Protein AF-A0A348VY47-F1 (afdb_monomer_lite)

Radius of gyration: 25.97 Å; chains: 1; bounding box: 75×41×66 Å

pLDDT: mean 94.82, std 4.67, range [67.0, 98.94]

Sequence (440 aa):
TIAWNSEANEFALLNESKELVTGKLSSTANLNWLIASSYSVTENTGYSVYLMPDYKGDSTLNITTGLDVGENTNVDVVNYSKTTEAKDVTIRTNGGTLNIDADTDSVRHYAKADKIVVDAVAPHSYHEFGVVLGDIVAKKGNVVVEDSGVVSNVIIASADVTATISANSTVSSIVATDSNYYDKVTNNNSTTKVDSKKTIEVIENSPFAGGDGSEAFPFLIANNSQLKALEEYTKDSNKTINAKLLENIYITPVIADKTVRILIPYISISSSLNLDMNDKTIGVKEGQSFGKATPVIFAVLSGKLTIFGNGTFNCEAQNEQVYGININGKDASVEILNGNFYGALTAVQVQKGSLVIRDGYFDLAPTCKSVVPQYSKYVVNIIDAAFKNGTASISIYGGSFIKFDPSANPEGENTTYVANGYKVTKNTVNQEDIYTVVKA

Foldseek 3Di:
DWKQQQVVRKIFDADLVRHTPDDDHDPQALSIEDEDLEVVSPQPRNYEYEHDPPRPYDLEAEHAHEYAPDPDQSNAEYEYEHDPDEEEYEYEHAEHEYEAHYQRYEYEYAAEYLAYEPCHHDDYEHEAQYEHLEEYHHNAYEYEDEANGEYAEYEAEDQRYAYEYDQRYHYQEYAYQDLVNCVRYHYNHPPYDYPSVDHFDDDPPQPASWFPQDPVGAGEHEEQVSLQCQLVVQQPQVDAGEYEYSEAYADEDDAPDLPDQEEDESH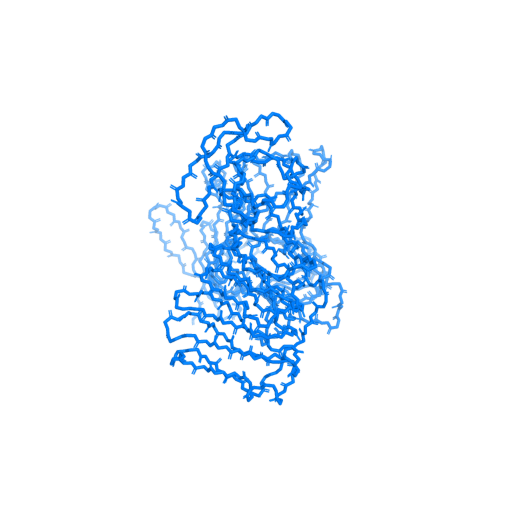EHNYHYEYADQQYEYEHDEDDDSHNYEYEPYEYAAYEYEYDNAHEYADDHAQGFYEHYEYDHLHYEYEYQEYEFAGCLEPYEYAFHEYEYQEYEFYHHPNCCVPPVVSLLRNHYYDLVCVVVVRYAAEYQWYKGKPHAQQCQSSHPPDHNYHPQKDWDWDADPNITITIIHGD

Secondary structure (DSSP, 8-state):
-EEEETTTTEEEEE-TTS-EEES---SSGGGEEEEES-STTTTTS--EEEEPTT--S-SEEEESS-EE-TT-----EEEEE--SS--EEEEEEESSEEEEEETT-EEEEEEEESEEEEEEEEEEEEEE-SEEEEEEEESSEEEEE-TT-EEEEEEE-STTEEEEE-TT-EEEEEEESSGGGGGGEEE--SSSEEEEEEE----TT--SSB--SSSSSPEEE-SHHHHHHHHHHT--TT-EEEEEESS-EEE----S-SSS--EEEEEEE-SEEEEE-TT-EEEE-TT---TT-EEEEEEE-SSEEEEESS-EEE---TTS-EEEEEE--TT-EEEE-S-EEEEBEEEEEESSEEEEE-S-EEEE-HHHHHH-GGGGGGSEEE-HHHHHTTSEEEEE-SEEEES--TTS-TTSTT---BPTTEEEEEEEETTEEEEEEEE-

Structure (mmCIF, N/CA/C/O backbone):
data_AF-A0A348VY47-F1
#
_entry.id   AF-A0A348VY47-F1
#
loop_
_atom_site.group_PDB
_atom_site.id
_atom_site.type_symbol
_atom_site.label_atom_id
_atom_site.label_alt_id
_atom_site.label_comp_id
_atom_site.label_asym_id
_atom_site.label_entity_id
_atom_site.label_seq_id
_atom_site.pdbx_PDB_ins_code
_atom_site.Cartn_x
_atom_site.Cartn_y
_atom_site.Cartn_z
_atom_site.occupancy
_atom_site.B_iso_or_equiv
_atom_site.auth_seq_id
_atom_site.auth_comp_id
_atom_site.auth_asym_id
_atom_site.auth_atom_id
_atom_site.pdbx_PDB_model_num
ATOM 1 N N . THR A 1 1 ? -38.376 5.111 9.669 1.00 89.00 1 THR A N 1
ATOM 2 C CA . THR A 1 1 ? -37.025 4.528 9.854 1.00 89.00 1 THR A CA 1
ATOM 3 C C . THR A 1 1 ? -37.168 3.139 10.435 1.00 89.00 1 THR A C 1
ATOM 5 O O . THR A 1 1 ? -38.063 2.955 11.247 1.00 89.00 1 THR A O 1
ATOM 8 N N . ILE A 1 2 ? -36.343 2.174 10.036 1.00 93.19 2 ILE A N 1
ATOM 9 C CA . ILE A 1 2 ? -36.331 0.840 10.654 1.00 93.19 2 ILE A CA 1
ATOM 10 C C . ILE A 1 2 ? -35.188 0.790 11.670 1.00 93.19 2 ILE A C 1
ATOM 12 O O . ILE A 1 2 ? -34.089 1.265 11.378 1.00 93.19 2 ILE A O 1
ATOM 16 N N . ALA A 1 3 ? -35.470 0.234 12.845 1.00 95.31 3 ALA A N 1
ATOM 17 C CA . ALA A 1 3 ? -34.480 -0.100 13.855 1.00 95.31 3 ALA A CA 1
ATOM 18 C C . ALA A 1 3 ? -34.459 -1.618 14.068 1.00 95.31 3 ALA A C 1
ATOM 20 O O . ALA A 1 3 ? -35.519 -2.234 14.180 1.00 95.31 3 ALA A O 1
ATOM 21 N N . TRP A 1 4 ? -33.276 -2.216 14.141 1.00 96.62 4 TRP A N 1
ATOM 22 C CA . TRP A 1 4 ? -33.094 -3.597 14.580 1.00 96.62 4 TRP A CA 1
ATOM 23 C C . TRP A 1 4 ? -32.653 -3.616 16.041 1.00 96.62 4 TRP A C 1
ATOM 25 O O . TRP A 1 4 ? -31.627 -3.049 16.395 1.00 96.62 4 TRP A O 1
ATOM 35 N N . ASN A 1 5 ? -33.435 -4.258 16.897 1.00 95.75 5 ASN A N 1
ATOM 36 C CA . ASN A 1 5 ? -33.063 -4.534 18.274 1.00 95.75 5 ASN A CA 1
ATOM 37 C C . ASN A 1 5 ? -32.160 -5.776 18.294 1.00 95.75 5 ASN A C 1
ATOM 39 O O . ASN A 1 5 ? -32.656 -6.896 18.157 1.00 95.75 5 ASN A O 1
ATOM 43 N N . SER A 1 6 ? -30.852 -5.587 18.481 1.00 94.69 6 SER A N 1
ATOM 44 C CA . SER A 1 6 ? -29.878 -6.683 18.467 1.00 94.69 6 SER A CA 1
ATOM 45 C C . SER A 1 6 ? -29.933 -7.572 19.711 1.00 94.69 6 SER A C 1
ATOM 47 O O . SER A 1 6 ? -29.400 -8.674 19.687 1.00 94.69 6 SER A O 1
ATOM 49 N N . GLU A 1 7 ? -30.572 -7.120 20.794 1.00 94.25 7 GLU A N 1
ATOM 50 C CA . GLU A 1 7 ? -30.756 -7.911 22.017 1.00 94.25 7 GLU A CA 1
ATOM 51 C C . GLU A 1 7 ? -31.866 -8.956 21.845 1.00 94.25 7 GLU A C 1
ATOM 53 O O . GLU A 1 7 ? -31.677 -10.130 22.157 1.00 94.25 7 GLU A O 1
ATOM 58 N N . ALA A 1 8 ? -33.025 -8.535 21.327 1.00 94.94 8 ALA A N 1
ATOM 59 C CA . ALA A 1 8 ? -34.178 -9.417 21.120 1.00 94.94 8 ALA A CA 1
ATOM 60 C C . ALA A 1 8 ? -34.214 -10.056 19.721 1.00 94.94 8 ALA A C 1
ATOM 62 O O . ALA A 1 8 ? -35.001 -10.970 19.487 1.00 94.94 8 ALA A O 1
ATOM 63 N N . ASN A 1 9 ? -33.370 -9.580 18.802 1.00 95.50 9 ASN A N 1
ATOM 64 C CA . ASN A 1 9 ? -33.378 -9.921 17.383 1.00 95.50 9 ASN A CA 1
ATOM 65 C C . ASN A 1 9 ? -34.732 -9.640 16.694 1.00 95.50 9 ASN A C 1
ATOM 67 O O . ASN A 1 9 ? -35.284 -10.480 15.984 1.00 95.50 9 ASN A O 1
ATOM 71 N N . GLU A 1 10 ? -35.267 -8.437 16.910 1.00 96.00 10 GLU A N 1
ATOM 72 C CA . GLU A 1 10 ? -36.569 -7.991 16.394 1.00 96.00 10 GLU A CA 1
ATOM 73 C C . GLU A 1 10 ? -36.442 -6.642 15.672 1.00 96.00 10 GLU A C 1
ATOM 75 O O . GLU A 1 10 ? -35.527 -5.864 15.940 1.00 96.00 10 GLU A O 1
ATOM 80 N N . PHE A 1 11 ? -37.375 -6.335 14.767 1.00 96.75 11 PHE A N 1
ATOM 81 C CA . PHE A 1 11 ? -37.431 -5.034 14.096 1.00 96.75 11 PHE A CA 1
ATOM 82 C C . PHE A 1 11 ? -38.509 -4.135 14.702 1.00 96.75 11 PHE A C 1
ATOM 84 O O . PHE A 1 11 ? -39.607 -4.580 15.040 1.00 96.75 11 PHE A O 1
ATOM 91 N N . ALA A 1 12 ? -38.207 -2.843 14.767 1.00 96.44 12 ALA A N 1
ATOM 92 C CA . ALA A 1 12 ? -39.133 -1.786 15.130 1.00 96.44 12 ALA A CA 1
ATOM 93 C C . ALA A 1 12 ? -39.237 -0.755 14.001 1.00 96.44 12 ALA A C 1
ATOM 95 O O . ALA A 1 12 ? -38.248 -0.392 13.356 1.00 96.44 12 ALA A O 1
ATOM 96 N N . LEU A 1 13 ? -40.452 -0.262 13.777 1.00 96.44 13 LEU A N 1
ATOM 97 C CA . LEU A 1 13 ? -40.706 0.858 12.883 1.00 96.44 13 LEU A CA 1
ATOM 98 C C . LEU A 1 13 ? -40.770 2.140 13.707 1.00 96.44 13 LEU A C 1
ATOM 100 O O . LEU A 1 13 ? -41.535 2.227 14.667 1.00 96.44 13 LEU A O 1
ATOM 104 N N . LEU A 1 14 ? -40.002 3.140 13.288 1.00 93.06 14 LEU A N 1
ATOM 105 C CA . LEU A 1 14 ? -39.975 4.470 13.883 1.00 93.06 14 LEU A CA 1
ATOM 106 C C . LEU A 1 14 ? -40.531 5.513 12.912 1.00 93.06 14 LEU A C 1
ATOM 108 O O . LEU A 1 14 ? -40.292 5.420 11.697 1.00 93.06 14 LEU A O 1
ATOM 112 N N . ASN A 1 15 ? -41.204 6.530 13.447 1.00 90.75 15 ASN A N 1
ATOM 113 C CA . ASN A 1 15 ? -41.658 7.683 12.673 1.00 90.75 15 ASN A CA 1
ATOM 114 C C . ASN A 1 15 ? -40.472 8.593 12.273 1.00 90.75 15 ASN A C 1
ATOM 116 O O . ASN A 1 15 ? -39.297 8.260 12.477 1.00 90.75 15 ASN A O 1
ATOM 120 N N . GLU A 1 16 ? -40.767 9.730 11.641 1.00 84.88 16 GLU A N 1
ATOM 121 C CA . GLU A 1 16 ? -39.751 10.710 11.224 1.00 84.88 16 GLU A CA 1
ATOM 122 C C . GLU A 1 16 ? -39.015 11.328 12.421 1.00 84.88 16 GLU A C 1
ATOM 124 O O . GLU A 1 16 ? -37.801 11.512 12.363 1.00 84.88 16 GLU A O 1
ATOM 129 N N . SER A 1 17 ? -39.721 11.517 13.538 1.00 85.88 17 SER A N 1
ATOM 130 C CA . SER A 1 17 ? -39.190 11.963 14.833 1.00 85.88 17 SER A CA 1
ATOM 131 C C . SER A 1 17 ? -38.465 10.863 15.623 1.00 85.88 17 SER A C 1
ATOM 133 O O . SER A 1 17 ? -38.083 11.089 16.766 1.00 85.88 17 SER A O 1
ATOM 135 N N . LYS A 1 18 ? -38.246 9.685 15.017 1.00 87.38 18 LYS A N 1
ATOM 136 C CA . LYS A 1 18 ? -37.596 8.500 15.613 1.00 87.38 18 LYS A CA 1
ATOM 137 C C . LYS A 1 18 ? -38.341 7.895 16.811 1.00 87.38 18 LYS A C 1
ATOM 139 O O . LYS A 1 18 ? -37.767 7.108 17.556 1.00 87.38 18 LYS A O 1
ATOM 144 N N . GLU A 1 19 ? -39.626 8.183 16.957 1.00 89.31 19 GLU A N 1
ATOM 145 C CA . GLU A 1 19 ? -40.481 7.587 17.983 1.00 89.31 19 GLU A CA 1
ATOM 146 C C . GLU A 1 19 ? -41.051 6.249 17.502 1.00 89.31 19 GLU A C 1
ATOM 148 O O . GLU A 1 19 ? -41.309 6.055 16.309 1.00 89.31 19 GLU A O 1
ATOM 153 N N . LEU A 1 20 ? -41.264 5.322 18.437 1.00 94.31 20 LEU A N 1
ATOM 154 C CA . LEU A 1 20 ? -41.773 3.983 18.153 1.00 94.31 20 LEU A CA 1
ATOM 155 C C . LEU A 1 20 ? -43.201 4.030 17.591 1.00 94.31 20 LEU A C 1
ATOM 157 O O . LEU A 1 20 ? -44.125 4.491 18.253 1.00 94.31 20 LEU A O 1
ATOM 161 N N . VAL A 1 21 ? -43.384 3.485 16.387 1.00 97.00 21 VAL A N 1
ATOM 162 C CA . VAL A 1 21 ? -44.700 3.277 15.760 1.00 97.00 21 VAL A CA 1
ATOM 163 C C . VAL A 1 21 ? -45.203 1.866 16.049 1.00 97.00 21 VAL A C 1
ATOM 165 O O . VAL A 1 21 ? -46.352 1.677 16.437 1.00 97.00 21 VAL A O 1
ATOM 168 N N . THR A 1 22 ? -44.350 0.859 15.843 1.00 96.50 22 THR A N 1
ATOM 169 C CA . THR A 1 22 ? -44.661 -0.549 16.124 1.00 96.50 22 THR A CA 1
ATOM 170 C C . THR A 1 22 ? -43.383 -1.375 16.292 1.00 96.50 22 THR A C 1
ATOM 172 O O . THR A 1 22 ? -42.307 -0.948 15.870 1.00 96.50 22 THR A O 1
ATOM 175 N N . GLY A 1 23 ? -43.500 -2.562 16.886 1.00 95.19 23 GLY A N 1
ATOM 176 C CA . GLY A 1 23 ? -42.375 -3.419 17.268 1.00 95.19 23 GLY A CA 1
ATOM 177 C C . GLY A 1 23 ? -41.846 -3.106 18.669 1.00 95.19 23 GLY A C 1
ATOM 178 O O . GLY A 1 23 ? -42.543 -2.494 19.481 1.00 95.19 23 GLY A O 1
ATOM 179 N N . LYS A 1 24 ? -40.617 -3.545 18.959 1.00 95.25 24 LYS A N 1
ATOM 180 C CA . LYS A 1 24 ? -39.984 -3.396 20.275 1.00 95.25 24 LYS A CA 1
ATOM 181 C C . LYS A 1 24 ? -38.524 -2.971 20.143 1.00 95.25 24 LYS A C 1
ATOM 183 O O . LYS A 1 24 ? -37.749 -3.585 19.417 1.00 95.25 24 LYS A O 1
ATOM 188 N N . LEU A 1 25 ? -38.155 -1.942 20.896 1.00 95.62 25 LEU A N 1
ATOM 189 C CA . LEU A 1 25 ? -36.773 -1.496 21.063 1.00 95.62 25 LEU A CA 1
ATOM 190 C C . LEU A 1 25 ? -36.184 -2.089 22.347 1.00 95.62 25 LEU A C 1
ATOM 192 O O . LEU A 1 25 ? -36.922 -2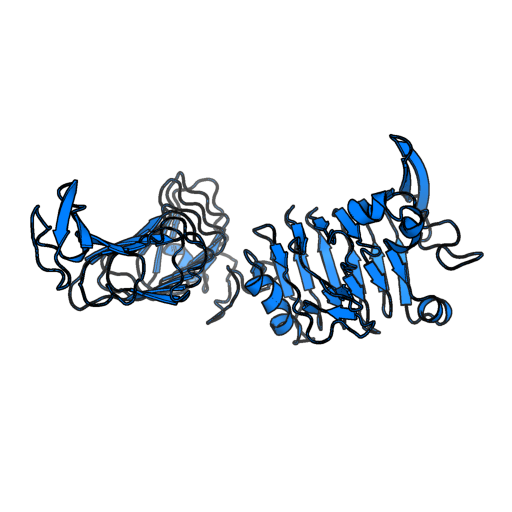.367 23.298 1.00 95.62 25 LEU A O 1
ATOM 196 N N . SER A 1 26 ? -34.864 -2.261 22.388 1.00 95.12 26 SER A N 1
ATOM 197 C CA . SER A 1 26 ? -34.149 -2.509 23.640 1.00 95.12 26 SER A CA 1
ATOM 198 C C . SER A 1 26 ? -34.222 -1.261 24.519 1.00 95.12 26 SER A C 1
ATOM 200 O O . SER A 1 26 ? -34.206 -0.134 24.013 1.00 95.12 26 SER A O 1
ATOM 202 N N . SER A 1 27 ? -34.261 -1.462 25.837 1.00 93.19 27 SER A N 1
ATOM 203 C CA . SER A 1 27 ? -34.074 -0.381 26.809 1.00 93.19 27 SER A CA 1
ATOM 204 C C . SER A 1 27 ? -32.677 0.234 26.726 1.00 93.19 27 SER A C 1
ATOM 206 O O . SER A 1 27 ? -32.495 1.386 27.108 1.00 93.19 27 SER A O 1
ATOM 208 N N . THR A 1 28 ? -31.705 -0.521 26.214 1.00 92.44 28 THR A N 1
ATOM 209 C CA . THR A 1 28 ? -30.332 -0.070 26.007 1.00 92.44 28 THR A CA 1
ATOM 210 C C . THR A 1 28 ? -30.205 0.501 24.599 1.00 92.44 28 THR A C 1
ATOM 212 O O . THR A 1 28 ? -30.262 -0.225 23.606 1.00 92.44 28 THR A O 1
ATOM 215 N N . ALA A 1 29 ? -30.048 1.822 24.499 1.00 92.06 29 ALA A N 1
ATOM 216 C CA . ALA A 1 29 ? -30.152 2.545 23.232 1.00 92.06 29 ALA A CA 1
ATOM 217 C C . ALA A 1 29 ? -29.179 2.027 22.155 1.00 92.06 29 ALA A C 1
ATOM 219 O O . ALA A 1 29 ? -29.616 1.739 21.042 1.00 92.06 29 ALA A O 1
ATOM 220 N N . ASN A 1 30 ? -27.903 1.801 22.488 1.00 92.12 30 ASN A N 1
ATOM 221 C CA . ASN A 1 30 ? -26.887 1.333 21.536 1.00 92.12 30 ASN A CA 1
ATOM 222 C C . ASN A 1 30 ? -27.082 -0.124 21.070 1.00 92.12 30 ASN A C 1
ATOM 224 O O . ASN A 1 30 ? -26.382 -0.560 20.160 1.00 92.12 30 ASN A O 1
ATOM 228 N N . LEU A 1 31 ? -28.029 -0.877 21.639 1.00 95.06 31 LEU A N 1
ATOM 229 C CA . LEU A 1 31 ? -28.434 -2.189 21.113 1.00 95.06 31 LEU A CA 1
ATOM 230 C C . LEU A 1 31 ? -29.536 -2.079 20.047 1.00 95.06 31 LEU A C 1
ATOM 232 O O . LEU A 1 31 ? -29.911 -3.073 19.430 1.00 95.06 31 LEU A O 1
ATOM 236 N N . ASN A 1 32 ? -30.057 -0.878 19.801 1.00 95.38 32 ASN A N 1
ATOM 237 C CA . ASN A 1 32 ? -30.928 -0.609 18.667 1.00 95.38 32 ASN A CA 1
ATOM 238 C C . ASN A 1 32 ? -30.079 -0.085 17.504 1.00 95.38 32 ASN A C 1
ATOM 240 O O . ASN A 1 32 ? -29.313 0.859 17.673 1.00 95.38 32 ASN A O 1
ATOM 244 N N . TRP A 1 33 ? -30.223 -0.685 16.327 1.00 96.19 33 TRP A N 1
ATOM 245 C CA . TRP A 1 33 ? -29.465 -0.381 15.117 1.00 96.19 33 TRP A CA 1
ATOM 246 C C . TRP A 1 33 ? -30.356 0.288 14.082 1.00 96.19 33 TRP A C 1
ATOM 248 O O . TRP A 1 33 ? -31.258 -0.343 13.531 1.00 96.19 33 TRP A O 1
ATOM 258 N N . LEU A 1 34 ? -30.114 1.563 13.797 1.00 95.19 34 LEU A N 1
A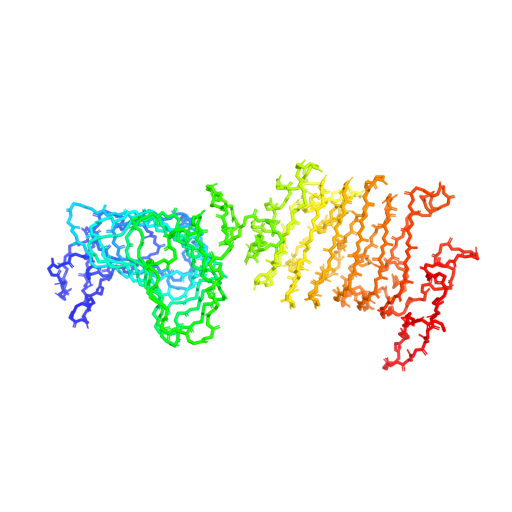TOM 259 C CA . LEU A 1 34 ? -30.810 2.282 12.740 1.00 95.19 34 LEU A CA 1
ATOM 260 C C . LEU A 1 34 ? -30.240 1.928 11.377 1.00 95.19 34 LEU A C 1
ATOM 262 O O . LEU A 1 34 ? -29.044 2.059 11.142 1.00 95.19 34 LEU A O 1
ATOM 266 N N . ILE A 1 35 ? -31.130 1.573 10.456 1.00 92.69 35 ILE A N 1
ATOM 267 C CA . ILE A 1 35 ? -30.793 1.435 9.042 1.00 92.69 35 ILE A CA 1
ATOM 268 C C . ILE A 1 35 ? -30.897 2.825 8.409 1.00 92.69 35 ILE A C 1
ATOM 270 O O . ILE A 1 35 ? -31.995 3.394 8.334 1.00 92.69 35 ILE A O 1
ATOM 274 N N . ALA A 1 36 ? -29.764 3.388 7.986 1.00 89.12 36 ALA A N 1
ATOM 275 C CA . ALA A 1 36 ? -29.688 4.768 7.513 1.00 89.12 36 ALA A CA 1
ATOM 276 C C . ALA A 1 36 ? -28.848 4.916 6.236 1.00 89.12 36 ALA A C 1
ATOM 278 O O . ALA A 1 36 ? -27.850 4.232 6.039 1.00 89.12 36 ALA A O 1
ATOM 279 N N . SER A 1 37 ? -29.248 5.843 5.361 1.00 86.06 37 SER A N 1
ATOM 280 C CA . SER A 1 37 ? -28.469 6.257 4.179 1.00 86.06 37 SER A CA 1
ATOM 281 C C . SER A 1 37 ? -27.466 7.369 4.491 1.00 86.06 37 SER A C 1
ATOM 283 O O . SER A 1 37 ? -26.672 7.736 3.630 1.00 86.06 37 SER A O 1
ATOM 285 N N . SER A 1 38 ? -27.534 7.944 5.693 1.00 84.06 38 SER A N 1
ATOM 286 C CA . SER A 1 38 ? -26.655 9.008 6.167 1.00 84.06 38 SER A CA 1
ATOM 287 C C . SER A 1 38 ? -26.379 8.816 7.656 1.00 84.06 38 SER A C 1
ATOM 289 O O . SER A 1 38 ? -27.292 8.447 8.389 1.00 84.06 38 SER A O 1
ATOM 291 N N . TYR A 1 39 ? -25.161 9.095 8.117 1.00 79.94 39 TYR A N 1
ATOM 292 C CA . TYR A 1 39 ? -24.833 9.053 9.542 1.00 79.94 39 TYR A CA 1
ATOM 293 C C . TYR A 1 39 ? -25.303 10.313 10.291 1.00 79.94 39 TYR A C 1
ATOM 295 O O . TYR A 1 39 ? -25.806 10.227 11.413 1.00 79.94 39 TYR A O 1
ATOM 303 N N . SER A 1 40 ? -25.233 11.484 9.650 1.00 76.31 40 SER A N 1
ATOM 304 C CA . SER A 1 40 ? -25.602 12.772 10.263 1.00 76.31 40 SER A CA 1
ATOM 305 C C . SER A 1 40 ? -27.059 12.831 10.731 1.00 76.31 40 SER A C 1
ATOM 307 O O . SER A 1 40 ? -27.400 13.547 11.664 1.00 76.31 40 SER A O 1
ATOM 309 N N . VAL A 1 41 ? -27.943 12.027 10.135 1.00 67.00 41 VAL A N 1
ATOM 310 C CA . VAL A 1 41 ? -29.360 11.955 10.536 1.00 67.00 41 VAL A CA 1
ATOM 311 C C . VAL A 1 41 ? -29.594 11.065 11.763 1.00 67.00 41 VAL A C 1
ATOM 313 O O . VAL A 1 41 ? -30.727 10.957 12.237 1.00 67.00 41 VAL A O 1
ATOM 316 N N . THR A 1 42 ? -28.555 10.383 12.246 1.00 74.00 42 THR A N 1
ATOM 317 C CA . THR A 1 42 ? -28.618 9.414 13.350 1.00 74.00 42 THR A CA 1
ATOM 318 C C . THR A 1 42 ? -27.679 9.727 14.512 1.00 74.00 42 THR A C 1
ATOM 320 O O . THR A 1 42 ? -27.856 9.140 15.579 1.00 74.00 42 THR A O 1
ATOM 323 N N . GLU A 1 43 ? -26.747 10.670 14.345 1.00 75.38 43 GLU A N 1
ATOM 324 C CA . GLU A 1 43 ? -25.669 10.992 15.297 1.00 75.38 43 GLU A CA 1
ATOM 325 C C . GLU A 1 43 ? -26.153 11.234 16.745 1.00 75.38 43 GLU A C 1
ATOM 327 O O . GLU A 1 43 ? -25.486 10.846 17.697 1.00 75.38 43 GLU A O 1
ATOM 332 N N . ASN A 1 44 ? -27.357 11.796 16.920 1.00 77.50 44 ASN A N 1
ATOM 333 C CA . ASN A 1 44 ? -27.897 12.200 18.226 1.00 77.50 44 ASN A CA 1
ATOM 334 C C . ASN A 1 44 ? -28.938 11.227 18.803 1.00 77.50 44 ASN A C 1
ATOM 336 O O . ASN A 1 44 ? -29.609 11.541 19.783 1.00 77.50 44 ASN A O 1
ATOM 340 N N . THR A 1 45 ? -29.129 10.061 18.186 1.00 84.00 45 THR A N 1
ATOM 341 C CA . THR A 1 45 ? -30.189 9.122 18.602 1.00 84.00 45 THR A CA 1
ATOM 342 C C . THR A 1 45 ? -29.782 8.226 19.771 1.00 84.00 45 THR A C 1
ATOM 344 O O . THR A 1 45 ? -30.641 7.622 20.406 1.00 84.00 45 THR A O 1
ATOM 347 N N . GLY A 1 46 ? -28.478 8.098 20.040 1.00 88.62 46 GLY A N 1
ATOM 348 C CA . GLY A 1 46 ? -27.946 7.098 20.969 1.00 88.62 46 GLY A CA 1
ATOM 349 C C . GLY A 1 46 ? -28.081 5.653 20.467 1.00 88.62 46 GLY A C 1
ATOM 350 O O . GLY A 1 46 ? -27.715 4.726 21.188 1.00 88.62 46 GLY A O 1
ATOM 351 N N . TYR A 1 47 ? -28.577 5.449 19.244 1.00 93.56 47 TYR A N 1
ATOM 352 C CA . TYR A 1 47 ? -28.658 4.149 18.585 1.00 93.56 47 TYR A CA 1
ATOM 353 C C . TYR A 1 47 ? -27.377 3.858 17.808 1.00 93.56 47 TYR A C 1
ATOM 355 O O . TYR A 1 47 ? -26.663 4.767 17.381 1.00 93.56 47 TYR A O 1
ATOM 363 N N . SER A 1 48 ? -27.082 2.575 17.637 1.00 95.75 48 SER A N 1
ATOM 364 C CA . SER A 1 48 ? -26.066 2.120 16.691 1.00 95.75 48 SER A CA 1
ATOM 365 C C . SER A 1 48 ? -26.570 2.299 15.260 1.00 95.75 48 SER A C 1
ATOM 367 O O . SER A 1 48 ? -27.772 2.459 15.029 1.00 95.75 48 SER A O 1
ATOM 369 N N . VAL A 1 49 ? -25.667 2.293 14.283 1.00 96.19 49 VAL A N 1
ATOM 370 C CA . VAL A 1 49 ? -26.013 2.610 12.891 1.00 96.19 49 VAL A CA 1
ATOM 371 C C . VAL A 1 49 ? -25.508 1.527 11.953 1.00 96.19 49 VAL A C 1
ATOM 373 O O . VAL A 1 49 ? -24.343 1.152 11.999 1.00 96.19 49 VAL A O 1
ATOM 376 N N . TYR A 1 50 ? -26.388 1.068 11.070 1.00 96.31 50 TYR A N 1
ATOM 377 C CA . TYR A 1 50 ? -26.031 0.333 9.864 1.00 96.31 50 TYR A CA 1
ATOM 378 C C . TYR A 1 50 ? -26.171 1.271 8.660 1.00 96.31 50 TYR A C 1
ATOM 380 O O . TYR A 1 50 ? -27.267 1.781 8.384 1.00 96.31 50 TYR A O 1
ATOM 388 N N . LEU A 1 51 ? -25.070 1.506 7.945 1.00 96.12 51 LEU A N 1
ATOM 389 C CA . LEU A 1 51 ? -25.064 2.314 6.730 1.00 96.12 51 LEU A CA 1
ATOM 390 C C . LEU A 1 51 ? -25.504 1.471 5.536 1.00 96.12 51 LEU A C 1
ATOM 392 O O . LEU A 1 51 ? -24.895 0.456 5.201 1.00 96.12 51 LEU A O 1
ATOM 396 N N . MET A 1 52 ? -26.566 1.922 4.871 1.00 94.31 52 MET A N 1
ATOM 397 C CA . MET A 1 52 ? -27.054 1.288 3.650 1.00 94.31 52 MET A CA 1
ATOM 398 C C . MET A 1 52 ? -26.009 1.358 2.524 1.00 94.31 52 MET A C 1
ATOM 400 O O . MET A 1 52 ? -25.190 2.284 2.514 1.00 94.31 52 MET A O 1
ATOM 404 N N . PRO A 1 53 ? -26.050 0.421 1.558 1.00 94.44 53 PRO A N 1
ATOM 405 C CA . PRO A 1 53 ? -25.233 0.496 0.352 1.00 94.44 5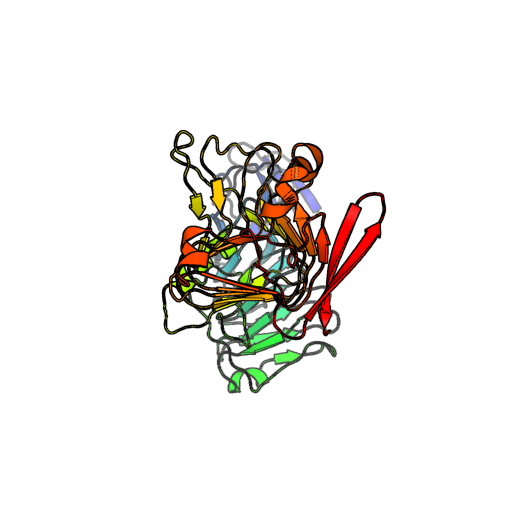3 PRO A CA 1
ATOM 406 C C . PRO A 1 53 ? -25.360 1.848 -0.361 1.00 94.44 53 PRO A C 1
ATOM 408 O O . PRO A 1 53 ? -26.386 2.525 -0.257 1.00 94.44 53 PRO A O 1
ATOM 411 N N . ASP A 1 54 ? -24.317 2.221 -1.102 1.00 90.06 54 ASP A N 1
ATOM 412 C CA . ASP A 1 54 ? -24.201 3.502 -1.808 1.00 90.06 54 ASP A CA 1
ATOM 413 C C . ASP A 1 54 ? -24.201 4.746 -0.906 1.00 90.06 54 ASP A C 1
ATOM 415 O O . ASP A 1 54 ? -24.522 5.844 -1.369 1.00 90.06 54 ASP A O 1
ATOM 419 N N . TYR A 1 55 ? -23.784 4.619 0.356 1.00 92.62 55 TYR A N 1
ATOM 420 C CA . TYR A 1 55 ? -23.585 5.755 1.256 1.00 92.62 55 TYR A CA 1
ATOM 421 C C . TYR A 1 55 ? -22.711 6.836 0.591 1.00 92.62 55 TYR A C 1
ATOM 423 O O . TYR A 1 55 ? -21.609 6.559 0.118 1.00 92.62 55 TYR A O 1
ATOM 431 N N . LYS A 1 56 ? -23.199 8.085 0.538 1.00 88.25 56 LYS A N 1
ATOM 432 C CA . LYS A 1 56 ? -22.493 9.250 -0.051 1.00 88.25 56 LYS A CA 1
ATOM 433 C C . LYS A 1 56 ? -22.196 10.355 0.967 1.00 88.25 56 LYS A C 1
ATOM 435 O O . LYS A 1 56 ? -21.963 11.492 0.566 1.00 88.25 56 LYS A O 1
ATOM 440 N N . GLY A 1 57 ? -22.290 10.050 2.260 1.00 89.56 57 GLY A N 1
ATOM 441 C CA . GLY A 1 57 ? -21.978 11.019 3.307 1.00 89.56 57 GLY A CA 1
ATOM 442 C C . GLY A 1 57 ? -20.474 11.165 3.536 1.00 89.56 57 GLY A C 1
ATOM 443 O O . GLY A 1 57 ? -19.659 10.786 2.693 1.00 89.56 57 GLY A O 1
ATOM 444 N N . ASP A 1 58 ? -20.125 11.713 4.696 1.00 92.62 58 ASP A N 1
ATOM 445 C CA . ASP A 1 58 ? -18.745 11.992 5.085 1.00 92.62 58 ASP A CA 1
ATOM 446 C C . ASP A 1 58 ? -17.902 10.719 5.171 1.00 92.62 58 ASP A C 1
ATOM 448 O O . ASP A 1 58 ? -18.368 9.688 5.667 1.00 92.62 58 ASP A O 1
ATOM 452 N N . SER A 1 59 ? -16.646 10.813 4.726 1.00 93.81 59 SER A N 1
ATOM 453 C CA . SER A 1 59 ? -15.670 9.729 4.855 1.00 93.81 59 SER A CA 1
ATOM 454 C C . SER A 1 59 ? -15.048 9.642 6.250 1.00 93.81 59 SER A C 1
ATOM 456 O O . SER A 1 59 ? -14.475 8.614 6.596 1.00 93.81 59 SER A O 1
ATOM 458 N N . THR A 1 60 ? -15.207 10.683 7.070 1.00 95.81 60 THR A N 1
ATOM 459 C CA . THR A 1 60 ? -14.833 10.685 8.487 1.00 95.81 60 THR A CA 1
ATOM 460 C C . THR A 1 60 ? -16.088 10.675 9.346 1.00 95.81 60 THR A C 1
ATOM 462 O O . THR A 1 60 ? -16.882 11.613 9.289 1.00 95.81 60 THR A O 1
ATOM 465 N N . LEU A 1 61 ? -16.245 9.647 10.176 1.00 96.19 61 LEU A N 1
ATOM 466 C CA . LEU A 1 61 ? -17.386 9.484 11.073 1.00 96.19 61 LEU A CA 1
ATOM 467 C C . LEU A 1 61 ? -16.943 9.604 12.528 1.00 96.19 61 LEU A C 1
ATOM 469 O O . LEU A 1 61 ? -16.045 8.890 12.962 1.00 96.19 61 LEU A O 1
ATOM 473 N N . ASN A 1 62 ? -17.603 10.472 13.293 1.00 95.44 62 ASN A N 1
ATOM 474 C CA . ASN A 1 62 ? -17.416 10.572 14.741 1.00 95.44 62 ASN A CA 1
ATOM 475 C C . ASN A 1 62 ? -18.607 9.905 15.432 1.00 95.44 62 ASN A C 1
ATOM 477 O O . ASN A 1 62 ? -19.742 10.375 15.305 1.00 95.44 62 ASN A O 1
ATOM 481 N N . ILE A 1 63 ? -18.357 8.798 16.124 1.00 95.50 63 ILE A N 1
ATOM 482 C CA . ILE A 1 63 ? -19.389 7.904 16.649 1.00 95.50 63 ILE A CA 1
ATOM 483 C C . ILE A 1 63 ? -19.251 7.693 18.158 1.00 95.50 63 ILE A C 1
ATOM 485 O O . ILE A 1 63 ? -18.157 7.747 18.710 1.00 95.50 63 ILE A O 1
ATOM 489 N N . THR A 1 64 ? -20.380 7.441 18.823 1.00 94.19 64 THR A N 1
ATOM 490 C CA . THR A 1 64 ? -20.448 7.178 20.279 1.00 94.19 64 THR A CA 1
ATOM 491 C C . THR A 1 64 ? -21.244 5.911 20.630 1.00 94.19 64 THR A C 1
ATOM 493 O O . THR A 1 64 ? -21.574 5.637 21.792 1.00 94.19 64 THR A O 1
ATOM 496 N N . THR A 1 65 ? -21.606 5.153 19.595 1.00 94.31 65 THR A N 1
ATOM 497 C CA . THR A 1 65 ? -22.394 3.915 19.605 1.00 94.31 65 THR A CA 1
ATOM 498 C C . THR A 1 65 ? -21.802 2.948 18.574 1.00 94.31 65 THR A C 1
ATOM 500 O O . THR A 1 65 ? -20.767 3.240 17.975 1.00 94.31 65 THR A O 1
ATOM 503 N N . GLY A 1 66 ? -22.414 1.778 18.379 1.00 95.94 66 GLY A N 1
ATOM 504 C CA . GLY A 1 66 ?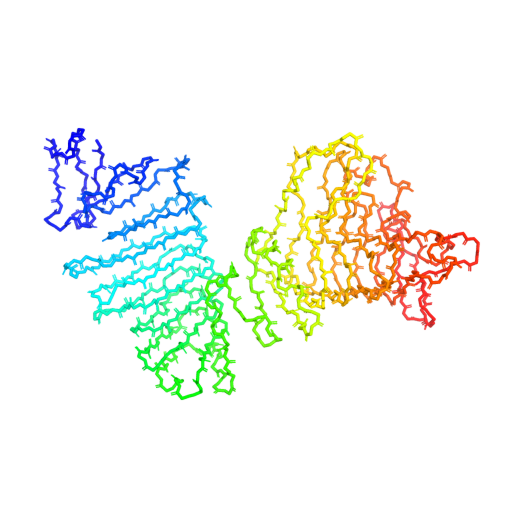 -21.963 0.826 17.369 1.00 95.94 66 GLY A CA 1
ATOM 505 C C . GLY A 1 66 ? -22.166 1.336 15.940 1.00 95.94 66 GLY A C 1
ATOM 506 O O . GLY A 1 66 ? -23.076 2.118 15.653 1.00 95.94 66 GLY A O 1
ATOM 507 N N . LEU A 1 67 ? -21.321 0.857 15.033 1.00 97.62 67 LEU A N 1
ATOM 508 C CA . LEU A 1 67 ? -21.353 1.208 13.616 1.00 97.62 67 LEU A CA 1
ATOM 509 C C . LEU A 1 67 ? -21.110 -0.036 12.768 1.00 97.62 67 LEU A C 1
ATOM 511 O O . LEU A 1 67 ? -20.196 -0.810 13.028 1.00 97.62 67 LEU A O 1
ATOM 515 N N . ASP A 1 68 ? -21.885 -0.187 11.709 1.00 97.81 68 ASP A N 1
ATOM 516 C CA . ASP A 1 68 ? -21.618 -1.112 10.622 1.00 97.81 68 ASP A CA 1
ATOM 517 C C . ASP A 1 68 ? -21.704 -0.317 9.322 1.00 97.81 68 ASP A C 1
ATOM 519 O O . ASP A 1 68 ? -22.759 0.221 8.976 1.00 97.81 68 ASP A O 1
ATOM 523 N N . VAL A 1 69 ? -20.577 -0.192 8.621 1.00 97.12 69 VAL A N 1
ATOM 524 C CA . VAL A 1 69 ? -20.527 0.554 7.356 1.00 97.12 69 VAL A CA 1
ATOM 525 C C . VAL A 1 69 ? -21.138 -0.226 6.185 1.00 97.12 69 VAL A C 1
ATOM 527 O O . VAL A 1 69 ? -21.154 0.282 5.065 1.00 97.12 69 VAL A O 1
ATOM 530 N N . GLY A 1 70 ? -21.654 -1.439 6.407 1.00 95.56 70 GLY A N 1
ATOM 531 C CA . GLY A 1 70 ? -22.275 -2.262 5.377 1.00 95.56 70 GLY A CA 1
ATOM 532 C C . GLY A 1 70 ? -21.253 -2.694 4.329 1.00 95.56 70 GLY A C 1
ATOM 533 O O . GLY A 1 70 ? -20.234 -3.287 4.659 1.00 95.56 70 GLY A O 1
ATOM 534 N N . GLU A 1 71 ? -21.510 -2.387 3.059 1.00 95.25 71 GLU A N 1
ATOM 535 C CA . GLU A 1 71 ? -20.598 -2.672 1.932 1.00 95.25 71 GLU A CA 1
ATOM 536 C C . GLU A 1 71 ? -19.770 -1.442 1.518 1.00 95.25 71 GLU A C 1
ATOM 538 O O . GLU A 1 71 ? -19.011 -1.475 0.549 1.00 95.25 71 GLU A O 1
ATOM 543 N N . ASN A 1 72 ? -19.917 -0.327 2.236 1.00 95.44 72 ASN A N 1
ATOM 544 C CA . ASN A 1 72 ? -19.348 0.951 1.833 1.00 95.44 72 ASN A CA 1
ATOM 545 C C . ASN A 1 72 ? -17.839 0.995 2.101 1.00 95.44 72 ASN A C 1
ATOM 547 O O . ASN A 1 72 ? -17.392 0.696 3.206 1.00 95.44 72 ASN A O 1
ATOM 551 N N . THR A 1 73 ? -17.058 1.403 1.099 1.00 93.06 73 THR A N 1
ATOM 552 C CA . THR A 1 73 ? -15.589 1.538 1.176 1.00 93.06 73 THR A CA 1
ATOM 553 C C . THR A 1 73 ? -15.124 2.995 1.171 1.00 93.06 73 THR A C 1
ATOM 555 O O . THR A 1 73 ? -13.935 3.259 1.054 1.00 93.06 73 THR A O 1
ATOM 558 N N . ASN A 1 74 ? -16.056 3.948 1.202 1.00 92.69 74 ASN A N 1
ATOM 559 C CA . ASN A 1 74 ? -15.786 5.387 1.182 1.00 92.69 74 ASN A CA 1
ATOM 560 C C . ASN A 1 74 ? -15.784 6.022 2.581 1.00 92.69 74 ASN A C 1
ATOM 562 O O . ASN A 1 74 ? -15.790 7.245 2.684 1.00 92.69 74 ASN A O 1
ATOM 566 N N . VAL A 1 75 ? -15.825 5.206 3.637 1.00 95.38 75 VAL A N 1
ATOM 567 C CA . VAL A 1 75 ? -15.571 5.636 5.015 1.00 95.38 75 VAL A CA 1
ATOM 568 C C . VAL A 1 75 ? -14.095 5.374 5.300 1.00 95.38 75 VAL A C 1
ATOM 570 O O . VAL A 1 75 ? -13.686 4.227 5.454 1.00 95.38 75 VAL A O 1
ATOM 573 N N . ASP A 1 76 ? -13.307 6.444 5.330 1.00 94.81 76 ASP A N 1
ATOM 574 C CA . ASP A 1 76 ? -11.852 6.408 5.480 1.00 94.81 76 ASP A CA 1
ATOM 575 C C . ASP A 1 76 ? -11.421 6.440 6.951 1.00 94.81 76 ASP A C 1
ATOM 577 O O . ASP A 1 76 ? -10.367 5.907 7.300 1.00 94.81 76 ASP A O 1
ATOM 581 N N . VAL A 1 77 ? -12.201 7.100 7.814 1.00 96.94 77 VAL A N 1
ATOM 582 C CA . VAL A 1 77 ? -11.876 7.278 9.233 1.00 96.94 77 VAL A CA 1
ATOM 583 C C . VAL A 1 77 ? -13.127 7.113 10.088 1.00 96.94 77 VAL A C 1
ATOM 585 O O . VAL A 1 77 ? -14.154 7.745 9.847 1.00 96.94 77 VAL A O 1
ATOM 588 N N . VAL A 1 78 ? -13.020 6.309 11.140 1.00 98.25 78 VAL A N 1
ATOM 589 C CA . VAL A 1 78 ? -14.019 6.202 12.202 1.00 98.25 78 VAL A CA 1
ATOM 590 C C . VAL A 1 78 ? -13.355 6.585 13.517 1.00 98.25 78 VAL A C 1
ATOM 592 O O . VAL A 1 78 ? -12.383 5.960 13.927 1.00 98.25 78 VAL A O 1
ATOM 595 N N . ASN A 1 79 ? -13.883 7.603 14.186 1.00 97.81 79 ASN A N 1
ATOM 596 C CA . ASN A 1 79 ? -13.467 8.012 15.521 1.00 97.81 79 ASN A CA 1
ATOM 597 C C . ASN A 1 79 ? -14.550 7.589 16.512 1.00 97.81 79 ASN A C 1
ATOM 599 O O . ASN A 1 79 ? -15.636 8.169 16.519 1.00 97.81 79 ASN A O 1
ATOM 603 N N . TYR A 1 80 ? -14.264 6.580 17.328 1.00 96.94 80 TYR A N 1
ATOM 604 C CA . TYR A 1 80 ? -15.127 6.158 18.422 1.00 96.94 80 TYR A CA 1
ATOM 605 C C . TYR A 1 80 ? -14.705 6.840 19.720 1.00 96.94 80 TYR A C 1
ATOM 607 O O . TYR A 1 80 ? -13.556 6.709 20.148 1.00 96.94 80 TYR A O 1
ATOM 615 N N . SER A 1 81 ? -15.646 7.529 20.361 1.00 94.44 81 SER A N 1
ATOM 616 C CA . SER A 1 81 ? -15.452 8.114 21.683 1.00 94.44 81 SER A CA 1
ATOM 617 C C . SER A 1 81 ? -16.543 7.695 22.661 1.00 94.44 81 SER A C 1
ATOM 619 O O . SER A 1 81 ? -17.700 7.470 22.290 1.00 94.44 81 SER A O 1
ATOM 621 N N . LYS A 1 82 ? -16.172 7.592 23.940 1.00 90.69 82 LYS A N 1
ATOM 622 C CA . LYS A 1 82 ? -17.131 7.270 25.003 1.00 90.69 82 LYS A CA 1
ATOM 623 C C . LYS A 1 82 ? -18.195 8.354 25.174 1.00 90.69 82 LYS A C 1
ATOM 625 O O . LYS A 1 82 ? -18.014 9.526 24.840 1.00 90.69 82 LYS A O 1
ATOM 630 N N . THR A 1 83 ? -19.276 7.966 25.841 1.00 87.00 83 THR A N 1
ATOM 631 C CA . THR A 1 83 ? -20.193 8.915 26.490 1.00 87.00 83 THR A CA 1
ATOM 632 C C . THR A 1 83 ? -20.006 8.887 28.007 1.00 87.00 83 THR A C 1
ATOM 634 O O . THR A 1 83 ? -19.000 8.397 28.508 1.00 87.00 83 THR A O 1
ATOM 637 N N . THR A 1 84 ? -20.961 9.420 28.768 1.00 83.69 84 THR A N 1
ATOM 638 C CA . THR A 1 84 ? -20.939 9.351 30.236 1.00 83.69 84 THR A CA 1
ATOM 639 C C . THR A 1 84 ? -21.211 7.949 30.776 1.00 83.69 84 THR A C 1
ATOM 641 O O . THR A 1 84 ? -20.745 7.617 31.861 1.00 83.69 84 THR A O 1
ATOM 644 N N . GLU A 1 85 ? -21.979 7.144 30.043 1.00 86.00 85 GLU A N 1
ATOM 645 C CA . GLU A 1 85 ? -22.303 5.766 30.411 1.00 86.00 85 GLU A CA 1
ATOM 646 C C . GLU A 1 85 ? -21.390 4.791 29.669 1.00 86.00 85 GLU A C 1
ATOM 648 O O . GLU A 1 85 ? -21.195 4.938 28.459 1.00 86.00 85 GLU A O 1
ATOM 653 N N . ALA A 1 86 ? -20.866 3.812 30.411 1.00 88.62 86 ALA A N 1
ATOM 654 C CA . ALA A 1 86 ? -20.043 2.722 29.899 1.00 88.62 86 ALA A CA 1
ATOM 655 C C . ALA A 1 86 ? -20.852 1.801 28.976 1.00 88.62 86 ALA A C 1
ATOM 657 O O . ALA A 1 86 ? -21.999 1.465 29.289 1.00 88.62 86 ALA A O 1
ATOM 658 N N . LYS A 1 87 ? -20.255 1.368 27.860 1.00 90.19 87 LYS A N 1
ATOM 659 C CA . LYS A 1 87 ? -20.939 0.542 26.847 1.00 90.19 87 LYS A CA 1
ATOM 660 C C . LYS A 1 87 ? -20.081 -0.601 26.321 1.00 90.19 87 LYS A C 1
ATOM 662 O O . LYS A 1 87 ? -18.862 -0.515 26.255 1.00 90.19 87 LYS A O 1
ATOM 667 N N . ASP A 1 88 ? -20.762 -1.633 25.835 1.00 91.88 88 ASP A N 1
ATOM 668 C CA . ASP A 1 88 ? -20.220 -2.581 24.867 1.00 91.88 88 ASP A CA 1
ATOM 669 C C . ASP A 1 88 ? -20.627 -2.139 23.459 1.00 91.88 88 ASP A C 1
ATOM 671 O O . ASP A 1 88 ? -21.821 -2.033 23.158 1.00 91.88 88 ASP A O 1
ATOM 675 N N . VAL A 1 89 ? -19.653 -1.912 22.578 1.00 93.75 89 VAL A N 1
ATOM 676 C CA . VAL A 1 89 ? -19.921 -1.527 21.189 1.00 93.75 89 VAL A CA 1
ATOM 677 C C . VAL A 1 89 ? -19.320 -2.497 20.191 1.00 93.75 89 VAL A C 1
ATOM 679 O O . VAL A 1 89 ? -18.272 -3.107 20.403 1.00 93.75 89 VAL A O 1
ATOM 682 N N . THR A 1 90 ? -20.030 -2.639 19.077 1.00 96.44 90 THR A N 1
ATOM 683 C CA . THR A 1 90 ? -19.584 -3.390 17.909 1.00 96.44 90 THR A CA 1
ATOM 684 C C . THR A 1 90 ? -19.365 -2.412 16.770 1.00 96.44 90 THR A C 1
ATOM 686 O O . THR A 1 90 ? -20.251 -1.615 16.462 1.00 96.44 90 THR A O 1
ATOM 689 N N . ILE A 1 91 ? -18.189 -2.483 16.158 1.00 98.44 91 ILE A N 1
ATOM 690 C CA . ILE A 1 91 ? -17.800 -1.664 15.017 1.00 98.44 91 ILE A CA 1
ATOM 691 C C . ILE A 1 91 ? -17.391 -2.595 13.873 1.00 98.44 91 ILE A C 1
ATOM 693 O O . ILE A 1 91 ? -16.672 -3.572 14.077 1.00 98.44 91 ILE A O 1
ATOM 697 N N . ARG A 1 92 ? -17.874 -2.318 12.665 1.00 98.50 92 ARG A N 1
ATOM 698 C CA . ARG A 1 92 ? -17.551 -3.066 11.448 1.00 98.50 92 ARG A CA 1
ATOM 699 C C . ARG A 1 92 ? -17.192 -2.062 10.360 1.00 98.50 92 ARG A C 1
ATOM 701 O O . ARG A 1 92 ? -18.050 -1.278 9.950 1.00 98.50 92 ARG A O 1
ATOM 708 N N . THR A 1 93 ? -15.934 -2.066 9.925 1.00 98.31 93 THR A N 1
ATOM 709 C CA . THR A 1 93 ? -15.436 -1.211 8.834 1.00 98.31 93 THR A CA 1
ATOM 710 C C . THR A 1 93 ? -15.014 -2.049 7.625 1.00 98.31 93 THR A C 1
ATOM 712 O O . THR A 1 93 ? -14.924 -3.272 7.709 1.00 98.31 93 THR A O 1
ATOM 715 N N . ASN A 1 94 ? -14.749 -1.400 6.487 1.00 96.44 94 ASN A N 1
ATOM 716 C CA . ASN A 1 94 ? -14.318 -2.056 5.240 1.00 96.44 94 ASN A CA 1
ATOM 717 C C . ASN A 1 94 ? -12.957 -1.544 4.728 1.00 96.44 94 ASN A C 1
ATOM 719 O O . ASN A 1 94 ? -12.686 -1.567 3.527 1.00 96.44 94 ASN A O 1
ATOM 723 N N . GLY A 1 95 ? -12.106 -1.067 5.632 1.00 95.62 95 GLY A N 1
ATOM 724 C CA . GLY A 1 95 ? -10.854 -0.366 5.351 1.00 95.62 95 GLY A CA 1
ATOM 725 C C . GLY A 1 95 ? -10.703 0.851 6.262 1.00 95.62 95 GLY A C 1
ATOM 726 O O . GLY A 1 95 ? -11.450 1.001 7.230 1.00 95.62 95 GLY A O 1
ATOM 727 N N . GLY A 1 96 ? -9.747 1.722 5.945 1.00 96.25 96 GLY A N 1
ATOM 728 C CA . GLY A 1 96 ? -9.580 2.990 6.652 1.00 96.25 96 GLY A CA 1
ATOM 729 C C . GLY A 1 96 ? -9.025 2.852 8.074 1.00 96.25 96 GLY A C 1
ATOM 730 O O . GLY A 1 96 ? -8.523 1.801 8.474 1.00 96.25 96 GLY A O 1
ATOM 731 N N . THR A 1 97 ? -9.071 3.944 8.835 1.00 97.69 97 THR A N 1
ATOM 732 C CA . THR A 1 97 ? -8.557 3.999 10.210 1.00 97.69 97 THR A CA 1
ATOM 733 C C . THR A 1 97 ? -9.693 3.986 11.225 1.00 97.69 97 THR A C 1
ATOM 735 O O . THR A 1 97 ? -10.599 4.814 11.138 1.00 97.69 97 THR A O 1
ATOM 738 N N . LEU A 1 98 ? -9.608 3.113 12.231 1.00 98.56 98 LEU A N 1
ATOM 739 C CA . LEU A 1 98 ? -10.456 3.169 13.424 1.00 98.56 98 LEU A CA 1
ATOM 740 C C . LEU A 1 98 ? -9.658 3.734 14.606 1.00 98.56 98 LEU A C 1
ATOM 742 O O . LEU A 1 98 ? -8.709 3.108 15.073 1.00 98.56 98 LEU A O 1
ATOM 746 N N . ASN A 1 99 ? -10.059 4.903 15.101 1.00 98.00 99 ASN A N 1
ATOM 747 C CA . ASN A 1 99 ? -9.515 5.526 16.306 1.00 98.00 99 ASN A CA 1
ATOM 748 C C . ASN A 1 99 ? -10.481 5.311 17.477 1.00 98.00 99 ASN A C 1
ATOM 750 O O . ASN A 1 99 ? -11.687 5.504 17.323 1.00 98.00 99 ASN A O 1
ATOM 754 N N . ILE A 1 100 ? -9.963 4.917 18.637 1.00 97.81 100 ILE A N 1
ATOM 755 C CA . ILE A 1 100 ? -10.743 4.568 19.828 1.00 97.81 100 ILE A CA 1
ATOM 756 C C . ILE A 1 100 ? -10.210 5.358 21.025 1.00 97.81 100 ILE A C 1
ATOM 758 O O . ILE A 1 100 ? -9.108 5.091 21.507 1.00 97.81 100 ILE A O 1
ATOM 762 N N . ASP A 1 101 ? -11.025 6.280 21.533 1.00 95.88 101 ASP A N 1
ATOM 763 C CA . ASP A 1 101 ? -10.806 7.001 22.792 1.00 95.88 101 ASP A CA 1
ATOM 764 C C . ASP A 1 101 ? -12.008 6.789 23.726 1.00 95.88 101 ASP A C 1
ATOM 766 O O . ASP A 1 101 ? -12.951 7.586 23.801 1.00 95.88 101 ASP A O 1
ATOM 770 N N . ALA A 1 102 ? -12.016 5.637 24.393 1.00 93.31 102 ALA A N 1
ATOM 771 C CA . ALA A 1 102 ? -13.143 5.183 25.190 1.00 93.31 102 ALA A CA 1
ATOM 772 C C . ALA A 1 102 ? -12.698 4.393 26.428 1.00 93.31 102 ALA A C 1
ATOM 774 O O . ALA A 1 102 ? -12.952 3.199 26.566 1.00 93.31 102 ALA A O 1
ATOM 775 N N . ASP A 1 103 ? -12.057 5.081 27.373 1.00 91.81 103 ASP A N 1
ATOM 776 C CA . ASP A 1 103 ? -11.560 4.516 28.642 1.00 91.81 103 ASP A CA 1
ATOM 777 C C . ASP A 1 103 ? -12.645 3.957 29.604 1.00 91.81 103 ASP A C 1
ATOM 779 O O . ASP A 1 103 ? -12.315 3.554 30.722 1.00 91.81 103 ASP A O 1
ATOM 783 N N . THR A 1 104 ? -13.922 3.945 29.205 1.00 91.31 104 THR A N 1
ATOM 784 C CA . THR A 1 104 ? -15.040 3.327 29.944 1.00 91.31 104 THR A CA 1
ATOM 785 C C . THR A 1 104 ? -15.761 2.207 29.191 1.00 91.31 104 THR A C 1
ATOM 787 O O . THR A 1 104 ? -16.600 1.537 29.793 1.00 91.31 104 THR A O 1
ATOM 790 N N . ASP A 1 105 ? -15.436 1.977 27.917 1.00 93.31 105 ASP A N 1
ATOM 791 C CA . ASP A 1 105 ? -16.186 1.083 27.039 1.00 93.31 105 ASP A CA 1
ATOM 792 C C . ASP A 1 105 ? -15.375 -0.156 26.619 1.00 93.31 105 ASP A C 1
ATOM 794 O O . ASP A 1 105 ? -14.144 -0.135 26.582 1.00 93.31 105 ASP A O 1
ATOM 798 N N . SER A 1 106 ? -16.073 -1.232 26.238 1.00 94.00 106 SER A N 1
ATOM 799 C CA . SER A 1 106 ? -15.497 -2.344 25.465 1.00 94.00 106 SER A CA 1
ATOM 800 C C . SER A 1 106 ? -15.805 -2.161 23.988 1.00 94.00 106 SER A C 1
ATOM 802 O O . SER A 1 106 ? -16.954 -1.917 23.609 1.00 94.00 106 SER A O 1
ATOM 804 N N . VAL A 1 107 ? -14.813 -2.399 23.133 1.00 96.69 107 VAL A N 1
ATOM 805 C CA . VAL A 1 107 ? -14.970 -2.264 21.681 1.00 96.69 107 VAL A CA 1
ATOM 806 C C . VAL A 1 107 ? -14.656 -3.588 21.002 1.00 96.69 107 VAL A C 1
ATOM 808 O O . VAL A 1 107 ? -13.586 -4.152 21.200 1.00 96.69 107 VAL A O 1
ATOM 811 N N . ARG A 1 108 ? -15.577 -4.088 20.179 1.00 97.38 108 ARG A N 1
ATOM 812 C CA . ARG A 1 108 ? -15.361 -5.256 19.315 1.00 97.38 108 ARG A CA 1
ATOM 813 C C . ARG A 1 108 ? -15.326 -4.798 17.870 1.00 97.38 108 ARG A C 1
ATOM 815 O O . ARG A 1 108 ? -16.283 -4.173 17.414 1.00 97.38 108 ARG A O 1
ATOM 822 N N . HIS A 1 109 ? -14.255 -5.124 17.164 1.00 98.38 109 HIS A N 1
ATOM 823 C CA . HIS A 1 109 ? -14.109 -4.805 15.755 1.00 98.38 109 HIS A CA 1
ATOM 824 C C . HIS A 1 109 ? -14.144 -6.063 14.881 1.00 98.38 109 HIS A C 1
ATOM 826 O O . HIS A 1 109 ? -13.613 -7.113 15.248 1.00 98.38 109 HIS A O 1
ATOM 832 N N . TYR A 1 110 ? -14.805 -5.948 13.729 1.00 98.50 110 TYR A N 1
ATOM 833 C CA . TYR A 1 110 ? -14.929 -7.000 12.724 1.00 98.50 110 TYR A CA 1
ATOM 834 C C . TYR A 1 110 ? -14.719 -6.437 11.316 1.00 98.50 110 TYR A C 1
ATOM 836 O O . TYR A 1 110 ? -14.751 -5.230 11.099 1.00 98.50 110 TYR A O 1
ATOM 844 N N . ALA A 1 111 ? -14.650 -7.347 10.341 1.00 97.75 111 ALA A N 1
ATOM 845 C CA . ALA A 1 111 ? -14.453 -7.058 8.924 1.00 97.75 111 ALA A CA 1
ATOM 846 C C . ALA A 1 111 ? -13.043 -6.528 8.640 1.00 97.75 111 ALA A C 1
ATOM 848 O O . ALA A 1 111 ? -12.107 -7.299 8.836 1.00 97.75 111 ALA A O 1
ATOM 849 N N . LYS A 1 112 ? -12.863 -5.307 8.130 1.00 97.50 112 LYS A N 1
ATOM 850 C CA . LYS A 1 112 ? -11.556 -4.844 7.641 1.00 97.50 112 LYS A CA 1
ATOM 851 C C . LYS A 1 112 ? -11.222 -3.435 8.124 1.00 97.50 112 LYS A C 1
ATOM 853 O O . LYS A 1 112 ? -12.061 -2.544 8.040 1.00 97.50 112 LYS A O 1
ATOM 858 N N . ALA A 1 113 ? -9.973 -3.220 8.520 1.00 98.19 113 ALA A N 1
ATOM 859 C CA . ALA A 1 113 ? -9.380 -1.903 8.735 1.00 98.19 113 ALA A CA 1
ATOM 860 C C . ALA A 1 113 ? -7.982 -1.843 8.099 1.00 98.19 113 ALA A C 1
ATOM 862 O O . ALA A 1 113 ? -7.287 -2.855 7.989 1.00 98.19 113 ALA A O 1
ATOM 863 N N . ASP A 1 114 ? -7.548 -0.653 7.697 1.00 97.88 114 ASP A N 1
ATOM 864 C CA . ASP A 1 114 ? -6.156 -0.417 7.308 1.00 97.88 114 ASP A CA 1
ATOM 865 C C . ASP A 1 114 ? -5.286 -0.288 8.563 1.00 97.88 114 ASP A C 1
ATOM 867 O O . ASP A 1 114 ? -4.192 -0.845 8.616 1.00 97.88 114 ASP A O 1
ATOM 871 N N . LYS A 1 115 ? -5.790 0.423 9.578 1.00 98.19 115 LYS A N 1
ATOM 872 C CA . LYS A 1 115 ? -5.091 0.728 10.830 1.00 98.19 115 LYS A CA 1
ATOM 873 C C . LYS A 1 115 ? -6.077 0.889 11.976 1.00 98.19 115 LYS A C 1
ATOM 875 O O . LYS A 1 115 ? -7.177 1.406 11.779 1.00 98.19 115 LYS A O 1
ATOM 880 N N . ILE A 1 116 ? -5.653 0.527 13.182 1.00 98.50 116 ILE A N 1
ATOM 881 C CA . ILE A 1 116 ? -6.424 0.778 14.399 1.00 98.50 116 ILE A CA 1
ATOM 882 C C . ILE A 1 116 ? -5.550 1.493 15.423 1.00 98.50 116 ILE A C 1
ATOM 884 O O . ILE A 1 116 ? -4.395 1.130 15.641 1.00 98.50 116 ILE A O 1
ATOM 888 N N . VAL A 1 117 ? -6.098 2.530 16.049 1.00 97.94 117 VAL A N 1
ATOM 889 C CA . VAL A 1 117 ? -5.442 3.292 17.111 1.00 97.94 117 VAL A CA 1
ATOM 890 C C . VAL A 1 117 ? -6.329 3.252 18.343 1.00 97.94 117 VAL A C 1
ATOM 892 O O . VAL A 1 117 ? -7.445 3.760 18.333 1.00 97.94 117 VAL A O 1
ATOM 895 N N . VAL A 1 118 ? -5.825 2.651 19.414 1.00 97.69 118 VAL A N 1
ATOM 896 C CA . VAL A 1 118 ? -6.486 2.602 20.717 1.00 97.69 118 VAL A CA 1
ATOM 897 C C . VAL A 1 118 ? -5.795 3.611 21.624 1.00 97.69 118 VAL A C 1
ATOM 899 O O . VAL A 1 118 ? -4.791 3.293 22.268 1.00 97.69 118 VAL A O 1
ATOM 902 N N . ASP A 1 119 ? -6.309 4.839 21.647 1.00 96.00 119 ASP A N 1
ATOM 903 C CA . ASP A 1 119 ? -5.836 5.890 22.548 1.00 96.00 119 ASP A CA 1
ATOM 904 C C . ASP A 1 119 ? -6.147 5.527 24.002 1.00 96.00 119 ASP A C 1
ATOM 906 O O . ASP A 1 119 ? -5.263 5.602 24.859 1.00 96.00 119 ASP A O 1
ATOM 910 N N . ALA A 1 120 ? -7.366 5.046 24.260 1.00 93.81 120 ALA A N 1
ATOM 911 C CA . ALA A 1 120 ? -7.741 4.440 25.529 1.00 93.81 120 ALA A CA 1
ATOM 912 C C . ALA A 1 120 ? -8.927 3.479 25.383 1.00 93.81 120 ALA A C 1
ATOM 914 O O . ALA A 1 120 ? -9.898 3.776 24.691 1.00 93.81 120 ALA A O 1
ATOM 915 N N . VAL A 1 121 ? -8.871 2.352 26.095 1.00 88.62 121 VAL A N 1
ATOM 916 C CA . VAL A 1 121 ? -9.997 1.425 26.271 1.00 88.62 121 VAL A CA 1
ATOM 917 C C . VAL A 1 121 ? -9.943 0.817 27.679 1.00 88.62 121 VAL A C 1
ATOM 919 O O . VAL A 1 121 ? -8.905 0.313 28.109 1.00 88.62 121 VAL A O 1
ATOM 922 N N . ALA A 1 122 ? -11.007 0.950 28.462 1.00 82.50 122 ALA A N 1
ATOM 923 C CA . ALA A 1 122 ? -11.103 0.430 29.835 1.00 82.50 122 ALA A CA 1
ATOM 924 C C . ALA A 1 122 ? -12.583 0.397 30.253 1.00 82.50 122 ALA A C 1
ATOM 926 O O . ALA A 1 122 ? -13.369 1.004 29.560 1.00 82.50 122 ALA A O 1
ATOM 927 N N . PRO A 1 123 ? -13.036 -0.301 31.315 1.00 68.75 123 PRO A N 1
ATOM 928 C CA . PRO A 1 123 ? -12.358 -1.373 32.046 1.00 68.75 123 PRO A CA 1
ATOM 929 C C . PRO A 1 123 ? -12.290 -2.684 31.243 1.00 68.75 123 PRO A C 1
ATOM 931 O O . PRO A 1 123 ? -11.681 -3.655 31.690 1.00 68.75 123 PRO A O 1
ATOM 934 N N . HIS A 1 124 ? -12.921 -2.714 30.071 1.00 74.69 124 HIS A N 1
ATOM 935 C CA . HIS A 1 124 ? -12.992 -3.863 29.186 1.00 74.69 124 HIS A CA 1
ATOM 936 C C . HIS A 1 124 ? -12.057 -3.683 27.985 1.00 74.69 124 HIS A C 1
ATOM 938 O O . HIS A 1 124 ? -11.581 -2.586 27.709 1.00 74.69 124 HIS A O 1
ATOM 944 N N . SER A 1 125 ? -11.709 -4.779 27.319 1.00 91.06 125 SER A N 1
ATOM 945 C CA . SER A 1 125 ? -10.735 -4.765 26.228 1.00 91.06 125 SER A CA 1
ATOM 946 C C . SER A 1 125 ? -11.310 -4.218 24.927 1.00 91.06 125 SER A C 1
ATOM 948 O O . SER A 1 125 ? -12.511 -4.299 24.659 1.00 91.06 125 SER A O 1
ATOM 950 N N . TYR A 1 126 ? -10.409 -3.750 24.072 1.00 97.44 126 TYR A N 1
ATOM 951 C CA . TYR A 1 126 ? -10.638 -3.764 22.638 1.00 97.44 126 TYR A CA 1
ATOM 952 C C . TYR A 1 126 ? -10.348 -5.175 22.097 1.00 97.44 126 TYR A C 1
ATOM 954 O O . TYR A 1 126 ? -9.317 -5.764 22.425 1.00 97.44 126 TYR A O 1
ATOM 962 N N . HIS A 1 127 ? -11.262 -5.714 21.294 1.00 97.81 127 HIS A N 1
ATOM 963 C CA . HIS A 1 127 ? -11.197 -7.056 20.721 1.00 97.81 127 HIS A CA 1
ATOM 964 C C . HIS A 1 127 ? -11.230 -6.989 19.192 1.00 97.81 127 HIS A C 1
ATOM 966 O O . HIS A 1 127 ? -12.206 -6.502 18.615 1.00 97.81 127 HIS A O 1
ATOM 972 N N . GLU A 1 128 ? -10.194 -7.520 18.547 1.00 98.50 128 GLU A N 1
ATOM 973 C CA . GLU A 1 128 ? -10.088 -7.605 17.091 1.00 98.50 128 GLU A CA 1
ATOM 974 C C . GLU A 1 128 ? -10.448 -9.003 16.589 1.00 98.50 128 GLU A C 1
ATOM 976 O O . GLU A 1 128 ? -9.726 -9.962 16.864 1.00 98.50 128 GLU A O 1
ATOM 981 N N . PHE A 1 129 ? -11.521 -9.102 15.803 1.00 98.38 129 PHE A N 1
ATOM 982 C CA . PHE A 1 129 ? -11.963 -10.341 15.150 1.00 98.38 129 PHE A CA 1
ATOM 983 C C . PHE A 1 129 ? -11.815 -10.311 13.620 1.00 98.38 129 PHE A C 1
ATOM 985 O O . PHE A 1 129 ? -12.105 -11.304 12.956 1.00 98.38 129 PHE A O 1
ATOM 992 N N . GLY A 1 130 ? -11.476 -9.162 13.040 1.00 98.25 130 GLY A N 1
ATOM 993 C CA . GLY A 1 130 ? -11.395 -8.951 11.603 1.00 98.25 130 GLY A CA 1
ATOM 994 C C . GLY A 1 130 ? -9.966 -8.990 11.068 1.00 98.25 130 GLY A C 1
ATOM 995 O O . GLY A 1 130 ? -9.088 -9.699 11.562 1.00 98.25 130 GLY A O 1
ATOM 996 N N . VAL A 1 131 ? -9.765 -8.238 9.990 1.00 98.25 131 VAL A N 1
ATOM 997 C CA . VAL A 1 131 ? -8.500 -8.089 9.281 1.00 98.25 131 VAL A CA 1
ATOM 998 C C . VAL A 1 131 ? -8.039 -6.642 9.402 1.00 98.25 131 VAL A C 1
ATOM 1000 O O . VAL A 1 131 ? -8.611 -5.746 8.781 1.00 98.25 131 VAL A O 1
ATOM 1003 N N . VAL A 1 132 ? -6.964 -6.423 10.146 1.00 98.44 132 VAL A N 1
ATOM 1004 C CA . VAL A 1 132 ? -6.228 -5.160 10.177 1.00 98.44 132 VAL A CA 1
ATOM 1005 C C . VAL A 1 132 ? -5.016 -5.313 9.272 1.00 98.44 132 VAL A C 1
ATOM 1007 O O . VAL A 1 132 ? -4.067 -6.027 9.598 1.00 98.44 132 VAL A O 1
ATOM 1010 N N . LEU A 1 133 ? -5.053 -4.672 8.104 1.00 97.06 133 LEU A N 1
ATOM 1011 C CA . LEU A 1 133 ? -3.981 -4.798 7.117 1.00 97.06 133 LEU A CA 1
ATOM 1012 C C . LEU A 1 133 ? -2.632 -4.332 7.682 1.00 97.06 133 LEU A C 1
ATOM 1014 O O . LEU A 1 133 ? -1.617 -4.983 7.444 1.00 97.06 133 LEU A O 1
ATOM 1018 N N . GLY A 1 134 ? -2.627 -3.218 8.411 1.00 96.88 134 GLY A N 1
ATOM 1019 C CA . GLY A 1 134 ? -1.451 -2.641 9.045 1.00 96.88 134 GLY A CA 1
ATOM 1020 C C . GLY A 1 134 ? -1.413 -2.870 10.553 1.00 96.88 134 GLY A C 1
ATOM 1021 O O . GLY A 1 134 ? -1.491 -4.004 11.036 1.00 96.88 134 GLY A O 1
ATOM 1022 N N . ASP A 1 135 ? -1.238 -1.779 11.291 1.00 97.38 135 ASP A N 1
ATOM 1023 C CA . ASP A 1 135 ? -0.931 -1.827 12.715 1.00 97.38 135 ASP A CA 1
ATOM 1024 C C . ASP A 1 135 ? -2.178 -1.640 13.585 1.00 97.38 135 ASP A C 1
ATOM 1026 O O . ASP A 1 135 ? -3.051 -0.817 13.297 1.00 97.38 135 ASP A O 1
ATOM 1030 N N . ILE A 1 136 ? -2.194 -2.343 14.718 1.00 98.06 136 ILE A N 1
ATOM 1031 C CA . ILE A 1 136 ? -2.950 -1.945 15.906 1.00 98.06 136 ILE A CA 1
ATOM 1032 C C . ILE A 1 136 ? -1.982 -1.213 16.838 1.00 98.06 136 ILE A C 1
ATOM 1034 O O . ILE A 1 136 ? -1.051 -1.816 17.372 1.00 98.06 136 ILE A O 1
ATOM 1038 N N . VAL A 1 137 ? -2.209 0.081 17.055 1.00 97.56 137 VAL A N 1
ATOM 1039 C CA . VAL A 1 137 ? -1.425 0.918 17.970 1.00 97.56 137 VAL A CA 1
ATOM 1040 C C . VAL A 1 137 ? -2.170 1.056 19.289 1.00 97.56 137 VAL A C 1
ATOM 1042 O O . VAL A 1 137 ? -3.138 1.808 19.377 1.00 97.56 137 VAL A O 1
ATOM 1045 N N . ALA A 1 138 ? -1.716 0.359 20.325 1.00 96.56 138 ALA A N 1
ATOM 1046 C CA . ALA A 1 138 ? -2.318 0.417 21.649 1.00 96.56 138 ALA A CA 1
ATOM 1047 C C . ALA A 1 138 ? -1.551 1.395 22.542 1.00 96.56 138 ALA A C 1
ATOM 1049 O O . ALA A 1 138 ? -0.361 1.196 22.786 1.00 96.56 138 ALA A O 1
ATOM 1050 N N . LYS A 1 139 ? -2.220 2.442 23.037 1.00 95.88 139 LYS A N 1
ATOM 1051 C CA . LYS A 1 139 ? -1.623 3.455 23.925 1.00 95.88 139 LYS A CA 1
ATOM 1052 C C . LYS A 1 139 ? -2.070 3.321 25.376 1.00 95.88 139 LYS A C 1
ATOM 1054 O O . LYS A 1 139 ? -1.282 3.649 26.259 1.00 95.88 139 LYS A O 1
ATOM 1059 N N . LYS A 1 140 ? -3.278 2.815 25.642 1.00 95.44 140 LYS A N 1
ATOM 1060 C CA . LYS A 1 140 ? -3.771 2.534 27.000 1.00 95.44 140 LYS A CA 1
ATOM 1061 C C . LYS A 1 140 ? -4.905 1.508 26.974 1.00 95.44 140 LYS A C 1
ATOM 1063 O O . LYS A 1 140 ? -5.806 1.622 26.147 1.00 95.44 140 LYS A O 1
ATOM 1068 N N . GLY A 1 141 ? -4.892 0.557 27.909 1.00 95.06 141 GLY A N 1
ATOM 1069 C CA . GLY A 1 141 ? -5.956 -0.441 28.060 1.00 95.06 141 GLY A CA 1
ATOM 1070 C C . GLY A 1 141 ? -5.535 -1.877 27.764 1.00 95.06 141 GLY A C 1
ATOM 1071 O O . GLY A 1 141 ? -4.350 -2.200 27.714 1.00 95.06 141 GLY A O 1
ATOM 1072 N N . ASN A 1 142 ? -6.519 -2.757 27.576 1.00 94.56 142 ASN A N 1
ATOM 1073 C CA . ASN A 1 142 ? -6.289 -4.142 27.159 1.00 94.56 142 ASN A CA 1
ATOM 1074 C C . ASN A 1 142 ? -6.686 -4.328 25.691 1.00 94.56 142 ASN A C 1
ATOM 1076 O O . ASN A 1 142 ? -7.810 -4.001 25.308 1.00 94.56 142 ASN A O 1
ATOM 1080 N N . VAL A 1 143 ? -5.780 -4.877 24.886 1.00 97.12 143 VAL A N 1
ATOM 1081 C CA . VAL A 1 143 ? -6.026 -5.228 23.483 1.00 97.12 143 VAL A CA 1
ATOM 1082 C C . VAL A 1 143 ? -5.963 -6.738 23.318 1.00 97.12 143 VAL A C 1
ATOM 1084 O O . VAL A 1 143 ? -4.989 -7.379 23.707 1.00 97.12 143 VAL A O 1
ATOM 1087 N N . VAL A 1 144 ? -6.988 -7.313 22.704 1.00 97.44 144 VAL A N 1
ATOM 1088 C CA . VAL A 1 144 ? -7.065 -8.744 22.424 1.00 97.44 144 VAL A CA 1
ATOM 1089 C C . VAL A 1 144 ? -7.187 -8.941 20.920 1.00 97.44 144 VAL A C 1
ATOM 1091 O O . VAL A 1 144 ? -8.141 -8.464 20.311 1.00 97.44 144 VAL A O 1
ATOM 1094 N N . VAL A 1 145 ? -6.230 -9.648 20.317 1.00 98.12 145 VAL A N 1
ATOM 1095 C CA . VAL A 1 145 ? -6.406 -10.177 18.959 1.00 98.12 145 VAL A CA 1
ATOM 1096 C C . VAL A 1 145 ? -7.012 -11.558 19.100 1.00 98.12 145 VAL A C 1
ATOM 1098 O O . VAL A 1 145 ? -6.351 -12.491 19.564 1.00 98.12 145 VAL A O 1
ATOM 1101 N N . GLU A 1 146 ? -8.287 -11.652 18.753 1.00 98.19 146 GLU A N 1
ATOM 1102 C CA . GLU A 1 146 ? -9.096 -12.839 18.970 1.00 98.19 146 GLU A CA 1
ATOM 1103 C C . GLU A 1 146 ? -8.775 -13.937 17.958 1.00 98.19 146 GLU A C 1
ATOM 1105 O O . GLU A 1 146 ? -8.055 -13.738 16.974 1.00 98.19 146 GLU A O 1
ATOM 1110 N N . ASP A 1 147 ? -9.313 -15.131 18.202 1.00 96.56 147 ASP A N 1
ATOM 1111 C CA . ASP A 1 147 ? -9.259 -16.200 17.209 1.00 96.56 147 ASP A CA 1
ATOM 1112 C C . ASP A 1 147 ? -9.871 -15.700 15.891 1.00 96.56 147 ASP A C 1
ATOM 1114 O O . ASP A 1 147 ? -10.877 -14.991 15.900 1.00 96.56 147 ASP A O 1
ATOM 1118 N N . SER A 1 148 ? -9.258 -16.064 14.759 1.00 94.06 148 SER A N 1
ATOM 1119 C CA . SER A 1 148 ? -9.523 -15.542 13.402 1.00 94.06 148 SER A CA 1
ATOM 1120 C C . SER A 1 148 ? -9.055 -14.112 13.098 1.00 94.06 148 SER A C 1
ATOM 1122 O O . SER A 1 148 ? -8.987 -13.768 11.919 1.00 94.06 148 SER A O 1
ATOM 1124 N N . GLY A 1 149 ? -8.655 -13.321 14.100 1.00 97.94 149 GLY A N 1
ATOM 1125 C CA . GLY A 1 149 ? -8.092 -11.989 13.880 1.00 97.94 149 GLY A CA 1
ATOM 1126 C C . GLY A 1 149 ? -6.794 -12.047 13.067 1.00 97.94 149 GLY A C 1
ATOM 1127 O O . GLY A 1 149 ? -5.900 -12.843 13.371 1.00 97.94 149 GLY A O 1
ATOM 1128 N N . VAL A 1 150 ? -6.678 -11.207 12.038 1.00 97.50 150 VAL A N 1
ATOM 1129 C CA . VAL A 1 150 ? -5.491 -11.099 11.174 1.00 97.50 150 VAL A CA 1
ATOM 1130 C C . VAL A 1 150 ? -4.938 -9.685 11.260 1.00 97.50 150 VAL A C 1
ATOM 1132 O O . VAL A 1 150 ? -5.628 -8.736 10.910 1.00 97.50 150 VAL A O 1
ATOM 1135 N N . VAL A 1 151 ? -3.695 -9.536 11.710 1.00 96.88 151 VAL A N 1
ATOM 1136 C CA . VAL A 1 151 ? -3.066 -8.234 11.965 1.00 96.88 151 VAL A CA 1
ATOM 1137 C C . VAL A 1 151 ? -1.624 -8.254 11.461 1.00 96.88 151 VAL A C 1
ATOM 1139 O O . VAL A 1 151 ? -0.902 -9.232 11.680 1.00 96.88 151 VAL A O 1
ATOM 1142 N N . SER A 1 152 ? -1.155 -7.180 10.816 1.00 93.56 152 SER A N 1
ATOM 1143 C CA . SER A 1 152 ? 0.277 -7.083 10.505 1.00 93.56 152 SER A CA 1
ATOM 1144 C C . SER A 1 152 ? 1.076 -6.932 11.798 1.00 93.56 152 SER A C 1
ATOM 1146 O O . SER A 1 152 ? 1.786 -7.864 12.183 1.00 93.56 152 SER A O 1
ATOM 1148 N N . ASN A 1 153 ? 0.916 -5.817 12.515 1.00 93.94 153 ASN A N 1
ATOM 1149 C CA . ASN A 1 153 ? 1.644 -5.598 13.764 1.00 93.94 153 ASN A CA 1
ATOM 1150 C C . ASN A 1 153 ? 0.730 -5.177 14.917 1.00 93.94 153 ASN A C 1
ATOM 1152 O O . ASN A 1 153 ? -0.186 -4.379 14.741 1.00 93.94 153 ASN A O 1
ATOM 1156 N N . VAL A 1 154 ? 1.030 -5.668 16.118 1.00 96.25 154 VAL A N 1
ATOM 1157 C CA . VAL A 1 154 ? 0.471 -5.132 17.368 1.00 96.25 154 VAL A CA 1
ATOM 1158 C C . VAL A 1 154 ? 1.562 -4.336 18.073 1.00 96.25 154 VAL A C 1
ATOM 1160 O O . VAL A 1 154 ? 2.608 -4.893 18.411 1.00 96.25 154 VAL A O 1
ATOM 1163 N N . ILE A 1 155 ? 1.319 -3.041 18.285 1.00 95.56 155 ILE A N 1
ATOM 1164 C CA . ILE A 1 155 ? 2.269 -2.100 18.882 1.00 95.56 155 ILE A CA 1
ATOM 1165 C C . ILE A 1 155 ? 1.836 -1.756 20.307 1.00 95.56 155 ILE A C 1
ATOM 1167 O O . ILE A 1 155 ? 0.789 -1.145 20.523 1.00 95.56 155 ILE A O 1
ATOM 1171 N N . ILE A 1 156 ? 2.685 -2.095 21.276 1.00 95.69 156 ILE A N 1
ATOM 1172 C CA . ILE A 1 156 ? 2.538 -1.738 22.689 1.00 95.69 156 ILE A CA 1
ATOM 1173 C C . ILE A 1 156 ? 3.229 -0.392 22.916 1.00 95.69 156 ILE A C 1
ATOM 1175 O O . ILE A 1 156 ? 4.450 -0.327 23.068 1.00 95.69 156 ILE A O 1
ATOM 1179 N N . ALA A 1 157 ? 2.458 0.696 22.882 1.00 95.31 157 ALA A N 1
ATOM 1180 C CA . ALA A 1 157 ? 3.016 2.046 22.847 1.00 95.31 157 ALA A CA 1
ATOM 1181 C C . ALA A 1 157 ? 3.258 2.676 24.228 1.00 95.31 157 ALA A C 1
ATOM 1183 O O . ALA A 1 157 ? 3.878 3.738 24.303 1.00 95.31 157 ALA A O 1
ATOM 1184 N N . SER A 1 158 ? 2.788 2.061 25.318 1.00 94.56 158 SER A N 1
ATOM 1185 C CA . SER A 1 158 ? 2.998 2.579 26.673 1.00 94.56 158 SER A CA 1
ATOM 1186 C C . SER A 1 158 ? 2.980 1.483 27.742 1.00 94.56 158 SER A C 1
ATOM 1188 O O . SER A 1 158 ? 2.605 0.333 27.502 1.00 94.56 158 SER A O 1
ATOM 1190 N N . ALA A 1 159 ? 3.335 1.872 28.969 1.00 93.75 159 ALA A N 1
ATOM 1191 C CA . ALA A 1 159 ? 3.242 1.013 30.137 1.00 93.75 159 ALA A CA 1
ATOM 1192 C C . ALA A 1 159 ? 1.793 0.705 30.579 1.00 93.75 159 ALA A C 1
ATOM 1194 O O . ALA A 1 159 ? 1.589 -0.244 31.333 1.00 93.75 159 ALA A O 1
ATOM 1195 N N . ASP A 1 160 ? 0.794 1.449 30.123 1.00 94.00 160 ASP A N 1
ATOM 1196 C CA . ASP A 1 160 ? -0.598 1.243 30.537 1.00 94.00 160 ASP A CA 1
ATOM 1197 C C . ASP A 1 160 ? -1.342 0.251 29.631 1.00 94.00 160 ASP A C 1
ATOM 1199 O O . ASP A 1 160 ? -2.568 0.142 29.680 1.00 94.00 160 ASP A O 1
ATOM 1203 N N . VAL A 1 161 ? -0.602 -0.458 28.776 1.00 95.19 161 VAL A N 1
ATOM 1204 C CA . VAL A 1 161 ? -1.134 -1.408 27.803 1.00 95.19 161 VAL A CA 1
ATOM 1205 C C . VAL A 1 161 ? -0.869 -2.836 28.250 1.00 95.19 161 VAL A C 1
ATOM 1207 O O . VAL A 1 161 ? 0.242 -3.188 28.645 1.00 95.19 161 VAL A O 1
ATOM 1210 N N . THR A 1 162 ? -1.888 -3.673 28.107 1.00 94.81 162 THR A N 1
ATOM 1211 C CA . THR A 1 162 ? -1.761 -5.133 28.098 1.00 94.81 162 THR A CA 1
ATOM 1212 C C . THR A 1 162 ? -2.245 -5.660 26.756 1.00 94.81 162 THR A C 1
ATOM 1214 O O . THR A 1 162 ? -3.130 -5.064 26.137 1.00 94.81 162 THR A O 1
ATOM 1217 N N . ALA A 1 163 ? -1.640 -6.748 26.281 1.00 95.38 163 ALA A N 1
ATOM 1218 C CA . ALA A 1 163 ? -2.050 -7.375 25.034 1.00 95.38 163 ALA A CA 1
ATOM 1219 C C . ALA A 1 163 ? -2.181 -8.886 25.184 1.00 95.38 163 ALA A C 1
ATOM 1221 O O . ALA A 1 163 ? -1.311 -9.536 25.763 1.00 95.38 163 ALA A O 1
ATOM 1222 N N . THR A 1 164 ? -3.245 -9.447 24.619 1.00 96.12 164 THR A N 1
ATOM 1223 C CA . THR A 1 164 ? -3.457 -10.894 24.530 1.00 96.12 164 THR A CA 1
ATOM 1224 C C . THR A 1 164 ? -3.615 -11.300 23.074 1.00 96.12 164 THR A C 1
ATOM 1226 O O . THR A 1 164 ? -4.468 -10.771 22.369 1.00 96.12 164 THR A O 1
ATOM 1229 N N . ILE A 1 165 ? -2.797 -12.246 22.621 1.00 97.12 165 ILE A N 1
ATOM 1230 C CA . ILE A 1 165 ? -2.851 -12.771 21.255 1.00 97.12 165 ILE A CA 1
ATOM 1231 C C . ILE A 1 165 ? -3.349 -14.209 21.322 1.00 97.12 165 ILE A C 1
ATOM 1233 O O . ILE A 1 165 ? -2.672 -15.080 21.879 1.00 97.12 165 ILE A O 1
ATOM 1237 N N . SER A 1 166 ? -4.549 -14.445 20.796 1.00 97.38 166 SER A N 1
ATOM 1238 C CA . SER A 1 166 ? -5.200 -15.752 20.833 1.00 97.38 166 SER A CA 1
ATOM 1239 C C . SER A 1 166 ? -4.496 -16.760 19.926 1.00 97.38 166 SER A C 1
ATOM 1241 O O . SER A 1 166 ? -3.842 -16.396 18.945 1.00 97.38 166 SER A O 1
ATOM 1243 N N . ALA A 1 167 ? -4.600 -18.045 20.270 1.00 96.81 167 ALA A N 1
ATOM 1244 C CA . ALA A 1 167 ? -3.810 -19.108 19.650 1.00 96.81 167 ALA A CA 1
ATOM 1245 C C . ALA A 1 167 ? -4.067 -19.265 18.142 1.00 96.81 167 ALA A C 1
ATOM 1247 O O . ALA A 1 167 ? -3.140 -19.614 17.411 1.00 96.81 167 ALA A O 1
ATOM 1248 N N . ASN A 1 168 ? -5.291 -18.975 17.681 1.00 96.00 168 ASN A N 1
ATOM 1249 C CA . ASN A 1 168 ? -5.705 -19.141 16.285 1.00 96.00 168 ASN A CA 1
ATOM 1250 C C . ASN A 1 168 ? -5.822 -17.804 15.531 1.00 96.00 168 ASN A C 1
ATOM 1252 O O . ASN A 1 168 ? -6.541 -17.706 14.535 1.00 96.00 168 ASN A O 1
ATOM 1256 N N . SER A 1 169 ? -5.148 -16.762 16.017 1.00 96.88 169 SER A N 1
ATOM 1257 C CA . SER A 1 169 ? -4.979 -15.498 15.292 1.00 96.88 169 SER A CA 1
ATOM 1258 C C . SER A 1 169 ? -3.852 -15.600 14.250 1.00 96.88 169 SER A C 1
ATOM 1260 O O . SER A 1 169 ? -3.086 -16.564 14.214 1.00 96.88 169 SER A O 1
ATOM 1262 N N . THR A 1 170 ? -3.720 -14.597 13.385 1.00 96.19 170 THR A N 1
ATOM 1263 C CA . THR A 1 170 ? -2.548 -14.412 12.519 1.00 96.19 170 THR A CA 1
ATOM 1264 C C . THR A 1 170 ? -1.978 -13.025 12.764 1.00 96.19 170 THR A C 1
ATOM 1266 O O . THR A 1 170 ? -2.486 -12.043 12.237 1.00 96.19 170 THR A O 1
ATOM 1269 N N . VAL A 1 171 ? -0.914 -12.941 13.561 1.00 95.25 171 VAL A N 1
ATOM 1270 C CA . VAL A 1 171 ? -0.200 -11.684 13.823 1.00 95.25 171 VAL A CA 1
ATOM 1271 C C . VAL A 1 171 ? 1.226 -11.806 13.303 1.00 95.25 171 VAL A C 1
ATOM 1273 O O . VAL A 1 171 ? 1.934 -12.739 13.696 1.00 95.25 171 VAL A O 1
ATOM 1276 N N . SER A 1 172 ? 1.656 -10.894 12.422 1.00 91.44 172 SER A N 1
ATOM 1277 C CA . SER A 1 172 ? 2.996 -10.986 11.815 1.00 91.44 172 SER A CA 1
ATOM 1278 C C . SER A 1 172 ? 4.093 -10.624 12.812 1.00 91.44 172 SER A C 1
ATOM 1280 O O . SER A 1 172 ? 5.096 -11.338 12.909 1.00 91.44 172 SER A O 1
ATOM 1282 N N . SER A 1 173 ? 3.903 -9.550 13.582 1.00 91.62 173 SER A N 1
ATOM 1283 C CA . SER A 1 173 ? 4.816 -9.202 14.669 1.00 91.62 173 SER A CA 1
ATOM 1284 C C . SER A 1 173 ? 4.123 -8.516 15.845 1.00 91.62 173 SER A C 1
ATOM 1286 O O . SER A 1 173 ? 3.101 -7.846 15.698 1.00 91.62 173 SER A O 1
ATOM 1288 N N . ILE A 1 174 ? 4.696 -8.698 17.032 1.00 93.38 174 ILE A N 1
ATOM 1289 C CA . ILE A 1 174 ? 4.333 -7.939 18.228 1.00 93.38 174 ILE A CA 1
ATOM 1290 C C . ILE A 1 174 ? 5.550 -7.115 18.606 1.00 93.38 174 ILE A C 1
ATOM 1292 O O . ILE A 1 174 ? 6.643 -7.669 18.769 1.00 93.38 174 ILE A O 1
ATOM 1296 N N . VAL A 1 175 ? 5.351 -5.809 18.734 1.00 93.06 175 VAL A N 1
ATOM 1297 C CA . VAL A 1 175 ? 6.425 -4.850 18.975 1.00 93.06 175 VAL A CA 1
ATOM 1298 C C . VAL A 1 175 ? 6.033 -3.832 20.034 1.00 93.06 175 VAL A C 1
ATOM 1300 O O . VAL A 1 175 ? 4.857 -3.655 20.337 1.00 93.06 175 VAL A O 1
ATOM 1303 N N . ALA A 1 176 ? 7.017 -3.150 20.604 1.00 94.31 176 ALA A N 1
ATOM 1304 C CA . ALA A 1 176 ? 6.799 -2.126 21.615 1.00 94.31 176 ALA A CA 1
ATOM 1305 C C . ALA A 1 176 ? 7.606 -0.860 21.317 1.00 94.31 176 ALA A C 1
ATOM 1307 O O . ALA A 1 176 ? 8.613 -0.907 20.613 1.00 94.31 176 ALA A O 1
ATOM 1308 N N . THR A 1 177 ? 7.184 0.272 21.872 1.00 94.94 177 THR A N 1
ATOM 1309 C CA . THR A 1 177 ? 7.967 1.521 21.829 1.00 94.94 177 THR A CA 1
ATOM 1310 C C . THR A 1 177 ? 9.122 1.517 22.833 1.00 94.94 177 THR A C 1
ATOM 1312 O O . THR A 1 177 ? 10.125 2.192 22.621 1.00 94.94 177 THR A O 1
ATOM 1315 N N . ASP A 1 178 ? 9.014 0.711 23.892 1.00 93.44 178 ASP A N 1
ATOM 1316 C CA . ASP A 1 178 ? 10.041 0.485 24.908 1.00 93.44 178 ASP A CA 1
ATOM 1317 C C . ASP A 1 178 ? 10.167 -1.023 25.179 1.00 93.44 178 ASP A C 1
ATOM 1319 O O . ASP A 1 178 ? 9.168 -1.739 25.301 1.00 93.44 178 ASP A O 1
ATOM 1323 N N . SER A 1 179 ? 11.397 -1.525 25.287 1.00 91.12 179 SER A N 1
ATOM 1324 C CA . SER A 1 179 ? 11.665 -2.951 25.504 1.00 91.12 179 SER A CA 1
ATOM 1325 C C . SER A 1 179 ? 11.142 -3.482 26.844 1.00 91.12 179 SER A C 1
ATOM 1327 O O . SER A 1 179 ? 10.949 -4.688 26.989 1.00 91.12 179 SER A O 1
ATOM 1329 N N . ASN A 1 180 ? 10.848 -2.616 27.814 1.00 91.31 180 ASN A N 1
ATOM 1330 C CA . ASN A 1 180 ? 10.266 -3.011 29.097 1.00 91.31 180 ASN A CA 1
ATOM 1331 C C . ASN A 1 180 ? 8.758 -3.314 29.013 1.00 91.31 180 ASN A C 1
ATOM 1333 O O . ASN A 1 180 ? 8.163 -3.748 29.999 1.00 91.31 180 ASN A O 1
ATOM 1337 N N . TYR A 1 181 ? 8.100 -3.060 27.876 1.00 92.56 181 TYR A N 1
ATOM 1338 C CA . TYR A 1 181 ? 6.652 -3.270 27.750 1.00 92.56 181 TYR A CA 1
ATOM 1339 C C . TYR A 1 181 ? 6.275 -4.693 27.320 1.00 92.56 181 TYR A C 1
ATOM 1341 O O . TYR A 1 181 ? 5.115 -5.078 27.454 1.00 92.56 181 TYR A O 1
ATOM 1349 N N . TYR A 1 182 ? 7.234 -5.507 26.868 1.00 89.38 182 TYR A N 1
ATOM 1350 C CA . TYR A 1 182 ? 6.962 -6.869 26.395 1.00 89.38 182 TYR A CA 1
ATOM 1351 C C . TYR A 1 182 ? 6.443 -7.820 27.481 1.00 89.38 182 TYR A C 1
ATOM 1353 O O . TYR A 1 182 ? 5.674 -8.723 27.163 1.00 89.38 182 TYR A O 1
ATOM 1361 N N . ASP A 1 183 ? 6.765 -7.584 28.757 1.00 88.88 183 ASP A N 1
ATOM 1362 C CA . ASP A 1 183 ? 6.260 -8.392 29.881 1.00 88.88 183 ASP A CA 1
ATOM 1363 C C . ASP A 1 183 ? 4.728 -8.292 30.058 1.00 88.88 183 ASP A C 1
ATOM 1365 O O . ASP A 1 183 ? 4.134 -9.030 30.841 1.00 88.88 183 ASP A O 1
ATOM 1369 N N . LYS A 1 184 ? 4.072 -7.384 29.321 1.00 86.81 184 LYS A N 1
ATOM 1370 C CA . LYS A 1 184 ? 2.617 -7.149 29.331 1.00 86.81 184 LYS A CA 1
ATOM 1371 C C . LYS A 1 184 ? 1.885 -7.868 28.199 1.00 86.81 184 LYS A C 1
ATOM 1373 O O . LYS A 1 184 ? 0.673 -7.701 28.043 1.00 86.81 184 LYS A O 1
ATOM 1378 N N . VAL A 1 185 ? 2.615 -8.653 27.407 1.00 93.12 185 VAL A N 1
ATOM 1379 C CA . VAL A 1 185 ? 2.085 -9.428 26.288 1.00 93.12 185 VAL A CA 1
ATOM 1380 C C . VAL A 1 185 ? 1.878 -10.876 26.720 1.00 93.12 185 VAL A C 1
ATOM 1382 O O . VAL A 1 185 ? 2.824 -11.596 27.030 1.00 93.12 185 VAL A O 1
ATOM 1385 N N . THR A 1 186 ? 0.632 -11.336 26.657 1.00 94.62 186 THR A N 1
ATOM 1386 C CA . THR A 1 186 ? 0.287 -12.758 26.717 1.00 94.62 186 THR A CA 1
ATOM 1387 C C . THR A 1 186 ? 0.125 -13.279 25.293 1.00 94.62 186 THR A C 1
ATOM 1389 O O . THR A 1 186 ? -0.909 -13.071 24.660 1.00 94.62 186 THR A O 1
ATOM 1392 N N . ASN A 1 187 ? 1.153 -13.943 24.762 1.00 94.00 187 ASN A N 1
ATOM 1393 C CA . ASN A 1 187 ? 1.107 -14.520 23.419 1.00 94.00 187 ASN A CA 1
ATOM 1394 C C . ASN A 1 187 ? 0.817 -16.027 23.477 1.00 94.00 187 ASN A C 1
ATOM 1396 O O . ASN A 1 187 ? 1.710 -16.821 23.769 1.00 94.00 187 ASN A O 1
ATOM 1400 N N . ASN A 1 188 ? -0.421 -16.414 23.163 1.00 95.12 188 ASN A N 1
ATOM 1401 C CA . ASN A 1 188 ? -0.827 -17.818 23.069 1.00 95.12 188 ASN A CA 1
ATOM 1402 C C . ASN A 1 188 ? -0.634 -18.393 21.652 1.00 95.12 188 ASN A C 1
ATOM 1404 O O . ASN A 1 188 ? -0.902 -19.573 21.428 1.00 95.12 188 ASN A O 1
ATOM 1408 N N . ASN A 1 189 ? -0.182 -17.580 20.690 1.00 93.44 189 ASN A N 1
ATOM 1409 C CA . ASN A 1 189 ? 0.039 -17.974 19.304 1.00 93.44 189 ASN A CA 1
ATOM 1410 C C . ASN A 1 189 ? 1.463 -18.509 19.100 1.00 93.44 189 ASN A C 1
ATOM 1412 O O . ASN A 1 189 ? 2.451 -17.795 19.278 1.00 93.44 189 ASN A O 1
ATOM 1416 N N . SER A 1 190 ? 1.580 -19.766 18.669 1.00 87.56 190 SER A N 1
ATOM 1417 C CA . SER A 1 190 ? 2.876 -20.429 18.466 1.00 87.56 190 SER A CA 1
ATOM 1418 C C . SER A 1 190 ? 3.646 -19.957 17.227 1.00 87.56 190 SER A C 1
ATOM 1420 O O . SER A 1 190 ? 4.818 -20.298 17.076 1.00 87.56 190 SER A O 1
ATOM 1422 N N . THR A 1 191 ? 2.995 -19.238 16.309 1.00 87.44 191 THR A N 1
ATOM 1423 C CA . THR A 1 191 ? 3.583 -18.799 15.030 1.00 87.44 191 THR A CA 1
ATOM 1424 C C . THR A 1 191 ? 3.978 -17.324 15.025 1.00 87.44 191 THR A C 1
ATOM 1426 O O . THR A 1 191 ? 4.926 -16.948 14.331 1.00 87.44 191 THR A O 1
ATOM 1429 N N . THR A 1 192 ? 3.304 -16.497 15.826 1.00 86.81 192 THR A N 1
ATOM 1430 C CA . THR A 1 192 ? 3.612 -15.072 15.955 1.00 86.81 192 THR A CA 1
ATOM 1431 C C . THR A 1 192 ? 4.941 -14.860 16.671 1.00 86.81 192 THR A C 1
ATOM 1433 O O . THR A 1 192 ? 5.172 -15.365 17.772 1.00 86.81 192 THR A O 1
ATOM 1436 N N . LYS A 1 193 ? 5.819 -14.064 16.056 1.00 77.56 193 LYS A N 1
ATOM 1437 C CA . LYS A 1 193 ? 7.129 -13.726 16.618 1.00 77.56 193 LYS A CA 1
ATOM 1438 C C . LYS A 1 193 ? 7.030 -12.494 17.518 1.00 77.56 193 LYS A C 1
ATOM 1440 O O . LYS A 1 193 ? 6.599 -11.432 17.076 1.00 77.56 193 LYS A O 1
ATOM 1445 N N . VAL A 1 194 ? 7.509 -12.636 18.753 1.00 81.50 194 VAL A N 1
ATOM 1446 C CA . VAL A 1 194 ? 7.833 -11.517 19.649 1.00 81.50 194 VAL A CA 1
ATOM 1447 C C . VAL A 1 194 ? 9.336 -11.278 19.546 1.00 81.50 194 VAL A C 1
ATOM 1449 O O . VAL A 1 194 ? 10.123 -12.131 19.957 1.00 81.50 194 VAL A O 1
ATOM 1452 N N . ASP A 1 195 ? 9.744 -10.142 18.983 1.00 79.62 195 ASP A N 1
ATOM 1453 C CA . ASP A 1 195 ? 11.154 -9.739 18.945 1.00 79.62 195 ASP A CA 1
ATOM 1454 C C . ASP A 1 195 ? 11.396 -8.642 19.981 1.00 79.62 195 ASP A C 1
ATOM 1456 O O . ASP A 1 195 ? 11.418 -7.452 19.668 1.00 79.62 195 ASP A O 1
ATOM 1460 N N . SER A 1 196 ? 11.578 -9.055 21.239 1.00 79.19 196 SER A N 1
ATOM 1461 C CA . SER A 1 196 ? 11.671 -8.147 22.390 1.00 79.19 196 SER A CA 1
ATOM 1462 C C . SER A 1 196 ? 12.876 -7.198 22.374 1.00 79.19 196 SER A C 1
ATOM 1464 O O . SER A 1 196 ? 13.013 -6.336 23.242 1.00 79.19 196 SER A O 1
ATOM 1466 N N . LYS A 1 197 ? 13.768 -7.344 21.388 1.00 80.75 197 LYS A N 1
ATOM 1467 C CA . LYS A 1 197 ? 14.933 -6.477 21.185 1.00 80.75 197 LYS A CA 1
ATOM 1468 C C . LYS A 1 197 ? 14.663 -5.324 20.228 1.00 80.75 197 LYS A C 1
ATOM 1470 O O . LYS A 1 197 ? 15.478 -4.406 20.168 1.00 80.75 197 LYS A O 1
ATOM 1475 N N . LYS A 1 198 ? 13.575 -5.378 19.461 1.00 84.44 198 LYS A N 1
ATOM 1476 C CA . LYS A 1 198 ? 13.202 -4.308 18.540 1.00 84.44 198 LYS A CA 1
ATOM 1477 C C . LYS A 1 198 ? 12.236 -3.357 19.218 1.00 84.44 198 LYS A C 1
ATOM 1479 O O . LYS A 1 198 ? 11.316 -3.786 19.912 1.00 84.44 198 LYS A O 1
ATOM 1484 N N . THR A 1 199 ? 12.437 -2.073 18.975 1.00 91.31 199 THR A N 1
ATOM 1485 C CA . THR A 1 199 ? 11.466 -1.034 19.298 1.00 91.31 199 THR A CA 1
ATOM 1486 C C . THR A 1 199 ? 11.046 -0.327 18.025 1.00 91.31 199 THR A C 1
ATOM 1488 O O . THR A 1 199 ? 11.833 -0.243 17.082 1.00 91.31 199 THR A O 1
ATOM 1491 N N . ILE A 1 200 ? 9.815 0.165 18.007 1.00 93.81 200 ILE A N 1
ATOM 1492 C CA . ILE A 1 200 ? 9.247 0.923 16.892 1.00 93.81 200 ILE A CA 1
ATOM 1493 C C . ILE A 1 200 ? 8.928 2.347 17.344 1.00 93.81 200 ILE A C 1
ATOM 1495 O O . ILE A 1 200 ? 8.523 2.560 18.489 1.00 93.81 200 ILE A O 1
ATOM 1499 N N . GLU A 1 201 ? 9.094 3.321 16.453 1.00 94.06 201 GLU A N 1
ATOM 1500 C CA . GLU A 1 201 ? 8.633 4.686 16.698 1.00 94.06 201 GLU A CA 1
ATOM 1501 C C . GLU A 1 201 ? 7.158 4.833 16.293 1.00 94.06 201 GLU A C 1
ATOM 1503 O O . GLU A 1 201 ? 6.765 4.525 15.169 1.00 94.06 201 GLU A O 1
ATOM 1508 N N . VAL A 1 202 ? 6.313 5.335 17.197 1.00 92.38 202 VAL A N 1
ATOM 1509 C CA . VAL A 1 202 ? 4.931 5.683 16.839 1.00 92.38 202 VAL A CA 1
ATOM 1510 C C . VAL A 1 202 ? 4.921 7.087 16.253 1.00 92.38 202 VAL A C 1
ATOM 1512 O O . VAL A 1 202 ? 5.032 8.076 16.975 1.00 92.38 202 VAL A O 1
ATOM 1515 N N . ILE A 1 203 ? 4.743 7.170 14.937 1.00 92.12 203 ILE A N 1
ATOM 1516 C CA . ILE A 1 203 ? 4.581 8.445 14.239 1.00 92.12 203 ILE A CA 1
ATOM 1517 C C . ILE A 1 203 ? 3.139 8.929 14.412 1.00 92.12 203 ILE A C 1
ATOM 1519 O O . ILE A 1 203 ? 2.186 8.333 13.894 1.00 92.12 203 ILE A O 1
ATOM 1523 N N . GLU A 1 204 ? 2.983 10.029 15.142 1.00 88.50 204 GLU A N 1
ATOM 1524 C CA . GLU A 1 204 ? 1.694 10.686 15.338 1.00 88.50 204 GLU A CA 1
ATOM 1525 C C . GLU A 1 204 ? 1.103 11.132 13.994 1.00 88.50 204 GLU A C 1
ATOM 1527 O O . GLU A 1 204 ? 1.809 11.665 13.138 1.00 88.50 204 GLU A O 1
ATOM 1532 N N . ASN A 1 205 ? -0.196 10.892 13.792 1.00 89.12 205 ASN A N 1
ATOM 1533 C CA . ASN A 1 205 ? -0.911 11.221 12.553 1.00 89.12 205 ASN A CA 1
ATOM 1534 C C . ASN A 1 205 ? -0.270 10.644 11.275 1.00 89.12 205 ASN A C 1
ATOM 1536 O O . ASN A 1 205 ? -0.475 11.178 10.185 1.00 89.12 205 ASN A O 1
ATOM 1540 N N . SER A 1 206 ? 0.494 9.548 11.392 1.00 94.19 206 SER A N 1
ATOM 1541 C CA . SER A 1 206 ? 1.040 8.846 10.229 1.00 94.19 206 SER A CA 1
ATOM 1542 C C . SER A 1 206 ? -0.085 8.469 9.259 1.00 94.19 206 SER A C 1
ATOM 1544 O O . SER A 1 206 ? -1.046 7.821 9.694 1.00 94.19 206 SER A O 1
ATOM 1546 N N . PRO A 1 207 ? 0.029 8.830 7.964 1.00 95.88 207 PRO A N 1
ATOM 1547 C CA . PRO A 1 207 ? -0.994 8.525 6.970 1.00 95.88 207 PRO A CA 1
ATOM 1548 C C . PRO A 1 207 ? -1.007 7.041 6.591 1.00 95.88 207 PRO A C 1
ATOM 1550 O O . PRO A 1 207 ? -1.980 6.574 6.004 1.00 95.88 207 PRO A O 1
ATOM 1553 N N . PHE A 1 208 ? 0.069 6.309 6.894 1.00 97.94 208 PHE A N 1
ATOM 1554 C CA . PHE A 1 208 ? 0.271 4.912 6.522 1.00 97.94 208 PHE A CA 1
ATOM 1555 C C . PHE A 1 208 ? -0.522 3.952 7.409 1.00 97.94 208 PHE A C 1
ATOM 1557 O O . PHE A 1 208 ? -0.819 4.251 8.569 1.00 97.94 208 PHE A O 1
ATOM 1564 N N . ALA A 1 209 ? -0.807 2.764 6.870 1.00 97.81 209 ALA A N 1
ATOM 1565 C CA . ALA A 1 209 ? -1.479 1.693 7.602 1.00 97.81 209 ALA A CA 1
ATOM 1566 C C . ALA A 1 209 ? -0.643 1.214 8.806 1.00 97.81 209 ALA A C 1
ATOM 1568 O O . ALA A 1 209 ? -1.182 0.725 9.794 1.00 97.81 209 ALA A O 1
ATOM 1569 N N . GLY A 1 210 ? 0.676 1.394 8.741 1.00 96.81 210 GLY A N 1
ATOM 1570 C CA . GLY A 1 210 ? 1.601 1.024 9.799 1.00 96.81 210 GLY A CA 1
ATOM 1571 C C . GLY A 1 210 ? 3.056 1.332 9.464 1.00 96.81 210 GLY A C 1
ATOM 1572 O O . GLY A 1 210 ? 3.352 1.843 8.378 1.00 96.81 210 GLY A O 1
ATOM 1573 N N . GLY A 1 211 ? 3.942 0.988 10.394 1.00 95.62 211 GLY A N 1
ATOM 1574 C CA . GLY A 1 211 ? 5.389 1.169 10.288 1.00 95.62 211 GLY A CA 1
ATOM 1575 C C . GLY A 1 211 ? 5.878 2.596 10.558 1.00 95.62 211 GLY A C 1
ATOM 1576 O O . GLY A 1 211 ? 5.106 3.559 10.579 1.00 95.62 211 GLY A O 1
ATOM 1577 N N . ASP A 1 212 ? 7.192 2.722 10.738 1.00 95.12 212 ASP A N 1
ATOM 1578 C CA . ASP A 1 212 ? 7.901 3.991 10.964 1.00 95.12 212 ASP A CA 1
ATOM 1579 C C . ASP A 1 212 ? 8.821 4.386 9.788 1.00 95.12 212 ASP A C 1
ATOM 1581 O O . ASP A 1 212 ? 9.472 5.431 9.810 1.00 95.12 212 ASP A O 1
ATOM 1585 N N . GLY A 1 213 ? 8.852 3.565 8.732 1.00 95.94 213 GLY A N 1
ATOM 1586 C CA . GLY A 1 213 ? 9.655 3.785 7.529 1.00 95.94 213 GLY A CA 1
ATOM 1587 C C . GLY A 1 213 ? 11.096 3.282 7.647 1.00 95.94 213 GLY A C 1
ATOM 1588 O O . GLY A 1 213 ? 11.855 3.366 6.672 1.00 95.94 213 GLY A O 1
ATOM 1589 N N . SER A 1 214 ? 11.486 2.734 8.802 1.00 94.88 214 SER A N 1
ATOM 1590 C CA . SER A 1 214 ? 12.766 2.049 8.978 1.00 94.88 214 SER A CA 1
ATOM 1591 C C . SER A 1 214 ? 12.811 0.725 8.210 1.00 94.88 214 SER A C 1
ATOM 1593 O O . SER A 1 214 ? 11.797 0.196 7.763 1.00 94.88 214 SER A O 1
ATOM 1595 N N . GLU A 1 215 ? 14.006 0.153 8.061 1.00 94.12 215 GLU A N 1
ATOM 1596 C CA . GLU A 1 215 ? 14.176 -1.158 7.420 1.00 94.12 215 GLU A CA 1
ATOM 1597 C C . GLU A 1 215 ? 13.466 -2.277 8.201 1.00 94.12 215 GLU A C 1
ATOM 1599 O O . GLU A 1 215 ? 12.949 -3.223 7.610 1.00 94.12 215 GLU A O 1
ATOM 1604 N N . ALA A 1 216 ? 13.411 -2.160 9.532 1.00 91.75 216 ALA A N 1
ATOM 1605 C CA . ALA A 1 216 ? 12.729 -3.128 10.383 1.00 91.75 216 ALA A CA 1
ATOM 1606 C C . ALA A 1 216 ? 11.200 -3.001 10.305 1.00 91.75 216 ALA A C 1
ATOM 1608 O O . ALA A 1 216 ? 10.514 -4.021 10.379 1.00 91.75 216 ALA A O 1
ATOM 1609 N N . PHE A 1 217 ? 10.693 -1.774 10.149 1.00 94.12 217 PHE A N 1
ATOM 1610 C CA . PHE A 1 217 ? 9.268 -1.448 10.134 1.00 94.12 217 PHE A CA 1
ATOM 1611 C C . PHE A 1 217 ? 8.937 -0.522 8.956 1.00 94.12 217 PHE A C 1
ATOM 1613 O O . PHE A 1 217 ? 8.690 0.672 9.150 1.00 94.12 217 PHE A O 1
ATOM 1620 N N . PRO A 1 218 ? 8.933 -1.054 7.718 1.00 97.19 218 PRO A N 1
ATOM 1621 C CA . PRO A 1 218 ? 8.635 -0.254 6.539 1.00 97.19 218 PRO A CA 1
ATOM 1622 C C . PRO A 1 218 ? 7.224 0.328 6.627 1.00 97.19 218 PRO A C 1
ATOM 1624 O O . PRO A 1 218 ? 6.324 -0.297 7.189 1.00 97.19 218 PRO A O 1
ATOM 1627 N N . PHE A 1 219 ? 7.010 1.490 6.012 1.00 98.44 219 PHE A N 1
ATOM 1628 C CA . PHE A 1 219 ? 5.668 2.037 5.864 1.00 98.44 219 PHE A CA 1
ATOM 1629 C C . PHE A 1 219 ? 4.774 1.067 5.102 1.00 98.44 219 PHE A C 1
ATOM 1631 O O . PHE A 1 219 ? 5.105 0.634 3.996 1.00 98.44 219 PHE A O 1
ATOM 1638 N N . LEU A 1 220 ? 3.628 0.744 5.689 1.00 98.31 220 LEU A N 1
ATOM 1639 C CA . LEU A 1 220 ? 2.664 -0.179 5.112 1.00 98.31 220 LEU A CA 1
ATOM 1640 C C . LEU A 1 220 ? 1.625 0.586 4.283 1.00 98.31 220 LEU A C 1
ATOM 1642 O O . LEU A 1 220 ? 0.988 1.522 4.773 1.00 98.31 220 LEU A O 1
ATOM 1646 N N . ILE A 1 221 ? 1.463 0.187 3.020 1.00 98.56 221 ILE A N 1
ATOM 1647 C CA . ILE A 1 221 ? 0.643 0.892 2.027 1.00 98.56 221 ILE A CA 1
ATOM 1648 C C . ILE A 1 221 ? -0.496 -0.013 1.555 1.00 98.56 221 ILE A C 1
ATOM 1650 O O . ILE A 1 221 ? -0.279 -0.980 0.825 1.00 98.56 221 ILE A O 1
ATOM 1654 N N . ALA A 1 222 ? -1.718 0.330 1.943 1.00 97.00 222 ALA A N 1
ATOM 1655 C CA . ALA A 1 222 ? -2.956 -0.366 1.608 1.00 97.00 222 ALA A CA 1
ATOM 1656 C C . ALA A 1 222 ? -3.819 0.379 0.574 1.00 97.00 222 ALA A C 1
ATOM 1658 O O . ALA A 1 222 ? -4.704 -0.223 -0.030 1.00 97.00 222 ALA A O 1
ATOM 1659 N N . ASN A 1 223 ? -3.585 1.677 0.343 1.00 95.38 223 ASN A N 1
ATOM 1660 C CA . ASN A 1 223 ? -4.427 2.480 -0.549 1.00 95.38 223 ASN A CA 1
ATOM 1661 C C . ASN A 1 223 ? -3.662 3.589 -1.308 1.00 95.38 223 ASN A C 1
ATOM 1663 O O . ASN A 1 223 ? -2.481 3.858 -1.070 1.00 95.38 223 ASN A O 1
ATOM 1667 N N . ASN A 1 224 ? -4.354 4.240 -2.253 1.00 95.00 224 ASN A N 1
ATOM 1668 C CA . ASN A 1 224 ? -3.790 5.291 -3.111 1.00 95.00 224 ASN A CA 1
ATOM 1669 C C . ASN A 1 224 ? -3.261 6.494 -2.315 1.00 95.00 224 ASN A C 1
ATOM 1671 O O . ASN A 1 224 ? -2.197 7.023 -2.641 1.00 95.00 224 ASN A O 1
ATOM 1675 N N . SER A 1 225 ? -3.998 6.935 -1.293 1.00 94.81 225 SER A N 1
ATOM 1676 C CA . SER A 1 225 ? -3.630 8.096 -0.474 1.00 94.81 225 SER A CA 1
ATOM 1677 C C . SER A 1 225 ? -2.326 7.841 0.284 1.00 94.81 225 SER A C 1
ATOM 1679 O O . SER A 1 225 ? -1.452 8.704 0.320 1.00 94.81 225 SER A O 1
ATOM 1681 N N . GLN A 1 226 ? -2.153 6.624 0.801 1.00 97.69 226 GLN A N 1
ATOM 1682 C CA . GLN A 1 226 ? -0.925 6.172 1.455 1.00 97.69 226 GLN A CA 1
ATOM 1683 C C . GLN A 1 226 ? 0.255 6.094 0.489 1.00 97.69 226 GLN A C 1
ATOM 1685 O O . GLN A 1 226 ? 1.338 6.574 0.811 1.00 97.69 226 GLN A O 1
ATOM 1690 N N . LEU A 1 227 ? 0.053 5.565 -0.723 1.00 98.00 227 LEU A N 1
ATOM 1691 C CA . LEU A 1 227 ? 1.106 5.556 -1.741 1.00 98.00 227 LEU A CA 1
ATOM 1692 C C . LEU A 1 227 ? 1.546 6.989 -2.081 1.00 98.00 227 LEU A C 1
ATOM 1694 O O . LEU A 1 227 ? 2.739 7.281 -2.134 1.00 98.00 227 LEU A O 1
ATOM 1698 N N . LYS A 1 228 ? 0.580 7.900 -2.259 1.00 97.25 228 LYS A N 1
ATOM 1699 C CA . LYS A 1 228 ? 0.833 9.315 -2.554 1.00 97.25 228 LYS A CA 1
ATOM 1700 C C . LYS A 1 228 ? 1.571 10.029 -1.417 1.00 97.25 228 LYS A C 1
ATOM 1702 O O . LYS A 1 228 ? 2.405 10.889 -1.696 1.00 97.25 228 LYS A O 1
ATOM 1707 N N . ALA A 1 229 ? 1.324 9.649 -0.163 1.00 97.31 229 ALA A N 1
ATOM 1708 C CA . ALA A 1 229 ? 1.988 10.233 1.000 1.00 97.31 229 ALA A CA 1
ATOM 1709 C C . ALA A 1 229 ? 3.518 10.041 0.999 1.00 97.31 229 ALA A C 1
ATOM 1711 O O . ALA A 1 229 ? 4.224 10.863 1.583 1.00 97.31 229 ALA A O 1
ATOM 1712 N N . LEU A 1 230 ? 4.058 9.037 0.289 1.00 97.44 230 LEU A N 1
ATOM 1713 C CA . LEU A 1 230 ? 5.511 8.856 0.137 1.00 97.44 230 LEU A CA 1
ATOM 1714 C C . LEU A 1 230 ? 6.223 10.092 -0.437 1.00 97.44 230 LEU A C 1
ATOM 1716 O O . LEU A 1 230 ? 7.394 10.310 -0.132 1.00 97.44 230 LEU A O 1
ATOM 1720 N N . GLU A 1 231 ? 5.544 10.919 -1.239 1.00 96.38 231 GLU A N 1
ATOM 1721 C CA . GLU A 1 231 ? 6.130 12.156 -1.771 1.00 96.38 231 GLU A CA 1
ATOM 1722 C C . GLU A 1 231 ? 6.540 13.129 -0.658 1.00 96.38 231 GLU A C 1
ATOM 1724 O O . GLU A 1 231 ? 7.566 13.788 -0.778 1.00 96.38 231 GLU A O 1
ATOM 1729 N N . GLU A 1 232 ? 5.786 13.203 0.444 1.00 95.88 232 GLU A N 1
ATOM 1730 C CA . GLU A 1 232 ? 6.156 14.048 1.584 1.00 95.88 232 GLU A CA 1
ATOM 1731 C C . GLU A 1 232 ? 7.321 13.436 2.369 1.00 95.88 232 GLU A C 1
ATOM 1733 O O . GLU A 1 232 ? 8.296 14.116 2.688 1.00 95.88 232 GLU A O 1
ATOM 1738 N N . TYR A 1 233 ? 7.264 12.126 2.615 1.00 95.12 233 TYR A N 1
ATOM 1739 C CA . TYR A 1 233 ? 8.262 11.419 3.423 1.00 95.12 233 TYR A CA 1
ATOM 1740 C C . TYR A 1 233 ? 9.613 11.250 2.717 1.00 95.12 233 TYR A C 1
ATOM 1742 O O . TYR A 1 233 ? 10.628 11.037 3.376 1.00 95.12 233 TYR A O 1
ATOM 1750 N N . THR A 1 234 ? 9.651 11.402 1.392 1.00 95.62 234 THR A N 1
ATOM 1751 C CA . THR A 1 234 ? 10.888 11.367 0.596 1.00 95.62 234 THR A CA 1
ATOM 1752 C C . THR A 1 234 ? 11.459 12.757 0.294 1.00 95.62 234 THR A C 1
ATOM 1754 O O . THR A 1 234 ? 12.309 12.899 -0.581 1.00 95.62 234 THR A O 1
ATOM 1757 N N . LYS A 1 235 ? 11.030 13.810 1.006 1.00 93.88 235 LYS A N 1
ATOM 1758 C CA . LYS A 1 235 ? 11.650 15.148 0.904 1.00 93.88 235 LYS A CA 1
ATOM 1759 C C . LYS A 1 235 ? 12.906 15.306 1.756 1.00 93.88 235 LYS A C 1
ATOM 1761 O O . LYS A 1 235 ? 13.754 16.133 1.426 1.00 93.88 235 LYS A O 1
ATOM 1766 N N . ASP A 1 236 ? 13.040 14.539 2.837 1.00 89.44 236 ASP A N 1
ATOM 1767 C CA . ASP A 1 236 ? 14.240 14.563 3.675 1.00 89.44 236 ASP A CA 1
ATOM 1768 C C . ASP A 1 236 ? 15.353 13.739 3.018 1.00 89.44 236 ASP A C 1
ATOM 1770 O O . ASP A 1 236 ? 15.343 12.505 3.031 1.00 89.44 236 ASP A O 1
ATOM 1774 N N . SER A 1 237 ? 16.340 14.432 2.449 1.00 83.06 237 SER A N 1
ATOM 1775 C CA . SER A 1 237 ? 17.479 13.815 1.765 1.00 83.06 237 SER A CA 1
ATOM 1776 C C . SER A 1 237 ? 18.383 12.983 2.681 1.00 83.06 237 SER A C 1
ATOM 1778 O O . SER A 1 237 ? 19.206 12.224 2.173 1.00 83.06 237 SER A O 1
ATOM 1780 N N . ASN A 1 238 ? 18.265 13.117 4.007 1.00 86.81 238 ASN A N 1
ATOM 1781 C CA . ASN A 1 238 ? 19.082 12.367 4.966 1.00 86.81 238 ASN A CA 1
ATOM 1782 C C . ASN A 1 238 ? 18.469 11.016 5.348 1.00 86.81 238 ASN A C 1
ATOM 1784 O O . ASN A 1 238 ? 19.122 10.219 6.025 1.00 86.81 238 ASN A O 1
ATOM 1788 N N . LYS A 1 239 ? 17.225 10.752 4.936 1.00 88.69 239 LYS A N 1
ATOM 1789 C CA . LYS A 1 239 ? 16.512 9.522 5.268 1.00 88.69 239 LYS A CA 1
ATOM 1790 C C . LYS A 1 239 ? 16.368 8.638 4.039 1.00 88.69 239 LYS A C 1
ATOM 1792 O O . LYS A 1 239 ? 16.039 9.097 2.947 1.00 88.69 239 LYS A O 1
ATOM 1797 N N . THR A 1 240 ? 16.605 7.347 4.247 1.00 95.69 240 THR A N 1
ATOM 1798 C CA . THR A 1 240 ? 16.122 6.307 3.338 1.00 95.69 240 THR A CA 1
ATOM 1799 C C . THR A 1 240 ? 14.814 5.788 3.903 1.00 95.69 240 THR A C 1
ATOM 1801 O O . THR A 1 240 ? 14.788 5.314 5.037 1.00 95.69 240 THR A O 1
ATOM 1804 N N . ILE A 1 241 ? 13.748 5.895 3.121 1.00 98.00 241 ILE A N 1
ATOM 1805 C CA . ILE A 1 241 ? 12.432 5.379 3.482 1.00 98.00 241 ILE A CA 1
ATOM 1806 C C . ILE A 1 241 ? 12.306 3.945 2.978 1.00 98.00 241 ILE A C 1
ATOM 1808 O O . ILE A 1 241 ? 12.706 3.635 1.857 1.00 98.00 241 ILE A O 1
ATOM 1812 N N . ASN A 1 242 ? 11.735 3.069 3.793 1.00 98.62 242 ASN A N 1
ATOM 1813 C CA . ASN A 1 242 ? 11.362 1.719 3.396 1.00 98.62 242 ASN A CA 1
ATOM 1814 C C . ASN A 1 242 ? 9.839 1.633 3.405 1.00 98.62 242 ASN A C 1
ATOM 1816 O O . ASN A 1 242 ? 9.198 2.094 4.348 1.00 98.62 242 ASN A O 1
ATOM 1820 N N . ALA A 1 243 ? 9.260 1.065 2.354 1.00 98.69 243 ALA A N 1
ATOM 1821 C CA . ALA A 1 243 ? 7.822 0.930 2.202 1.00 98.69 243 ALA A CA 1
ATOM 1822 C C . ALA A 1 243 ? 7.462 -0.443 1.635 1.00 98.69 243 ALA A C 1
ATOM 1824 O O . ALA A 1 243 ? 8.225 -1.024 0.862 1.00 98.69 243 ALA A O 1
ATOM 1825 N N . LYS A 1 244 ? 6.284 -0.941 2.005 1.00 98.69 244 LYS A N 1
ATOM 1826 C CA . LYS A 1 244 ? 5.758 -2.233 1.580 1.00 98.69 244 LYS A CA 1
ATOM 1827 C C . LYS A 1 244 ? 4.297 -2.117 1.169 1.00 98.69 244 LYS A C 1
ATOM 1829 O O . LYS A 1 244 ? 3.476 -1.584 1.916 1.00 98.69 244 LYS A O 1
ATOM 1834 N N . LEU A 1 245 ? 3.960 -2.663 0.003 1.00 98.75 245 LEU A N 1
ATOM 1835 C CA . LEU A 1 245 ? 2.571 -2.763 -0.436 1.00 98.75 245 LEU A CA 1
ATOM 1836 C C . LEU A 1 245 ? 1.848 -3.906 0.284 1.00 98.75 245 LEU A C 1
ATOM 1838 O O . LEU A 1 245 ? 2.335 -5.036 0.371 1.00 98.75 245 LEU A O 1
ATOM 1842 N N . LEU A 1 246 ? 0.648 -3.619 0.767 1.00 97.62 246 LEU A N 1
ATOM 1843 C CA . LEU A 1 246 ? -0.267 -4.603 1.338 1.00 97.62 246 LEU A CA 1
ATOM 1844 C C . LEU A 1 246 ? -1.358 -5.005 0.348 1.00 97.62 246 LEU A C 1
ATOM 1846 O O . LEU A 1 246 ? -1.824 -6.141 0.372 1.00 97.62 246 LEU A O 1
ATOM 1850 N N . GLU A 1 247 ? -1.709 -4.099 -0.559 1.00 97.69 247 GLU A N 1
ATOM 1851 C CA . GLU A 1 247 ? -2.794 -4.255 -1.522 1.00 97.69 247 GLU A CA 1
ATOM 1852 C C . GLU A 1 247 ? -2.356 -3.826 -2.923 1.00 97.69 247 GLU A C 1
ATOM 1854 O O . GLU A 1 247 ? -1.334 -3.162 -3.107 1.00 97.69 247 GLU A O 1
ATOM 1859 N N . ASN A 1 248 ? -3.148 -4.207 -3.924 1.00 98.56 248 ASN A N 1
ATOM 1860 C CA . ASN A 1 248 ? -3.010 -3.651 -5.266 1.00 98.56 248 ASN A CA 1
ATOM 1861 C C . ASN A 1 248 ? -3.507 -2.200 -5.276 1.00 98.56 248 ASN A C 1
ATOM 1863 O O . ASN A 1 248 ? -4.618 -1.916 -4.830 1.00 98.56 248 ASN A O 1
ATOM 1867 N N . ILE A 1 249 ? -2.710 -1.298 -5.839 1.00 98.12 249 ILE A N 1
ATOM 1868 C CA . ILE A 1 249 ? -2.955 0.142 -5.846 1.00 98.12 249 ILE A CA 1
ATOM 1869 C C . ILE A 1 249 ? -3.170 0.605 -7.288 1.00 98.12 249 ILE A C 1
ATOM 1871 O O . ILE A 1 249 ? -2.289 0.462 -8.135 1.00 98.12 249 ILE A O 1
ATOM 1875 N N . TYR A 1 250 ? -4.338 1.180 -7.573 1.00 97.06 250 TYR A N 1
ATOM 1876 C CA . TYR A 1 250 ? -4.686 1.700 -8.899 1.00 97.06 250 TYR A CA 1
ATOM 1877 C C . TYR A 1 250 ? -4.856 3.211 -8.829 1.00 97.06 250 TYR A C 1
ATOM 1879 O O . TYR A 1 250 ? -5.908 3.723 -8.433 1.00 97.06 250 TYR A O 1
ATOM 1887 N N . ILE A 1 251 ? -3.803 3.932 -9.206 1.00 96.31 251 ILE A N 1
ATOM 1888 C CA . ILE A 1 251 ? -3.750 5.385 -9.106 1.00 96.31 251 ILE A CA 1
ATOM 1889 C C . ILE A 1 251 ? -4.730 6.043 -10.079 1.00 96.31 251 ILE A C 1
ATOM 1891 O O . ILE A 1 251 ? -5.109 5.486 -11.108 1.00 96.31 251 ILE A O 1
ATOM 1895 N N . THR A 1 252 ? -5.140 7.264 -9.752 1.00 94.56 252 THR A N 1
ATOM 1896 C CA . THR A 1 252 ? -6.023 8.085 -10.588 1.00 94.56 252 THR A CA 1
ATOM 1897 C C . THR A 1 252 ? -5.346 9.441 -10.804 1.00 94.56 252 THR A C 1
ATOM 1899 O O . THR A 1 252 ? -5.610 10.375 -10.046 1.00 94.56 252 THR A O 1
ATOM 1902 N N . PRO A 1 253 ? -4.416 9.574 -11.774 1.00 94.50 253 PRO A N 1
ATOM 1903 C CA . PRO A 1 253 ? -3.736 10.836 -12.030 1.00 94.50 253 PRO A CA 1
ATOM 1904 C C . PRO A 1 253 ? -4.722 11.954 -12.361 1.00 94.50 253 PRO A C 1
ATOM 1906 O O . PRO A 1 253 ? -5.674 11.758 -13.122 1.00 94.50 253 PRO A O 1
ATOM 1909 N N . VAL A 1 254 ? -4.468 13.137 -11.805 1.00 92.44 254 VAL A N 1
ATOM 1910 C CA . VAL A 1 254 ? -5.252 14.347 -12.063 1.00 92.44 254 VAL A CA 1
ATOM 1911 C C . VAL A 1 254 ? -4.451 15.249 -12.992 1.00 92.44 254 VAL A C 1
ATOM 1913 O O . VAL A 1 254 ? -3.373 15.719 -12.640 1.00 92.44 254 VAL A O 1
ATOM 1916 N N . ILE A 1 255 ? -4.986 15.484 -14.188 1.00 94.56 255 ILE A N 1
ATOM 1917 C CA . ILE A 1 255 ? -4.336 16.275 -15.235 1.00 94.56 255 ILE A CA 1
ATOM 1918 C C . ILE A 1 255 ? -5.108 17.574 -15.429 1.00 94.56 255 ILE A C 1
ATOM 1920 O O . ILE A 1 255 ? -6.228 17.560 -15.941 1.00 94.56 255 ILE A O 1
ATOM 1924 N N . ALA A 1 256 ? -4.497 18.687 -15.014 1.00 93.31 256 ALA A N 1
ATOM 1925 C CA . ALA A 1 256 ? -5.093 20.017 -15.110 1.00 93.31 256 ALA A CA 1
ATOM 1926 C C . ALA A 1 256 ? -5.150 20.527 -16.560 1.00 93.31 256 ALA A C 1
ATOM 1928 O O . ALA A 1 256 ? -6.196 20.992 -17.006 1.00 93.31 256 ALA A O 1
ATOM 1929 N N . ASP A 1 257 ? -4.050 20.398 -17.309 1.00 94.56 257 ASP A N 1
ATOM 1930 C CA . ASP A 1 257 ? -3.971 20.792 -18.718 1.00 94.56 257 ASP A CA 1
ATOM 1931 C C . ASP A 1 257 ? -3.697 19.575 -19.607 1.00 94.56 257 ASP A C 1
ATOM 1933 O O . ASP A 1 257 ? -2.591 19.038 -19.652 1.00 94.56 257 ASP A O 1
ATOM 1937 N N . LYS A 1 258 ? -4.732 19.145 -20.333 1.00 95.81 258 LYS A N 1
ATOM 1938 C CA . LYS A 1 258 ? -4.686 18.003 -21.261 1.00 95.81 258 LYS A CA 1
ATOM 1939 C C . LYS A 1 258 ? -4.236 18.393 -22.673 1.00 95.81 258 LYS A C 1
ATOM 1941 O O . LYS A 1 258 ? -4.217 17.551 -23.571 1.00 95.81 258 LYS A O 1
ATOM 1946 N N . THR A 1 259 ? -3.919 19.666 -22.915 1.00 96.25 259 THR A N 1
ATOM 1947 C CA . THR A 1 259 ? -3.602 20.199 -24.252 1.00 96.25 259 THR A CA 1
ATOM 1948 C C . THR A 1 259 ? -2.104 20.296 -24.529 1.00 96.25 259 THR A C 1
ATOM 1950 O O . THR A 1 259 ? -1.702 20.494 -25.681 1.00 96.25 259 THR A O 1
ATOM 1953 N N . VAL A 1 260 ? -1.276 20.106 -23.502 1.00 95.56 260 VAL A N 1
ATOM 1954 C CA . VAL A 1 260 ? 0.181 20.222 -23.572 1.00 95.56 260 VAL A CA 1
ATOM 1955 C C . VAL A 1 260 ? 0.823 18.838 -23.521 1.00 95.56 260 VAL A C 1
ATOM 1957 O O . VAL A 1 260 ? 0.412 17.973 -22.754 1.00 95.56 260 VAL A O 1
ATOM 1960 N N . ARG A 1 261 ? 1.853 18.629 -24.349 1.00 95.69 261 ARG A N 1
ATOM 1961 C CA . ARG A 1 261 ? 2.693 17.425 -24.301 1.00 95.69 261 ARG A CA 1
ATOM 1962 C C . ARG A 1 261 ? 3.716 17.558 -23.184 1.00 95.69 261 ARG A C 1
ATOM 1964 O O . ARG A 1 261 ? 4.747 18.198 -23.373 1.00 95.69 261 ARG A O 1
ATOM 1971 N N . ILE A 1 262 ? 3.407 16.983 -22.028 1.00 95.44 262 ILE A N 1
ATOM 1972 C CA . ILE A 1 262 ? 4.235 17.071 -20.826 1.00 95.44 262 ILE A CA 1
ATOM 1973 C C . ILE A 1 262 ? 4.110 15.799 -19.984 1.00 95.44 262 ILE A C 1
ATOM 1975 O O . ILE A 1 262 ? 3.045 15.186 -19.931 1.00 95.44 262 ILE A O 1
ATOM 1979 N N . LEU A 1 263 ? 5.208 15.423 -19.324 1.00 96.31 263 LEU A N 1
ATOM 1980 C CA . LEU A 1 263 ? 5.214 14.377 -18.305 1.00 96.31 263 LEU A CA 1
ATOM 1981 C C . LEU A 1 263 ? 4.735 14.965 -16.974 1.00 96.31 263 LEU A C 1
ATOM 1983 O O . LEU A 1 263 ? 5.312 15.946 -16.502 1.00 96.31 263 LEU A O 1
ATOM 1987 N N . ILE A 1 264 ? 3.712 14.367 -16.365 1.00 97.06 264 ILE A N 1
ATOM 1988 C CA . ILE A 1 264 ? 3.154 14.827 -15.085 1.00 97.06 264 ILE A CA 1
ATOM 1989 C C . ILE A 1 264 ? 3.315 13.711 -14.050 1.00 97.06 264 ILE A C 1
ATOM 1991 O O . ILE A 1 264 ? 2.651 12.680 -14.172 1.00 97.06 264 ILE A O 1
ATOM 1995 N N . PRO A 1 265 ? 4.190 13.875 -13.042 1.00 97.06 265 PRO A N 1
ATOM 1996 C CA . PRO A 1 265 ? 4.370 12.860 -12.017 1.00 97.06 265 PRO A CA 1
ATOM 1997 C C . PRO A 1 265 ? 3.133 12.739 -11.131 1.00 97.06 265 PRO A C 1
ATOM 1999 O O . PRO A 1 265 ? 2.587 13.735 -10.657 1.00 97.06 265 PRO A O 1
ATOM 2002 N N . TYR A 1 266 ? 2.721 11.501 -10.872 1.00 96.94 266 TYR A N 1
ATOM 2003 C CA . TYR A 1 266 ? 1.785 11.186 -9.809 1.00 96.94 266 TYR A CA 1
ATOM 2004 C C . TYR A 1 266 ? 2.491 11.239 -8.461 1.00 96.94 266 TYR A C 1
ATOM 2006 O O . TYR A 1 266 ? 1.931 11.814 -7.539 1.00 96.94 266 TYR A O 1
ATOM 2014 N N . ILE A 1 267 ? 3.711 10.710 -8.340 1.00 97.50 267 ILE A N 1
ATOM 2015 C CA . ILE A 1 267 ? 4.540 10.801 -7.130 1.00 97.50 267 ILE A CA 1
ATOM 2016 C C . ILE A 1 267 ? 5.962 11.212 -7.515 1.00 97.50 267 ILE A C 1
ATOM 2018 O O . ILE A 1 267 ? 6.565 10.625 -8.418 1.00 97.50 267 ILE A O 1
ATOM 2022 N N . SER A 1 268 ? 6.501 12.204 -6.806 1.00 97.56 268 SER A N 1
ATOM 2023 C CA . SER A 1 268 ? 7.898 12.624 -6.924 1.00 97.56 268 SER A CA 1
ATOM 2024 C C . SER A 1 268 ? 8.713 12.066 -5.761 1.00 97.56 268 SER A C 1
ATOM 2026 O O . SER A 1 268 ? 8.406 12.329 -4.604 1.00 97.56 268 SER A O 1
ATOM 2028 N N . ILE A 1 269 ? 9.775 11.326 -6.063 1.00 97.81 269 ILE A N 1
ATOM 2029 C CA . ILE A 1 269 ? 10.704 10.770 -5.078 1.00 97.81 269 ILE A CA 1
ATOM 2030 C C . ILE A 1 269 ? 11.952 11.654 -5.042 1.00 97.81 269 ILE A C 1
ATOM 2032 O O . ILE A 1 269 ? 12.651 11.782 -6.052 1.00 97.81 269 ILE A O 1
ATOM 2036 N N . SER A 1 270 ? 12.207 12.293 -3.898 1.00 96.25 270 SER A N 1
ATOM 2037 C CA . SER A 1 270 ? 13.292 13.281 -3.736 1.00 96.25 270 SER A CA 1
ATOM 2038 C C . SER A 1 270 ? 14.406 12.838 -2.773 1.00 96.25 270 SER A C 1
ATOM 2040 O O . SER A 1 270 ? 15.354 13.588 -2.538 1.00 96.25 270 SER A O 1
ATOM 2042 N N . SER A 1 271 ? 14.330 11.608 -2.265 1.00 96.19 271 SER A N 1
ATOM 2043 C CA . SER A 1 271 ? 15.345 10.933 -1.453 1.00 96.19 271 SER A CA 1
ATOM 2044 C C . SER A 1 271 ? 15.268 9.419 -1.687 1.00 96.19 271 SER A C 1
ATOM 2046 O O . SER A 1 271 ? 14.525 8.957 -2.554 1.00 96.19 271 SER A O 1
ATOM 2048 N N . SER A 1 272 ? 16.068 8.625 -0.975 1.00 97.75 272 SER A N 1
ATOM 2049 C CA . SER A 1 272 ? 16.105 7.179 -1.205 1.00 97.75 272 SER A CA 1
ATOM 2050 C C . SER A 1 272 ? 14.845 6.475 -0.690 1.00 97.75 272 SER A C 1
ATOM 2052 O O . SER A 1 272 ? 14.412 6.703 0.439 1.00 97.75 272 SER A O 1
ATOM 2054 N N . LEU A 1 273 ? 14.297 5.576 -1.507 1.00 98.69 273 LEU A N 1
ATOM 2055 C CA . LEU A 1 273 ? 13.126 4.754 -1.213 1.00 98.69 273 LEU A CA 1
ATOM 2056 C C . LEU A 1 273 ? 13.414 3.293 -1.576 1.00 98.69 273 LEU A C 1
ATOM 2058 O O . LEU A 1 273 ? 13.735 2.986 -2.721 1.00 98.69 273 LEU A O 1
ATOM 2062 N N . ASN A 1 274 ? 13.236 2.384 -0.625 1.00 98.88 274 ASN A N 1
ATOM 2063 C CA . ASN A 1 274 ? 13.167 0.950 -0.883 1.00 98.88 274 ASN A CA 1
ATOM 2064 C C . ASN A 1 274 ? 11.695 0.528 -0.874 1.00 98.88 274 ASN A C 1
ATOM 2066 O O . ASN A 1 274 ? 11.027 0.649 0.152 1.00 98.88 274 ASN A O 1
ATOM 2070 N N . LEU A 1 275 ? 11.195 0.050 -2.010 1.00 98.88 275 LEU A N 1
ATOM 2071 C CA . LEU A 1 275 ? 9.807 -0.351 -2.193 1.00 98.88 275 LEU A CA 1
ATOM 2072 C C . LEU A 1 275 ? 9.708 -1.869 -2.376 1.00 98.88 275 LEU A C 1
ATOM 2074 O O . LEU A 1 275 ? 10.043 -2.403 -3.438 1.00 98.88 275 LEU A O 1
ATOM 2078 N N . ASP A 1 276 ? 9.215 -2.539 -1.337 1.00 98.88 276 ASP A N 1
ATOM 2079 C CA . ASP A 1 276 ? 8.763 -3.925 -1.400 1.00 98.88 276 ASP A CA 1
ATOM 2080 C C . ASP A 1 276 ? 7.368 -3.970 -2.032 1.00 98.88 276 ASP A C 1
ATOM 2082 O O . ASP A 1 276 ? 6.364 -3.570 -1.434 1.00 98.88 276 ASP A O 1
ATOM 2086 N N . MET A 1 277 ? 7.301 -4.464 -3.260 1.00 98.75 277 MET A N 1
ATOM 2087 C CA . MET A 1 277 ? 6.052 -4.604 -3.990 1.00 98.75 277 MET A CA 1
ATOM 2088 C C . MET A 1 277 ? 5.201 -5.771 -3.478 1.00 98.75 277 MET A C 1
ATOM 2090 O O . MET A 1 277 ? 4.005 -5.766 -3.745 1.00 98.75 277 MET A O 1
ATOM 2094 N N . ASN A 1 278 ? 5.767 -6.745 -2.749 1.00 98.38 278 ASN A N 1
ATOM 2095 C CA . ASN A 1 278 ? 5.033 -7.824 -2.067 1.00 98.38 278 ASN A CA 1
ATOM 2096 C C . ASN A 1 278 ? 3.980 -8.554 -2.941 1.00 98.38 278 ASN A C 1
ATOM 2098 O O . ASN A 1 278 ? 2.821 -8.754 -2.547 1.00 98.38 278 ASN A O 1
ATOM 2102 N N . ASP A 1 279 ? 4.377 -8.887 -4.170 1.00 98.75 279 ASP A N 1
ATOM 2103 C CA . ASP A 1 279 ? 3.560 -9.491 -5.228 1.00 98.75 279 ASP A CA 1
ATOM 2104 C C . ASP A 1 279 ? 2.314 -8.661 -5.611 1.00 98.75 279 ASP A C 1
ATOM 2106 O O . ASP A 1 279 ? 1.375 -9.166 -6.230 1.00 98.75 279 ASP A O 1
ATOM 2110 N N . LYS A 1 280 ? 2.274 -7.375 -5.236 1.00 98.81 280 LYS A N 1
ATOM 2111 C CA . LYS A 1 280 ? 1.181 -6.442 -5.532 1.00 98.81 280 LYS A CA 1
ATOM 2112 C C . LYS A 1 280 ? 1.438 -5.633 -6.788 1.00 98.81 280 LYS A C 1
ATOM 2114 O O . LYS A 1 280 ? 2.547 -5.543 -7.314 1.00 98.81 280 LYS A O 1
ATOM 2119 N N . THR A 1 281 ? 0.367 -5.025 -7.270 1.00 98.75 281 THR A N 1
ATOM 2120 C CA . THR A 1 281 ? 0.358 -4.182 -8.456 1.00 98.75 281 THR A CA 1
ATOM 2121 C C . THR A 1 281 ? 0.294 -2.713 -8.067 1.00 98.75 281 THR A C 1
ATOM 2123 O O . THR A 1 281 ? -0.544 -2.336 -7.254 1.00 98.75 281 THR A O 1
ATOM 2126 N N . ILE A 1 282 ? 1.120 -1.879 -8.697 1.00 98.75 282 ILE A N 1
ATOM 2127 C CA . ILE A 1 282 ? 0.843 -0.453 -8.867 1.00 98.75 282 ILE A CA 1
ATOM 2128 C C . ILE A 1 282 ? 0.442 -0.258 -10.326 1.00 98.75 282 ILE A C 1
ATOM 2130 O O . ILE A 1 282 ? 1.221 -0.542 -11.237 1.00 98.75 282 ILE A O 1
ATOM 2134 N N . GLY A 1 283 ? -0.776 0.209 -10.562 1.00 97.50 283 GLY A N 1
ATOM 2135 C CA . GLY A 1 283 ? -1.275 0.468 -11.906 1.00 97.50 283 GLY A CA 1
ATOM 2136 C C . GLY A 1 283 ? -2.101 1.736 -11.987 1.00 97.50 283 GLY A C 1
ATOM 2137 O O . GLY A 1 283 ? -2.231 2.468 -11.008 1.00 97.50 283 GLY A O 1
ATOM 2138 N N . VAL A 1 284 ? -2.666 1.999 -13.159 1.00 95.19 284 VAL A N 1
ATOM 2139 C CA . VAL A 1 284 ? -3.578 3.126 -13.380 1.00 95.19 284 VAL A CA 1
ATOM 2140 C C . VAL A 1 284 ? -5.007 2.614 -13.469 1.00 95.19 284 VAL A C 1
ATOM 2142 O O . VAL A 1 284 ? -5.263 1.533 -13.995 1.00 95.19 284 VAL A O 1
ATOM 2145 N N . LYS A 1 285 ? -5.953 3.373 -12.916 1.00 93.56 285 LYS A N 1
ATOM 2146 C CA . LYS A 1 285 ? -7.374 3.055 -13.035 1.00 93.56 285 LYS A CA 1
ATOM 2147 C C . LYS A 1 285 ? -7.833 3.232 -14.488 1.00 93.56 285 LYS A C 1
ATOM 2149 O O . LYS A 1 285 ? -7.549 4.248 -15.117 1.00 93.56 285 LYS A O 1
ATOM 2154 N N . GLU A 1 286 ? -8.572 2.257 -15.008 1.00 87.19 286 GLU A N 1
ATOM 2155 C CA . GLU A 1 286 ? -9.074 2.282 -16.385 1.00 87.19 286 GLU A CA 1
ATOM 2156 C C . GLU A 1 286 ? -10.079 3.420 -16.648 1.00 87.19 286 GLU A C 1
ATOM 2158 O O . GLU A 1 286 ? -10.702 3.965 -15.733 1.00 87.19 286 GLU A O 1
ATOM 2163 N N . GLY A 1 287 ? -10.266 3.759 -17.930 1.00 85.44 287 GLY A N 1
ATOM 2164 C CA . GLY A 1 287 ? -11.287 4.711 -18.384 1.00 85.44 287 GLY A CA 1
ATOM 2165 C C . GLY A 1 287 ? -10.947 6.187 -18.159 1.00 85.44 287 GLY A C 1
ATOM 2166 O O . GLY A 1 287 ? -11.812 7.051 -18.307 1.00 85.44 287 GLY A O 1
ATOM 2167 N N . GLN A 1 288 ? -9.702 6.501 -17.796 1.00 88.62 288 GLN A N 1
ATOM 2168 C CA . GLN A 1 288 ? -9.228 7.879 -17.717 1.00 88.62 288 GLN A CA 1
ATOM 2169 C C . GLN A 1 288 ? -8.828 8.420 -19.094 1.00 88.62 288 GLN A C 1
ATOM 2171 O O . GLN A 1 288 ? -8.496 7.660 -19.993 1.00 88.62 288 GLN A O 1
ATOM 2176 N N . SER A 1 289 ? -8.837 9.749 -19.242 1.00 92.56 289 SER A N 1
ATOM 2177 C CA . SER A 1 289 ? -8.267 10.426 -20.410 1.00 92.56 289 SER A CA 1
ATOM 2178 C C . SER A 1 289 ? -7.324 11.544 -19.984 1.00 92.56 289 SER A C 1
ATOM 2180 O O . SER A 1 289 ? -7.711 12.417 -19.192 1.00 92.56 289 SER A O 1
ATOM 2182 N N . PHE A 1 290 ? -6.107 11.530 -20.522 1.00 94.56 290 PHE A N 1
ATOM 2183 C CA . PHE A 1 290 ? -5.020 12.456 -20.204 1.00 94.56 290 PHE A CA 1
ATOM 2184 C C . PHE A 1 290 ? -4.707 13.399 -21.378 1.00 94.56 290 PHE A C 1
ATOM 2186 O O . PHE A 1 290 ? -4.055 14.431 -21.196 1.00 94.56 290 PHE A O 1
ATOM 2193 N N . GLY A 1 291 ? -5.263 13.119 -22.560 1.00 94.31 291 GLY A N 1
ATOM 2194 C CA . GLY A 1 291 ? -5.148 13.967 -23.739 1.00 94.31 291 GLY A CA 1
ATOM 2195 C C . GLY A 1 291 ? -3.731 13.933 -24.296 1.00 94.31 291 GLY A C 1
ATOM 2196 O O . GLY A 1 291 ? -3.248 12.893 -24.724 1.00 94.31 291 GLY A O 1
ATOM 2197 N N . LYS A 1 292 ? -3.061 15.086 -24.346 1.00 95.50 292 LYS A N 1
ATOM 2198 C CA . LYS A 1 292 ? -1.659 15.166 -24.782 1.00 95.50 292 LYS A CA 1
ATOM 2199 C C . LYS A 1 292 ? -0.658 15.012 -23.640 1.00 95.50 292 LYS A C 1
ATOM 2201 O O . LYS A 1 292 ? 0.527 14.866 -23.933 1.00 95.50 292 LYS A O 1
ATOM 2206 N N . ALA A 1 293 ? -1.106 15.089 -22.390 1.00 96.81 293 ALA A N 1
ATOM 2207 C CA . ALA A 1 293 ? -0.240 14.892 -21.241 1.00 96.81 293 ALA A CA 1
ATOM 2208 C C . ALA A 1 293 ? -0.025 13.397 -20.986 1.00 96.81 293 ALA A C 1
ATOM 2210 O O . ALA A 1 293 ? -0.886 12.574 -21.288 1.00 96.81 293 ALA A O 1
ATOM 2211 N N . THR A 1 294 ? 1.104 13.072 -20.370 1.00 96.69 294 THR A N 1
ATOM 2212 C CA . THR A 1 294 ? 1.488 11.702 -20.035 1.00 96.69 294 THR A CA 1
ATOM 2213 C C . THR A 1 294 ? 1.713 11.624 -18.529 1.00 96.69 294 THR A C 1
ATOM 2215 O O . THR A 1 294 ? 2.704 12.173 -18.032 1.00 96.69 294 THR A O 1
ATOM 2218 N N . PRO A 1 295 ? 0.822 10.979 -17.763 1.00 97.12 295 PRO A N 1
ATOM 2219 C CA . PRO A 1 295 ? 1.096 10.685 -16.370 1.00 97.12 295 PRO A CA 1
ATOM 2220 C C . PRO A 1 295 ? 2.337 9.803 -16.229 1.00 97.12 295 PRO A C 1
ATOM 2222 O O . PRO A 1 295 ? 2.577 8.908 -17.041 1.00 97.12 295 PRO A O 1
ATOM 2225 N N . VAL A 1 296 ? 3.100 10.036 -15.168 1.00 97.81 296 VAL A N 1
ATOM 2226 C CA . VAL A 1 296 ? 4.203 9.173 -14.742 1.00 97.81 296 VAL A CA 1
ATOM 2227 C C . VAL A 1 296 ? 3.883 8.667 -13.343 1.00 97.81 296 VAL A C 1
ATOM 2229 O O . VAL A 1 296 ? 3.657 9.495 -12.468 1.00 97.81 296 VAL A O 1
ATOM 2232 N N . ILE A 1 297 ? 3.872 7.355 -13.093 1.00 97.94 297 ILE A N 1
ATOM 2233 C CA . ILE A 1 297 ? 3.582 6.829 -11.744 1.00 97.94 297 ILE A CA 1
ATOM 2234 C C . ILE A 1 297 ? 4.631 7.350 -10.748 1.00 97.94 297 ILE A C 1
ATOM 2236 O O . ILE A 1 297 ? 4.272 8.001 -9.765 1.00 97.94 297 ILE A O 1
ATOM 2240 N N . PHE A 1 298 ? 5.919 7.160 -11.052 1.00 98.50 298 PHE A N 1
ATOM 2241 C CA . PHE A 1 298 ? 7.034 7.672 -10.253 1.00 98.50 298 PHE A CA 1
ATOM 2242 C C . PHE A 1 298 ? 7.986 8.548 -11.061 1.00 98.50 298 PHE A C 1
ATOM 2244 O O . PHE A 1 298 ? 8.570 8.094 -12.041 1.00 98.50 298 PHE A O 1
ATOM 2251 N N . ALA A 1 299 ? 8.226 9.778 -10.605 1.00 98.38 299 ALA A N 1
ATOM 2252 C CA . ALA A 1 299 ? 9.392 10.554 -11.013 1.00 98.38 299 ALA A CA 1
ATOM 2253 C C . ALA A 1 299 ? 10.463 10.510 -9.920 1.00 98.38 299 ALA A C 1
ATOM 2255 O O . ALA A 1 299 ? 10.229 10.963 -8.804 1.00 98.38 299 ALA A O 1
ATOM 2256 N N . VAL A 1 300 ? 11.651 10.005 -10.246 1.00 98.62 300 VAL A N 1
ATOM 2257 C CA . VAL A 1 300 ? 12.792 9.961 -9.323 1.00 98.62 300 VAL A CA 1
ATOM 2258 C C . VAL A 1 300 ? 13.685 11.165 -9.599 1.00 98.62 300 VAL A C 1
ATOM 2260 O O . VAL A 1 300 ? 14.319 11.269 -10.655 1.00 98.62 300 VAL A O 1
ATOM 2263 N N . LEU A 1 301 ? 13.676 12.111 -8.663 1.00 97.81 301 LEU A N 1
ATOM 2264 C CA . LEU A 1 301 ? 14.325 13.418 -8.780 1.00 97.81 301 LEU A CA 1
ATOM 2265 C C . LEU A 1 301 ? 15.675 13.475 -8.057 1.00 97.81 301 LEU A C 1
ATOM 2267 O O . LEU A 1 301 ? 16.520 14.292 -8.416 1.00 97.81 301 LEU A O 1
ATOM 2271 N N . SER A 1 302 ? 15.884 12.620 -7.056 1.00 96.50 302 SER A N 1
ATOM 2272 C CA . SER A 1 302 ? 17.144 12.459 -6.324 1.00 96.50 302 SER A CA 1
ATOM 2273 C C . SER A 1 302 ? 17.133 11.133 -5.552 1.00 96.50 302 SER A C 1
ATOM 2275 O O . SER A 1 302 ? 16.095 10.479 -5.462 1.00 96.50 302 SER A O 1
ATOM 2277 N N . GLY A 1 303 ? 18.277 10.741 -4.993 1.00 96.25 303 GLY A N 1
ATOM 2278 C CA . GLY A 1 303 ? 18.416 9.520 -4.202 1.00 96.25 303 GLY A CA 1
ATOM 2279 C C . GLY A 1 303 ? 18.277 8.243 -5.031 1.00 96.25 303 GLY A C 1
ATOM 2280 O O . GLY A 1 303 ? 18.411 8.245 -6.258 1.00 96.25 303 GLY A O 1
ATOM 2281 N N . LYS A 1 304 ? 18.044 7.124 -4.346 1.00 97.94 304 LYS A N 1
ATOM 2282 C CA . LYS A 1 304 ? 17.901 5.808 -4.972 1.00 97.94 304 LYS A CA 1
ATOM 2283 C C . LYS A 1 304 ? 16.518 5.221 -4.721 1.00 97.94 304 LYS A C 1
ATOM 2285 O O . LYS A 1 304 ? 16.154 5.008 -3.570 1.00 97.94 304 LYS A O 1
ATOM 2290 N N . LEU A 1 305 ? 15.797 4.888 -5.788 1.00 98.81 305 LEU A N 1
ATOM 2291 C CA . LEU A 1 305 ? 14.610 4.037 -5.722 1.00 98.81 305 LEU A CA 1
ATOM 2292 C C . LEU A 1 305 ? 15.015 2.577 -5.971 1.00 98.81 305 LEU A C 1
ATOM 2294 O O . LEU A 1 305 ? 15.429 2.235 -7.077 1.00 98.81 305 LEU A O 1
ATOM 2298 N N . THR A 1 306 ? 14.879 1.715 -4.968 1.00 98.88 306 THR A N 1
ATOM 2299 C CA . THR A 1 306 ? 15.058 0.261 -5.104 1.00 98.88 306 THR A CA 1
ATOM 2300 C C . THR A 1 306 ? 13.689 -0.413 -5.149 1.00 98.88 306 THR A C 1
ATOM 2302 O O . THR A 1 306 ? 12.887 -0.203 -4.244 1.00 98.88 306 THR A O 1
ATOM 2305 N N . ILE A 1 307 ? 13.422 -1.238 -6.162 1.00 98.94 307 ILE A N 1
ATOM 2306 C CA . ILE A 1 307 ? 12.154 -1.970 -6.323 1.00 98.94 307 ILE A CA 1
ATOM 2307 C C . ILE A 1 307 ? 12.419 -3.472 -6.252 1.00 98.94 307 ILE A C 1
ATOM 2309 O O . ILE A 1 307 ? 13.307 -3.983 -6.938 1.00 98.94 307 ILE A O 1
ATOM 2313 N N . PHE A 1 308 ? 11.639 -4.178 -5.436 1.00 98.88 308 PHE A N 1
ATOM 2314 C CA . PHE A 1 308 ? 11.729 -5.627 -5.260 1.00 98.88 308 PHE A CA 1
ATOM 2315 C C . PHE A 1 308 ? 10.388 -6.224 -4.825 1.00 98.88 308 PHE A C 1
ATOM 2317 O O . PHE A 1 308 ? 9.388 -5.519 -4.760 1.00 98.88 308 PHE A O 1
ATOM 2324 N N . GLY A 1 309 ? 10.355 -7.526 -4.542 1.00 98.62 309 GLY A N 1
ATOM 2325 C CA . GLY A 1 309 ? 9.156 -8.211 -4.056 1.00 98.62 309 GLY A CA 1
ATOM 2326 C C . GLY A 1 309 ? 8.224 -8.694 -5.165 1.00 98.62 309 GLY A C 1
ATOM 2327 O O . GLY A 1 309 ? 7.043 -8.855 -4.913 1.00 98.62 309 GLY A O 1
ATOM 2328 N N . ASN A 1 310 ? 8.730 -8.894 -6.388 1.00 98.44 310 ASN A N 1
ATOM 2329 C CA . ASN A 1 310 ? 8.066 -9.565 -7.518 1.00 98.44 310 ASN A CA 1
ATOM 2330 C C . ASN A 1 310 ? 6.695 -9.003 -7.944 1.00 98.44 310 ASN A C 1
ATOM 2332 O O . ASN A 1 310 ? 5.951 -9.655 -8.677 1.00 98.44 310 ASN A O 1
ATOM 2336 N N . GLY A 1 311 ? 6.356 -7.782 -7.534 1.00 98.69 311 GLY A N 1
ATOM 2337 C CA . GLY A 1 311 ? 5.102 -7.149 -7.922 1.00 98.69 311 GLY A CA 1
ATOM 2338 C C . GLY A 1 311 ? 5.082 -6.639 -9.361 1.00 98.69 311 GLY A C 1
ATOM 2339 O O . GLY A 1 311 ? 5.985 -6.892 -10.159 1.00 98.69 311 GLY A O 1
ATOM 2340 N N . THR A 1 312 ? 4.023 -5.909 -9.698 1.00 98.75 312 THR A N 1
ATOM 2341 C CA . THR A 1 312 ? 3.739 -5.464 -11.066 1.00 98.75 312 THR A CA 1
ATOM 2342 C C . THR A 1 312 ? 3.570 -3.949 -11.148 1.00 98.75 312 THR A C 1
ATOM 2344 O O . THR A 1 312 ? 2.746 -3.378 -10.444 1.00 98.75 312 THR A O 1
ATOM 2347 N N . PHE A 1 313 ? 4.286 -3.292 -12.056 1.00 97.88 313 PHE A N 1
ATOM 2348 C CA . PHE A 1 313 ? 3.917 -1.972 -12.566 1.00 97.88 313 PHE A CA 1
ATOM 2349 C C . PHE A 1 313 ? 3.084 -2.152 -13.831 1.00 97.88 313 PHE A C 1
ATOM 2351 O O . PHE A 1 313 ? 3.604 -2.599 -14.854 1.00 97.88 313 PHE A O 1
ATOM 2358 N N . ASN A 1 314 ? 1.797 -1.812 -13.768 1.00 97.25 314 ASN A N 1
ATOM 2359 C CA . ASN A 1 314 ? 0.882 -1.935 -14.898 1.00 97.25 314 ASN A CA 1
ATOM 2360 C C . ASN A 1 314 ? 0.435 -0.560 -15.405 1.00 97.25 314 ASN A C 1
ATOM 2362 O O . ASN A 1 314 ? -0.495 0.039 -14.866 1.00 97.25 314 ASN A O 1
ATOM 2366 N N . CYS A 1 315 ? 1.078 -0.071 -16.463 1.00 96.94 315 CYS A N 1
ATOM 2367 C CA . CYS A 1 315 ? 0.734 1.215 -17.069 1.00 96.94 315 CYS A CA 1
ATOM 2368 C C . CYS A 1 315 ? -0.408 1.117 -18.094 1.00 96.94 315 CYS A C 1
ATOM 2370 O O . CYS A 1 315 ? -0.611 2.075 -18.833 1.00 96.94 315 CYS A O 1
ATOM 2372 N N . GLU A 1 316 ? -1.121 -0.013 -18.190 1.00 95.50 316 GLU A N 1
ATOM 2373 C CA . GLU A 1 316 ? -2.279 -0.152 -19.080 1.00 95.50 316 GLU A CA 1
ATOM 2374 C C . GLU A 1 316 ? -3.294 0.970 -18.840 1.00 95.50 316 GLU A C 1
ATOM 2376 O O . GLU A 1 316 ? -3.823 1.143 -17.744 1.00 95.50 316 GLU A O 1
ATOM 2381 N N . ALA A 1 317 ? -3.542 1.743 -19.894 1.00 91.88 317 ALA A N 1
ATOM 2382 C CA . ALA A 1 317 ? -4.431 2.897 -19.884 1.00 91.88 317 ALA A CA 1
ATOM 2383 C C . ALA A 1 317 ? -5.208 3.000 -21.208 1.00 91.88 317 ALA A C 1
ATOM 2385 O O . ALA A 1 317 ? -5.528 4.091 -21.681 1.00 91.88 317 ALA A O 1
ATOM 2386 N N . GLN A 1 318 ? -5.507 1.856 -21.831 1.00 91.75 318 GLN A N 1
ATOM 2387 C CA . GLN A 1 318 ? -6.149 1.765 -23.136 1.00 91.75 318 GLN A CA 1
ATOM 2388 C C . GLN A 1 318 ? -5.360 2.556 -24.195 1.00 91.75 318 GLN A C 1
ATOM 2390 O O . GLN A 1 318 ? -4.186 2.278 -24.439 1.00 91.75 318 GLN A O 1
ATOM 2395 N N . ASN A 1 319 ? -5.996 3.538 -24.838 1.00 90.62 319 ASN A N 1
ATOM 2396 C CA . ASN A 1 319 ? -5.377 4.368 -25.874 1.00 90.62 319 ASN A CA 1
ATOM 2397 C C . ASN A 1 319 ? -4.620 5.583 -25.311 1.00 90.62 319 ASN A C 1
ATOM 2399 O O . ASN A 1 319 ? -4.120 6.400 -26.086 1.00 90.62 319 ASN A O 1
ATOM 2403 N N . GLU A 1 320 ? -4.562 5.735 -23.989 1.00 93.19 320 GLU A N 1
ATOM 2404 C CA . GLU A 1 320 ? -3.816 6.805 -23.339 1.00 93.19 320 GLU A CA 1
ATOM 2405 C C . GLU A 1 320 ? -2.377 6.371 -23.042 1.00 93.19 320 GLU A C 1
ATOM 2407 O O . GLU A 1 320 ? -2.065 5.193 -22.867 1.00 93.19 320 GLU A O 1
ATOM 2412 N N . GLN A 1 321 ? -1.479 7.351 -22.974 1.00 93.06 321 GLN A N 1
ATOM 2413 C CA . GLN A 1 321 ? -0.075 7.115 -22.663 1.00 93.06 321 GLN A CA 1
ATOM 2414 C C . GLN A 1 321 ? 0.172 7.310 -21.168 1.00 93.06 321 GLN A C 1
ATOM 2416 O O . GLN A 1 321 ? -0.160 8.359 -20.619 1.00 93.06 321 GLN A O 1
ATOM 2421 N N . VAL A 1 322 ? 0.828 6.341 -20.533 1.00 96.12 322 VAL A N 1
ATOM 2422 C CA . VAL A 1 322 ? 1.282 6.415 -19.138 1.00 96.12 322 VAL A CA 1
ATOM 2423 C C . VAL A 1 322 ? 2.682 5.832 -19.042 1.00 96.12 322 VAL A C 1
ATOM 2425 O O . VAL A 1 322 ? 2.956 4.765 -19.594 1.00 96.12 322 VAL A O 1
ATOM 2428 N N . TYR A 1 323 ? 3.560 6.518 -18.314 1.00 97.62 323 TYR A N 1
ATOM 2429 C CA . TYR A 1 323 ? 4.887 6.007 -17.986 1.00 97.62 323 TYR A CA 1
ATOM 2430 C C . TYR A 1 323 ? 4.913 5.448 -16.566 1.00 97.62 323 TYR A C 1
ATOM 2432 O O . TYR A 1 323 ? 4.337 6.030 -15.647 1.00 97.62 323 TYR A O 1
ATOM 2440 N N . GLY A 1 324 ? 5.622 4.338 -16.373 1.00 98.25 324 GLY A N 1
ATOM 2441 C CA . GLY A 1 324 ? 5.818 3.769 -15.041 1.00 98.25 324 GLY A CA 1
ATOM 2442 C C . GLY A 1 324 ? 6.758 4.645 -14.220 1.00 98.25 324 GLY A C 1
ATOM 2443 O O . GLY A 1 324 ? 6.344 5.350 -13.304 1.00 98.25 324 GLY A O 1
ATOM 2444 N N . ILE A 1 325 ? 8.037 4.634 -14.579 1.00 98.81 325 ILE A N 1
ATOM 2445 C CA . ILE A 1 325 ? 9.095 5.309 -13.826 1.00 98.81 325 ILE A CA 1
ATOM 2446 C C . ILE A 1 325 ? 9.842 6.269 -14.751 1.00 98.81 325 ILE A C 1
ATOM 2448 O O . ILE A 1 325 ? 10.248 5.889 -15.845 1.00 98.81 325 ILE A O 1
ATOM 2452 N N . ASN A 1 326 ? 10.061 7.504 -14.309 1.00 98.69 326 ASN A N 1
ATOM 2453 C CA . ASN A 1 326 ? 10.893 8.490 -14.988 1.00 98.69 326 ASN A CA 1
ATOM 2454 C C . ASN A 1 326 ? 12.034 8.950 -14.075 1.00 98.69 326 ASN A C 1
ATOM 2456 O O . ASN A 1 326 ? 11.794 9.560 -13.034 1.00 98.69 326 ASN A O 1
ATOM 2460 N N . ILE A 1 327 ? 13.277 8.707 -14.473 1.00 98.81 327 ILE A N 1
ATOM 2461 C CA . ILE A 1 327 ? 14.470 9.166 -13.756 1.00 98.81 327 ILE A CA 1
ATOM 2462 C C . ILE A 1 327 ? 14.873 10.523 -14.331 1.00 98.81 327 ILE A C 1
ATOM 2464 O O . ILE A 1 327 ? 15.257 10.626 -15.498 1.00 98.81 327 ILE A O 1
ATOM 2468 N N . ASN A 1 328 ? 14.742 11.582 -13.531 1.00 97.56 328 ASN A N 1
ATOM 2469 C CA . ASN A 1 328 ? 14.939 12.964 -13.987 1.00 97.56 328 ASN A CA 1
ATOM 2470 C C . ASN A 1 328 ? 15.839 13.796 -13.051 1.00 97.56 328 ASN A C 1
ATOM 2472 O O . ASN A 1 328 ? 16.002 15.005 -13.234 1.00 97.56 328 ASN A O 1
ATOM 2476 N N . GLY A 1 329 ? 16.456 13.151 -12.062 1.00 96.94 329 GLY A N 1
ATOM 2477 C CA . GLY A 1 329 ? 17.517 13.719 -11.237 1.00 96.94 329 GLY A CA 1
ATOM 2478 C C . GLY A 1 329 ? 18.903 13.412 -11.782 1.00 96.94 329 GLY A C 1
ATOM 2479 O O . GLY A 1 329 ? 19.144 12.312 -12.265 1.00 96.94 329 GLY A O 1
ATOM 2480 N N . LYS A 1 330 ? 19.843 14.358 -11.673 1.00 95.94 330 LYS A N 1
ATOM 2481 C CA . LYS A 1 330 ? 21.251 14.103 -12.034 1.00 95.94 330 LYS A CA 1
ATOM 2482 C C . LYS A 1 330 ? 21.867 13.011 -11.152 1.00 95.94 330 LYS A C 1
ATOM 2484 O O . LYS A 1 330 ? 22.548 12.134 -11.664 1.00 95.94 330 LYS A O 1
ATOM 2489 N N . ASP A 1 331 ? 21.583 13.073 -9.854 1.00 94.00 331 ASP A N 1
ATOM 2490 C CA . ASP A 1 331 ? 22.095 12.143 -8.843 1.00 94.00 331 ASP A CA 1
ATOM 2491 C C . ASP A 1 331 ? 21.042 11.084 -8.460 1.00 94.00 331 ASP A C 1
ATOM 2493 O O . ASP A 1 331 ? 21.170 10.396 -7.450 1.00 94.00 331 ASP A O 1
ATOM 2497 N N . ALA A 1 332 ? 19.976 10.968 -9.261 1.00 98.19 332 ALA A N 1
ATOM 2498 C CA . ALA A 1 332 ? 18.941 9.967 -9.075 1.00 98.19 332 ALA A CA 1
ATOM 2499 C C . ALA A 1 332 ? 19.376 8.616 -9.651 1.00 98.19 332 ALA A C 1
ATOM 2501 O O . ALA A 1 332 ? 20.000 8.532 -10.715 1.00 98.19 332 ALA A O 1
ATOM 2502 N N . SER A 1 333 ? 18.984 7.543 -8.975 1.00 98.56 333 SER A N 1
ATOM 2503 C CA . SER A 1 333 ? 19.144 6.187 -9.483 1.00 98.56 333 SER A CA 1
ATOM 2504 C C . SER A 1 333 ? 17.910 5.338 -9.218 1.00 98.56 333 SER A C 1
ATOM 2506 O O . SER A 1 333 ? 17.213 5.519 -8.220 1.00 98.56 333 SER A O 1
ATOM 2508 N N . VAL A 1 334 ? 17.643 4.402 -10.121 1.00 98.94 334 VAL A N 1
ATOM 2509 C CA . VAL A 1 334 ? 16.650 3.346 -9.928 1.00 98.94 334 VAL A CA 1
ATOM 2510 C C . VAL A 1 334 ? 17.353 2.006 -10.031 1.00 98.94 334 VAL A C 1
ATOM 2512 O O . VAL A 1 334 ? 18.113 1.769 -10.970 1.00 98.94 334 VAL A O 1
ATOM 2515 N N . GLU A 1 335 ? 17.078 1.120 -9.084 1.00 98.88 335 GLU A N 1
ATOM 2516 C CA . GLU A 1 335 ? 17.501 -0.271 -9.126 1.00 98.88 335 GLU A CA 1
ATOM 2517 C C . GLU A 1 335 ? 16.281 -1.191 -9.061 1.00 98.88 335 GLU A C 1
ATOM 2519 O O . GLU A 1 335 ? 15.571 -1.236 -8.058 1.00 98.88 335 GLU A O 1
ATOM 2524 N N . ILE A 1 336 ? 16.049 -1.938 -10.138 1.00 98.94 336 ILE A N 1
ATOM 2525 C CA . ILE A 1 336 ? 14.997 -2.951 -10.217 1.00 98.94 336 ILE A CA 1
ATOM 2526 C C . ILE A 1 336 ? 15.633 -4.307 -9.928 1.00 98.94 336 ILE A C 1
ATOM 2528 O O . ILE A 1 336 ? 16.482 -4.777 -10.690 1.00 98.94 336 ILE A O 1
ATOM 2532 N N . LEU A 1 337 ? 15.235 -4.927 -8.817 1.00 98.88 337 LEU A N 1
ATOM 2533 C CA . LEU A 1 337 ? 15.719 -6.249 -8.427 1.00 98.88 337 LEU A CA 1
ATOM 2534 C C . LEU A 1 337 ? 14.909 -7.376 -9.070 1.00 98.88 337 LEU A C 1
ATOM 2536 O O . LEU A 1 337 ? 15.494 -8.402 -9.391 1.00 98.88 337 LEU A O 1
ATOM 2540 N N . ASN A 1 338 ? 13.595 -7.194 -9.227 1.00 98.81 338 ASN A N 1
ATOM 2541 C CA . ASN A 1 338 ? 12.658 -8.117 -9.876 1.00 98.81 338 ASN A CA 1
ATOM 2542 C C . ASN A 1 338 ? 11.276 -7.451 -10.044 1.00 98.81 338 ASN A C 1
ATOM 2544 O O . ASN A 1 338 ? 11.066 -6.320 -9.603 1.00 98.81 338 ASN A O 1
ATOM 2548 N N . GLY A 1 339 ? 10.341 -8.163 -10.680 1.00 98.75 339 GLY A N 1
ATOM 2549 C CA . GLY A 1 339 ? 8.956 -7.734 -10.896 1.00 98.75 339 GLY A CA 1
ATOM 2550 C C . GLY A 1 339 ? 8.535 -7.768 -12.363 1.00 98.75 339 GLY A C 1
ATOM 2551 O O . GLY A 1 339 ? 9.314 -8.139 -13.241 1.00 98.75 339 GLY A O 1
ATOM 2552 N N . ASN A 1 340 ? 7.293 -7.370 -12.624 1.00 98.88 340 ASN A N 1
ATOM 2553 C CA . ASN A 1 340 ? 6.715 -7.269 -13.962 1.00 98.88 340 ASN A CA 1
ATOM 2554 C C . ASN A 1 340 ? 6.443 -5.800 -14.300 1.00 98.88 340 ASN A C 1
ATOM 2556 O O . ASN A 1 340 ? 5.872 -5.067 -13.498 1.00 98.88 340 ASN A O 1
ATOM 2560 N N . PHE A 1 341 ? 6.825 -5.365 -15.491 1.00 98.88 341 PHE A N 1
ATOM 2561 C CA . PHE A 1 341 ? 6.803 -3.967 -15.894 1.00 98.88 341 PHE A CA 1
ATOM 2562 C C . PHE A 1 341 ? 6.151 -3.847 -17.268 1.00 98.88 341 PHE A C 1
ATOM 2564 O O . PHE A 1 341 ? 6.744 -4.201 -18.288 1.00 98.88 341 PHE A O 1
ATOM 2571 N N . TYR A 1 342 ? 4.924 -3.333 -17.280 1.00 98.50 342 TYR A N 1
ATOM 2572 C CA . TYR A 1 342 ? 4.121 -3.147 -18.481 1.00 98.50 342 TYR A CA 1
ATOM 2573 C C . TYR A 1 342 ? 4.010 -1.662 -18.808 1.00 98.50 342 TYR A C 1
ATOM 2575 O O . TYR A 1 342 ? 3.404 -0.902 -18.052 1.00 98.50 342 TYR A O 1
ATOM 2583 N N . GLY A 1 343 ? 4.603 -1.242 -19.925 1.00 97.19 343 GLY A N 1
ATOM 2584 C CA . GLY A 1 343 ? 4.596 0.155 -20.362 1.00 97.19 343 GLY A CA 1
ATOM 2585 C C . GLY A 1 343 ? 3.466 0.464 -21.343 1.00 97.19 343 GLY A C 1
ATOM 2586 O O . GLY A 1 343 ? 3.369 -0.184 -22.386 1.00 97.19 343 GLY A O 1
ATOM 2587 N N . ALA A 1 344 ? 2.671 1.508 -21.092 1.00 95.50 344 ALA A N 1
ATOM 2588 C CA . ALA A 1 344 ? 1.877 2.140 -22.147 1.00 95.50 344 ALA A CA 1
ATOM 2589 C C . ALA A 1 344 ? 2.820 3.028 -22.970 1.00 95.50 344 ALA A C 1
ATOM 2591 O O . ALA A 1 344 ? 2.915 4.240 -22.774 1.00 95.50 344 ALA A O 1
ATOM 2592 N N . LEU A 1 345 ? 3.572 2.354 -23.848 1.00 92.69 345 LEU A N 1
ATOM 2593 C CA . LEU A 1 345 ? 4.824 2.753 -24.502 1.00 92.69 345 LEU A CA 1
ATOM 2594 C C . LEU A 1 345 ? 6.077 2.560 -23.640 1.00 92.69 345 LEU A C 1
ATOM 2596 O O . LEU A 1 345 ? 6.978 1.850 -24.076 1.00 92.69 345 LEU A O 1
ATOM 2600 N N . THR A 1 346 ? 6.141 3.130 -22.434 1.00 97.38 346 THR A N 1
ATOM 2601 C CA . THR A 1 346 ? 7.377 3.114 -21.629 1.00 97.38 346 THR A CA 1
ATOM 2602 C C . THR A 1 346 ? 7.115 2.693 -20.190 1.00 97.38 346 THR A C 1
ATOM 2604 O O . THR A 1 346 ? 6.333 3.319 -19.480 1.00 97.38 346 THR A O 1
ATOM 2607 N N . ALA A 1 347 ? 7.790 1.636 -19.740 1.00 98.44 347 ALA A N 1
ATOM 2608 C CA . ALA A 1 347 ? 7.773 1.229 -18.340 1.00 98.44 347 ALA A CA 1
ATOM 2609 C C . ALA A 1 347 ? 8.802 2.023 -17.524 1.00 98.44 347 ALA A C 1
ATOM 2611 O O . ALA A 1 347 ? 8.491 2.473 -16.422 1.00 98.44 347 ALA A O 1
ATOM 2612 N N . VAL A 1 348 ? 10.000 2.244 -18.080 1.00 98.75 348 VAL A N 1
ATOM 2613 C CA . VAL A 1 348 ? 11.057 3.042 -17.443 1.00 98.75 348 VAL A CA 1
ATOM 2614 C C . VAL A 1 348 ? 11.706 3.986 -18.451 1.00 98.75 348 VAL A C 1
ATOM 2616 O O . VAL A 1 348 ? 12.148 3.556 -19.513 1.00 98.75 348 VAL A O 1
ATOM 2619 N N . GLN A 1 349 ? 11.783 5.266 -18.094 1.00 98.38 349 GLN A N 1
ATOM 2620 C CA . GLN A 1 349 ? 12.420 6.337 -18.851 1.00 98.38 349 GLN A CA 1
ATOM 2621 C C . GLN A 1 349 ? 13.588 6.922 -18.053 1.00 98.38 349 GLN A C 1
ATOM 2623 O O . GLN A 1 349 ? 13.428 7.258 -16.881 1.00 98.38 349 GLN A O 1
ATOM 2628 N N . VAL A 1 350 ? 14.739 7.125 -18.694 1.00 98.62 350 VAL A N 1
ATOM 2629 C CA . VAL A 1 350 ? 15.899 7.800 -18.095 1.00 98.62 350 VAL A CA 1
ATOM 2630 C C . VAL A 1 350 ? 16.170 9.111 -18.835 1.00 98.62 350 VAL A C 1
ATOM 2632 O O . VAL A 1 350 ? 16.701 9.128 -19.943 1.00 98.62 350 VAL A O 1
ATOM 2635 N N . GLN A 1 351 ? 15.801 10.239 -18.227 1.00 97.56 351 GLN A N 1
ATOM 2636 C CA . GLN A 1 351 ? 16.161 11.572 -18.727 1.00 97.56 351 GLN A CA 1
ATOM 2637 C C . GLN A 1 351 ? 17.506 12.046 -18.172 1.00 97.56 351 GLN A C 1
ATOM 2639 O O . GLN A 1 351 ? 18.242 12.746 -18.867 1.00 97.56 351 GLN A O 1
ATOM 2644 N N . LYS A 1 352 ? 17.801 11.691 -16.917 1.00 97.06 352 LYS A N 1
ATOM 2645 C CA . LYS A 1 352 ? 19.046 11.963 -16.184 1.00 97.06 352 LYS A CA 1
ATOM 2646 C C . LYS A 1 352 ? 19.267 10.846 -15.161 1.00 97.06 352 LYS A C 1
ATOM 2648 O O . LYS A 1 352 ? 18.308 10.167 -14.801 1.00 97.06 352 LYS A O 1
ATOM 2653 N N . GLY A 1 353 ? 20.492 10.690 -14.671 1.00 98.38 353 GLY A N 1
ATOM 2654 C CA . GLY A 1 353 ? 20.796 9.730 -13.610 1.00 98.38 353 GLY A CA 1
ATOM 2655 C C . GLY A 1 353 ? 21.026 8.320 -14.149 1.00 98.38 353 GLY A C 1
ATOM 2656 O O . GLY A 1 353 ? 21.529 8.152 -15.256 1.00 98.38 353 GLY A O 1
ATOM 2657 N N . SER A 1 354 ? 20.707 7.285 -13.375 1.00 98.75 354 SER A N 1
ATOM 2658 C CA . SER A 1 354 ? 21.043 5.908 -13.771 1.00 98.75 354 SER A CA 1
ATOM 2659 C C . SER A 1 354 ? 19.951 4.887 -13.480 1.00 98.75 354 SER A C 1
ATOM 2661 O O . SER A 1 354 ? 19.268 4.954 -12.460 1.00 98.75 354 SER A O 1
ATOM 2663 N N . LEU A 1 355 ? 19.818 3.911 -14.376 1.00 98.94 355 LEU A N 1
ATOM 2664 C CA . LEU A 1 355 ? 18.972 2.736 -14.201 1.00 98.94 355 LEU A CA 1
ATOM 2665 C C . LEU A 1 355 ? 19.832 1.473 -14.139 1.00 98.94 355 LEU A C 1
ATOM 2667 O O . LEU A 1 355 ? 20.638 1.214 -15.034 1.00 98.94 355 LEU A O 1
ATOM 2671 N N . VAL A 1 356 ? 19.597 0.652 -13.121 1.00 98.94 356 VAL A N 1
ATOM 2672 C CA . VAL A 1 356 ? 20.140 -0.702 -13.002 1.00 98.94 356 VAL A CA 1
ATOM 2673 C C . VAL A 1 356 ? 18.989 -1.702 -12.984 1.00 98.94 356 VAL A C 1
ATOM 2675 O O . VAL A 1 356 ? 18.105 -1.616 -12.135 1.00 98.94 356 VAL A O 1
ATOM 2678 N N . ILE A 1 357 ? 19.011 -2.674 -13.896 1.00 98.94 357 ILE A N 1
ATOM 2679 C CA . ILE A 1 357 ? 18.058 -3.792 -13.916 1.00 98.94 357 ILE A CA 1
ATOM 2680 C C . ILE A 1 357 ? 18.822 -5.069 -13.587 1.00 98.94 357 ILE A C 1
ATOM 2682 O O . ILE A 1 357 ? 19.743 -5.447 -14.316 1.00 98.94 357 ILE A O 1
ATOM 2686 N N . ARG A 1 358 ? 18.457 -5.728 -12.485 1.00 98.75 358 ARG A N 1
ATOM 2687 C CA . ARG A 1 358 ? 19.037 -7.019 -12.092 1.00 98.75 358 ARG A CA 1
ATOM 2688 C C . ARG A 1 358 ? 18.219 -8.203 -12.568 1.00 98.75 358 ARG A C 1
ATOM 2690 O O . ARG A 1 358 ? 18.811 -9.212 -12.927 1.00 98.75 358 ARG A O 1
ATOM 2697 N N . ASP A 1 359 ? 16.901 -8.067 -12.572 1.00 98.75 359 ASP A N 1
ATOM 2698 C CA . ASP A 1 359 ? 15.963 -9.057 -13.088 1.00 98.75 359 ASP A CA 1
ATOM 2699 C C . ASP A 1 359 ? 14.597 -8.398 -13.351 1.00 98.75 359 ASP A C 1
ATOM 2701 O O . ASP A 1 359 ? 14.390 -7.227 -13.021 1.00 98.75 359 ASP A O 1
ATOM 2705 N N . GLY A 1 360 ? 13.662 -9.151 -13.925 1.00 98.56 360 GLY A N 1
ATOM 2706 C CA . GLY A 1 360 ? 12.276 -8.739 -14.143 1.00 98.56 360 GLY A CA 1
ATOM 2707 C C . GLY A 1 360 ? 11.747 -9.100 -15.529 1.00 98.56 360 GLY A C 1
ATOM 2708 O O . GLY A 1 360 ? 12.481 -9.567 -16.399 1.00 98.56 360 GLY A O 1
ATOM 2709 N N . TYR A 1 361 ? 10.457 -8.869 -15.736 1.00 98.75 361 TYR A N 1
ATOM 2710 C CA . TYR A 1 361 ? 9.765 -9.071 -17.005 1.00 98.75 361 TYR A CA 1
ATOM 2711 C C . TYR A 1 361 ? 9.292 -7.725 -17.558 1.00 98.75 361 TYR A C 1
ATOM 2713 O O . TYR A 1 361 ? 8.581 -6.999 -16.867 1.00 98.75 361 TYR A O 1
ATOM 2721 N N . PHE A 1 362 ? 9.671 -7.395 -18.792 1.00 98.81 362 PHE A N 1
ATOM 2722 C CA . PHE A 1 362 ? 9.391 -6.103 -19.420 1.00 98.81 362 PHE A CA 1
ATOM 2723 C C . PHE A 1 362 ? 8.652 -6.292 -20.742 1.00 98.81 362 PHE A C 1
ATOM 2725 O O . PHE A 1 362 ? 9.169 -6.918 -21.672 1.00 98.81 362 PHE A O 1
ATOM 2732 N N . ASP A 1 363 ? 7.461 -5.709 -20.839 1.00 98.38 363 ASP A N 1
ATOM 2733 C CA . ASP A 1 363 ? 6.604 -5.792 -22.021 1.00 98.38 363 ASP A CA 1
ATOM 2734 C C . ASP A 1 363 ? 5.805 -4.492 -22.202 1.00 98.38 363 ASP A C 1
ATOM 2736 O O . ASP A 1 363 ? 5.726 -3.635 -21.316 1.00 98.38 363 ASP A O 1
ATOM 2740 N N . LEU A 1 364 ? 5.200 -4.325 -23.369 1.00 97.81 364 LEU A N 1
ATOM 2741 C CA . LEU A 1 364 ? 4.172 -3.314 -23.550 1.00 97.81 364 LEU A CA 1
ATOM 2742 C C . LEU A 1 364 ? 2.906 -3.727 -22.792 1.00 97.81 364 LEU A C 1
ATOM 2744 O O . LEU A 1 364 ? 2.555 -4.905 -22.714 1.00 97.81 364 LEU A O 1
ATOM 2748 N N . ALA A 1 365 ? 2.184 -2.736 -22.277 1.00 96.69 365 ALA A N 1
ATOM 2749 C CA . ALA A 1 365 ? 0.835 -2.932 -21.772 1.00 96.69 365 ALA A CA 1
ATOM 2750 C C . ALA A 1 365 ? -0.076 -3.498 -22.885 1.00 96.69 365 ALA A C 1
ATOM 2752 O O . ALA A 1 365 ? 0.142 -3.158 -24.056 1.00 96.69 365 ALA A O 1
ATOM 2753 N N . PRO A 1 366 ? -1.065 -4.356 -22.563 1.00 95.56 366 PRO A N 1
ATOM 2754 C CA . PRO A 1 366 ? -1.850 -5.104 -23.548 1.00 95.56 366 PRO A CA 1
ATOM 2755 C C . PRO A 1 366 ? -2.362 -4.292 -24.746 1.00 95.56 366 PRO A C 1
ATOM 2757 O O . PRO A 1 366 ? -2.204 -4.730 -25.891 1.00 95.56 366 PRO A O 1
ATOM 2760 N N . THR A 1 367 ? -2.912 -3.095 -24.522 1.00 95.44 367 THR A N 1
ATOM 2761 C CA . THR A 1 367 ? -3.436 -2.264 -25.618 1.00 95.44 367 THR A CA 1
ATOM 2762 C C . THR A 1 367 ? -2.309 -1.755 -26.514 1.00 95.44 367 THR A C 1
ATOM 2764 O O . THR A 1 367 ? -2.361 -1.914 -27.736 1.00 95.44 367 THR A O 1
ATOM 2767 N N . CYS A 1 368 ? -1.235 -1.221 -25.926 1.00 94.69 368 CYS A N 1
ATOM 2768 C CA . CYS A 1 368 ? -0.057 -0.781 -26.679 1.00 94.69 368 CYS A CA 1
ATOM 2769 C C . CYS A 1 368 ? 0.594 -1.938 -27.446 1.00 94.69 368 CYS A C 1
ATOM 2771 O O . CYS A 1 368 ? 0.954 -1.779 -28.612 1.00 94.69 368 CYS A O 1
ATOM 2773 N N . LYS A 1 369 ? 0.693 -3.116 -26.825 1.00 95.12 369 LYS A N 1
ATOM 2774 C CA . LYS A 1 369 ? 1.231 -4.329 -27.444 1.00 95.12 369 LYS A CA 1
ATOM 2775 C C . LYS A 1 369 ? 0.442 -4.731 -28.688 1.00 95.12 369 LYS A C 1
ATOM 2777 O O . LYS A 1 369 ? 1.034 -5.143 -29.682 1.00 95.12 369 LYS A O 1
ATOM 2782 N N . SER A 1 370 ? -0.883 -4.593 -28.645 1.00 95.56 370 SER A N 1
ATOM 2783 C CA . SER A 1 370 ? -1.749 -4.931 -29.773 1.00 95.56 370 SER A CA 1
ATOM 2784 C C . SER A 1 370 ? -1.745 -3.872 -30.876 1.00 95.56 370 SER A C 1
ATOM 2786 O O . SER A 1 370 ? -1.779 -4.231 -32.052 1.00 95.56 370 SER A O 1
ATOM 2788 N N . VAL A 1 371 ? -1.769 -2.585 -30.524 1.00 95.31 371 VAL A N 1
ATOM 2789 C CA . VAL A 1 371 ? -1.981 -1.493 -31.494 1.00 95.31 371 VAL A CA 1
ATOM 2790 C C . VAL A 1 371 ? -0.663 -0.999 -32.086 1.00 95.31 371 VAL A C 1
ATOM 2792 O O . VAL A 1 371 ? -0.596 -0.648 -33.263 1.00 95.31 371 VAL A O 1
ATOM 2795 N N . VAL A 1 372 ? 0.394 -0.972 -31.277 1.00 94.75 372 VAL A N 1
ATOM 2796 C CA . VAL A 1 372 ? 1.697 -0.410 -31.639 1.00 94.75 372 VAL A CA 1
ATOM 2797 C C . VAL A 1 372 ? 2.877 -1.290 -31.182 1.00 94.75 372 VAL A C 1
ATOM 2799 O O . VAL A 1 372 ? 3.810 -0.797 -30.541 1.00 94.75 372 VAL A O 1
ATOM 2802 N N . PRO A 1 373 ? 2.906 -2.590 -31.545 1.00 94.56 373 PRO A N 1
ATOM 2803 C CA . PRO A 1 373 ? 3.966 -3.522 -31.135 1.00 94.56 373 PRO A CA 1
ATOM 2804 C C . PRO A 1 373 ? 5.379 -3.079 -31.546 1.00 94.56 373 PRO A C 1
ATOM 2806 O O . PRO A 1 373 ? 6.362 -3.464 -30.922 1.00 94.56 373 PRO A O 1
ATOM 2809 N N . GLN A 1 374 ? 5.510 -2.242 -32.580 1.00 94.88 374 GLN A N 1
ATOM 2810 C CA . GLN A 1 374 ? 6.791 -1.674 -33.009 1.00 94.88 374 GLN A CA 1
ATOM 2811 C C . GLN A 1 374 ? 7.452 -0.766 -31.958 1.00 94.88 374 GLN A C 1
ATOM 2813 O O . GLN A 1 374 ? 8.629 -0.426 -32.095 1.00 94.88 374 GLN A O 1
ATOM 2818 N N . TYR A 1 375 ? 6.710 -0.344 -30.931 1.00 95.56 375 TYR A N 1
ATOM 2819 C CA . TYR A 1 375 ? 7.224 0.486 -29.846 1.00 95.56 375 TYR A CA 1
ATOM 2820 C C . TYR A 1 375 ? 7.774 -0.308 -28.659 1.00 95.56 375 TYR A C 1
ATOM 2822 O O . TYR A 1 375 ? 8.210 0.316 -27.699 1.00 95.56 375 TYR A O 1
ATOM 2830 N N . SER A 1 376 ? 7.877 -1.643 -28.737 1.00 95.69 376 SER A N 1
ATOM 2831 C CA . SER A 1 376 ? 8.546 -2.449 -27.699 1.00 95.69 376 SER A CA 1
ATOM 2832 C C . SER A 1 376 ? 9.971 -1.972 -27.404 1.00 95.69 376 SER A C 1
ATOM 2834 O O . SER A 1 376 ? 10.413 -2.035 -26.264 1.00 95.69 376 SER A O 1
ATOM 2836 N N . LYS A 1 377 ? 10.662 -1.387 -28.391 1.00 94.56 377 LYS A N 1
ATOM 2837 C CA . LYS A 1 377 ? 11.981 -0.759 -28.207 1.00 94.56 377 LYS A CA 1
ATOM 2838 C C . LYS A 1 377 ? 12.019 0.410 -27.209 1.00 94.56 377 LYS A C 1
ATOM 2840 O O . LYS A 1 377 ? 13.102 0.813 -26.816 1.00 94.56 377 LYS A O 1
ATOM 2845 N N . TYR A 1 378 ? 10.865 0.960 -26.828 1.00 96.00 378 TYR A N 1
ATOM 2846 C CA . TYR A 1 378 ? 10.735 2.073 -25.884 1.00 96.00 378 TYR A CA 1
ATOM 2847 C C . TYR A 1 378 ? 10.248 1.637 -24.495 1.00 96.00 378 TYR A C 1
ATOM 2849 O O . TYR A 1 378 ? 10.029 2.497 -23.638 1.00 96.00 378 TYR A O 1
ATOM 2857 N N . VAL A 1 379 ? 10.090 0.327 -24.248 1.00 97.75 379 VAL A N 1
ATOM 2858 C CA . VAL A 1 379 ? 9.642 -0.188 -22.942 1.00 97.75 379 VAL A CA 1
ATOM 2859 C C . VAL A 1 379 ? 10.629 0.172 -21.825 1.00 97.75 379 VAL A C 1
ATOM 2861 O O . VAL A 1 379 ? 10.214 0.555 -20.731 1.00 97.75 379 VAL A O 1
ATOM 2864 N N . VAL A 1 380 ? 11.926 0.132 -22.133 1.00 98.38 380 VAL A N 1
ATOM 2865 C CA . VAL A 1 380 ? 13.020 0.672 -21.323 1.00 98.38 380 VAL A CA 1
ATOM 2866 C C . VAL A 1 380 ? 13.774 1.660 -22.203 1.00 98.38 380 VAL A C 1
ATOM 2868 O O . VAL A 1 380 ? 14.380 1.260 -23.194 1.00 98.38 380 VAL A O 1
ATOM 2871 N N . ASN A 1 381 ? 13.700 2.943 -21.863 1.00 97.19 381 ASN A N 1
ATOM 2872 C CA . ASN A 1 381 ? 14.169 4.025 -22.720 1.00 97.19 381 ASN A CA 1
ATOM 2873 C C . ASN A 1 381 ? 15.109 4.980 -21.970 1.00 97.19 381 ASN A C 1
ATOM 2875 O O . ASN A 1 381 ? 14.972 5.207 -20.767 1.00 97.19 381 ASN A O 1
ATOM 2879 N N . ILE A 1 382 ? 16.050 5.572 -22.700 1.00 98.00 382 ILE A N 1
ATOM 2880 C CA . ILE A 1 382 ? 16.894 6.686 -22.258 1.00 98.00 382 ILE A CA 1
ATOM 2881 C C . ILE A 1 382 ? 16.766 7.818 -23.276 1.00 98.00 382 ILE A C 1
ATOM 2883 O O . ILE A 1 382 ? 16.359 7.612 -24.414 1.00 98.00 382 ILE A O 1
ATOM 2887 N N . ILE A 1 383 ? 17.047 9.052 -22.869 1.00 96.19 383 ILE A N 1
ATOM 2888 C CA . ILE A 1 383 ? 17.117 10.167 -23.817 1.00 96.19 383 ILE A CA 1
ATOM 2889 C C . ILE A 1 383 ? 18.470 10.130 -24.532 1.00 96.19 383 ILE A C 1
ATOM 2891 O O . ILE A 1 383 ? 19.496 10.321 -23.876 1.00 96.19 383 ILE A O 1
ATOM 2895 N N . ASP A 1 384 ? 18.477 10.012 -25.865 1.00 93.62 384 ASP A N 1
ATOM 2896 C CA . ASP A 1 384 ? 19.696 9.920 -26.685 1.00 93.62 384 ASP A CA 1
ATOM 2897 C C . ASP A 1 384 ? 20.745 10.976 -26.315 1.00 93.62 384 ASP A C 1
ATOM 2899 O O . ASP A 1 384 ? 21.938 10.697 -26.218 1.00 93.62 384 ASP A O 1
ATOM 2903 N N . ALA A 1 385 ? 20.311 12.229 -26.131 1.00 94.69 385 ALA A N 1
ATOM 2904 C CA . ALA A 1 385 ? 21.205 13.338 -25.811 1.00 94.69 385 ALA A CA 1
ATOM 2905 C C . ALA A 1 385 ? 21.856 13.172 -24.429 1.00 94.69 385 ALA A C 1
ATOM 2907 O O . ALA A 1 385 ? 23.023 13.523 -24.261 1.00 94.69 385 ALA A O 1
ATOM 2908 N N . ALA A 1 386 ? 21.111 12.629 -23.462 1.00 95.50 386 ALA A N 1
ATOM 2909 C CA . ALA A 1 386 ? 21.587 12.374 -22.109 1.00 95.50 386 ALA A CA 1
ATOM 2910 C C . ALA A 1 386 ? 22.511 11.147 -22.051 1.00 95.50 386 ALA A C 1
ATOM 2912 O O . ALA A 1 386 ? 23.501 11.154 -21.321 1.00 95.50 386 ALA A O 1
ATOM 2913 N N . PHE A 1 387 ? 22.237 10.126 -22.866 1.00 94.62 387 PHE A N 1
ATOM 2914 C CA . PHE A 1 387 ? 23.138 8.989 -23.041 1.00 94.62 387 PHE A CA 1
ATOM 2915 C C . PHE A 1 387 ? 24.462 9.427 -23.687 1.00 94.62 387 PHE A C 1
ATOM 2917 O O . PHE A 1 387 ? 25.537 9.200 -23.134 1.00 94.62 387 PHE A O 1
ATOM 2924 N N . LYS A 1 388 ? 24.395 10.156 -24.812 1.00 93.19 388 LYS A N 1
ATOM 2925 C CA . LYS A 1 388 ? 25.571 10.634 -25.567 1.00 93.19 388 LYS A CA 1
ATOM 2926 C C . LYS A 1 388 ? 26.490 11.547 -24.757 1.00 93.19 388 LYS A C 1
ATOM 2928 O O . LYS A 1 388 ? 27.700 11.515 -24.960 1.00 93.19 388 LYS A O 1
ATOM 2933 N N . ASN A 1 389 ? 25.939 12.376 -23.869 1.00 94.38 389 ASN A N 1
ATOM 2934 C CA . ASN A 1 389 ? 26.732 13.276 -23.026 1.00 94.38 389 ASN A CA 1
ATOM 2935 C C . ASN A 1 389 ? 27.090 12.680 -21.646 1.00 94.38 389 ASN A C 1
ATOM 2937 O O . ASN A 1 389 ? 27.716 13.371 -20.843 1.00 94.38 389 ASN A O 1
ATOM 2941 N N . GLY A 1 390 ? 26.694 11.431 -21.367 1.00 93.44 390 GLY A N 1
ATOM 2942 C CA . GLY A 1 390 ? 27.006 10.715 -20.127 1.00 93.44 390 GLY A CA 1
ATOM 2943 C C . GLY A 1 390 ? 26.252 11.195 -18.882 1.00 93.44 390 GLY A C 1
ATOM 2944 O O . GLY A 1 390 ? 26.641 10.844 -17.771 1.00 93.44 390 GLY A O 1
ATOM 2945 N N . THR A 1 391 ? 25.195 12.001 -19.030 1.00 96.19 391 THR A N 1
ATOM 2946 C CA . THR A 1 391 ? 24.351 12.436 -17.895 1.00 96.19 391 THR A CA 1
ATOM 2947 C C . THR A 1 391 ? 23.258 11.433 -17.536 1.00 96.19 391 THR A C 1
ATOM 2949 O O . THR A 1 391 ? 22.626 11.576 -16.485 1.00 96.19 391 THR A O 1
ATOM 2952 N N . ALA A 1 392 ? 23.043 10.433 -18.391 1.00 98.25 392 ALA A N 1
ATOM 2953 C CA . ALA A 1 392 ? 22.156 9.311 -18.154 1.00 98.25 392 ALA A CA 1
ATOM 2954 C C . ALA A 1 392 ? 22.829 7.977 -18.515 1.00 98.25 392 ALA A C 1
ATOM 2956 O O . ALA A 1 392 ? 23.610 7.914 -19.467 1.00 98.25 392 ALA A O 1
ATOM 2957 N N . SER A 1 393 ? 22.499 6.900 -17.798 1.00 98.25 393 SER A N 1
ATOM 2958 C CA . SER A 1 393 ? 22.970 5.545 -18.114 1.00 98.25 393 SER A CA 1
ATOM 2959 C C . SER A 1 393 ? 21.937 4.459 -17.801 1.00 98.25 393 SER A C 1
ATOM 2961 O O . SER A 1 393 ? 21.091 4.607 -16.919 1.00 98.25 393 SER A O 1
ATOM 2963 N N . ILE A 1 394 ? 22.031 3.343 -18.529 1.00 98.75 394 ILE A N 1
ATOM 2964 C CA . ILE A 1 394 ? 21.293 2.103 -18.270 1.00 98.75 394 ILE A CA 1
ATOM 2965 C C . ILE A 1 394 ? 22.309 0.961 -18.172 1.00 98.75 394 ILE A C 1
ATOM 2967 O O . ILE A 1 394 ? 23.252 0.891 -18.959 1.00 98.75 394 ILE A O 1
ATOM 2971 N N . SER A 1 395 ? 22.142 0.068 -17.198 1.00 98.56 395 SER A N 1
ATOM 2972 C CA . SER A 1 395 ? 22.927 -1.164 -17.071 1.00 98.56 395 SER A CA 1
ATOM 2973 C C . SER A 1 395 ? 22.031 -2.346 -16.715 1.00 98.56 395 SER A C 1
ATOM 2975 O O . SER A 1 395 ? 21.399 -2.365 -15.658 1.00 98.56 395 SER A O 1
ATOM 2977 N N . ILE A 1 396 ? 21.995 -3.346 -17.595 1.00 98.88 396 ILE A N 1
ATOM 2978 C CA . ILE A 1 396 ? 21.133 -4.523 -17.476 1.00 98.88 396 ILE A CA 1
ATOM 2979 C C . ILE A 1 396 ? 21.990 -5.760 -17.208 1.00 98.88 396 ILE A C 1
ATOM 2981 O O . ILE A 1 396 ? 22.859 -6.119 -18.004 1.00 98.88 396 ILE A O 1
ATOM 2985 N N . TYR A 1 397 ? 21.720 -6.398 -16.073 1.00 98.81 397 TYR A N 1
ATOM 2986 C CA . TYR A 1 397 ? 22.386 -7.602 -15.575 1.00 98.81 397 TYR A CA 1
ATOM 2987 C C . TYR A 1 397 ? 21.486 -8.847 -15.674 1.00 98.81 397 TYR A C 1
ATOM 2989 O O . TYR A 1 397 ? 21.972 -9.967 -15.555 1.00 98.81 397 TYR A O 1
ATOM 2997 N N . GLY A 1 398 ? 20.186 -8.676 -15.907 1.00 98.56 398 GLY A N 1
ATOM 2998 C CA . GLY A 1 398 ? 19.237 -9.779 -16.027 1.00 98.56 398 GLY A CA 1
ATOM 2999 C C . GLY A 1 398 ? 17.857 -9.310 -16.473 1.00 98.56 398 GLY A C 1
ATOM 3000 O O . GLY A 1 398 ? 17.670 -8.134 -16.792 1.00 98.56 398 GLY A O 1
ATOM 3001 N N . GLY A 1 399 ? 16.902 -10.236 -16.497 1.00 98.56 399 GLY A N 1
ATOM 3002 C CA . GLY A 1 399 ? 15.522 -9.992 -16.910 1.00 98.56 399 GLY A CA 1
ATOM 3003 C C . GLY A 1 399 ? 15.193 -10.472 -18.323 1.00 98.56 399 GLY A C 1
ATOM 3004 O O . GLY A 1 399 ? 16.069 -10.861 -19.101 1.00 98.56 399 GLY A O 1
ATOM 3005 N N . SER A 1 400 ? 13.897 -10.459 -18.631 1.00 98.50 400 SER A N 1
ATOM 3006 C CA . SER A 1 400 ? 13.304 -10.858 -19.907 1.00 98.50 400 SER A CA 1
ATOM 3007 C C . SER A 1 400 ? 12.561 -9.687 -20.544 1.00 98.50 400 SER A C 1
ATOM 3009 O O . SER A 1 400 ? 11.722 -9.054 -19.906 1.00 98.50 400 SER A O 1
ATOM 3011 N N . PHE A 1 401 ? 12.856 -9.426 -21.814 1.00 98.62 401 PHE A N 1
ATOM 3012 C CA . PHE A 1 401 ? 12.368 -8.276 -22.568 1.00 98.62 401 PHE A CA 1
ATOM 3013 C C . PHE A 1 401 ? 11.635 -8.750 -23.823 1.00 98.62 401 PHE A C 1
ATOM 3015 O O . PHE A 1 401 ? 12.192 -9.475 -24.652 1.00 98.62 401 PHE A O 1
ATOM 3022 N N . ILE A 1 402 ? 10.374 -8.351 -23.969 1.00 97.81 402 ILE A N 1
ATOM 3023 C CA . ILE A 1 402 ? 9.520 -8.815 -25.064 1.00 97.81 402 ILE A CA 1
ATOM 3024 C C . ILE A 1 402 ? 9.683 -7.913 -26.282 1.00 97.81 402 ILE A C 1
ATOM 3026 O O . ILE A 1 402 ? 9.436 -6.709 -26.226 1.00 97.81 402 ILE A O 1
ATOM 3030 N N . LYS A 1 403 ? 10.104 -8.512 -27.403 1.00 96.44 403 LYS A N 1
ATOM 3031 C CA . LYS A 1 403 ? 10.354 -7.850 -28.696 1.00 96.44 403 LYS A CA 1
ATOM 3032 C C . LYS A 1 403 ? 11.330 -6.664 -28.618 1.00 96.44 403 LYS A C 1
ATOM 3034 O O . LYS A 1 403 ? 11.342 -5.812 -29.504 1.00 96.44 403 LYS A O 1
ATOM 3039 N N . PHE A 1 404 ? 12.170 -6.634 -27.588 1.00 97.19 404 PHE A N 1
ATOM 3040 C CA . PHE A 1 404 ? 13.199 -5.625 -27.375 1.00 97.19 404 PHE A CA 1
ATOM 3041 C C . PHE A 1 404 ? 14.529 -6.303 -27.047 1.00 97.19 404 PHE A C 1
ATOM 3043 O O . PHE A 1 404 ? 14.641 -6.960 -26.018 1.00 97.19 404 PHE A O 1
ATOM 3050 N N . ASP A 1 405 ? 15.524 -6.146 -27.923 1.00 97.75 405 ASP A N 1
ATOM 3051 C CA . ASP A 1 405 ? 16.887 -6.627 -27.690 1.00 97.75 405 ASP A CA 1
ATOM 3052 C C . ASP A 1 405 ? 17.736 -5.502 -27.070 1.00 97.75 405 ASP A C 1
ATOM 3054 O O . ASP A 1 405 ? 18.129 -4.573 -27.784 1.00 97.75 405 ASP A O 1
ATOM 3058 N N . PRO A 1 406 ? 18.060 -5.563 -25.765 1.00 97.81 406 PRO A N 1
ATOM 3059 C CA . PRO A 1 406 ? 18.840 -4.516 -25.109 1.00 97.81 406 PRO A CA 1
ATOM 3060 C C . PRO A 1 406 ? 20.318 -4.486 -25.534 1.00 97.81 406 PRO A C 1
ATOM 3062 O O . PRO A 1 406 ? 21.040 -3.567 -25.144 1.00 97.81 406 PRO A O 1
ATOM 3065 N N . SER A 1 407 ? 20.798 -5.479 -26.293 1.00 97.25 407 SER A N 1
ATOM 3066 C CA . SER A 1 407 ? 22.188 -5.552 -26.764 1.00 97.25 407 SER A CA 1
ATOM 3067 C C . SER A 1 407 ? 22.398 -5.025 -28.182 1.00 97.25 407 SER A C 1
ATOM 3069 O O . SER A 1 407 ? 23.532 -4.753 -28.573 1.00 97.25 407 SER A O 1
ATOM 3071 N N . ALA A 1 408 ? 21.321 -4.878 -28.955 1.00 96.06 408 ALA A N 1
ATOM 3072 C CA . ALA A 1 408 ? 21.393 -4.615 -30.384 1.00 96.06 408 ALA A CA 1
ATOM 3073 C C . ALA A 1 408 ? 21.092 -3.147 -30.715 1.00 96.06 408 ALA A C 1
ATOM 3075 O O . ALA A 1 408 ? 20.052 -2.833 -31.293 1.00 96.06 408 ALA A O 1
ATOM 3076 N N . ASN A 1 409 ? 22.041 -2.255 -30.409 1.00 93.75 409 ASN A N 1
ATOM 3077 C CA . ASN A 1 409 ? 21.999 -0.841 -30.799 1.00 93.75 409 ASN A CA 1
ATOM 3078 C C . ASN A 1 409 ? 20.754 -0.070 -30.300 1.00 93.75 409 ASN A C 1
ATOM 3080 O O . ASN A 1 409 ? 20.132 0.635 -31.104 1.00 93.75 409 ASN A O 1
ATOM 3084 N N . PRO A 1 410 ? 20.365 -0.169 -29.009 1.00 92.25 410 PRO A N 1
ATOM 3085 C CA . PRO A 1 410 ? 19.144 0.467 -28.515 1.00 92.25 410 PRO A CA 1
ATOM 3086 C C . PRO A 1 410 ? 19.145 1.998 -28.687 1.00 92.25 410 PRO A C 1
ATOM 3088 O O . PRO A 1 410 ? 18.085 2.570 -28.906 1.00 92.25 410 PRO A O 1
ATOM 3091 N N . GLU A 1 411 ? 20.323 2.634 -28.705 1.00 92.25 411 GLU A N 1
ATOM 3092 C CA . GLU A 1 411 ? 20.515 4.087 -28.871 1.00 92.25 411 GLU A CA 1
ATOM 3093 C C . GLU A 1 411 ? 21.303 4.440 -30.148 1.00 92.25 411 GLU A C 1
ATOM 3095 O O . GLU A 1 411 ? 21.945 5.490 -30.257 1.00 92.25 411 GLU A O 1
ATOM 3100 N N . GLY A 1 412 ? 21.283 3.537 -31.132 1.00 89.31 412 GLY A N 1
ATOM 3101 C CA . GLY A 1 412 ? 22.049 3.650 -32.371 1.00 89.31 412 GLY A CA 1
ATOM 3102 C C . GLY A 1 412 ? 23.301 2.776 -32.394 1.00 89.31 412 GLY A C 1
ATOM 3103 O O . GLY A 1 412 ? 23.543 1.964 -31.503 1.00 89.31 412 GLY A O 1
ATOM 3104 N N . GLU A 1 413 ? 24.071 2.898 -33.472 1.00 92.12 413 GLU A N 1
ATOM 3105 C CA . GLU A 1 413 ? 25.169 1.984 -33.793 1.00 92.12 413 GLU A CA 1
ATOM 3106 C C . GLU A 1 413 ? 26.221 1.887 -32.673 1.00 92.12 413 GLU A C 1
ATOM 3108 O O . GLU A 1 413 ? 26.649 2.896 -32.112 1.00 92.12 413 GLU A O 1
ATOM 3113 N N . ASN A 1 414 ? 26.664 0.661 -32.389 1.00 89.56 414 ASN A N 1
ATOM 3114 C CA . ASN A 1 414 ? 27.646 0.308 -31.363 1.00 89.56 414 ASN A CA 1
ATOM 3115 C C . ASN A 1 414 ? 27.217 0.644 -29.924 1.00 89.56 414 ASN A C 1
ATOM 3117 O O . ASN A 1 414 ? 28.068 0.861 -29.060 1.00 89.56 414 ASN A O 1
ATOM 3121 N N . THR A 1 415 ? 25.910 0.670 -29.646 1.00 94.38 415 THR A N 1
ATOM 3122 C CA . THR A 1 415 ? 25.380 0.852 -28.286 1.00 94.38 415 THR A CA 1
ATOM 3123 C C . THR A 1 415 ? 24.806 -0.450 -27.730 1.00 94.38 415 THR A C 1
ATOM 3125 O O . THR A 1 415 ? 24.348 -1.318 -28.471 1.00 94.38 415 THR A O 1
ATOM 3128 N N . THR A 1 416 ? 24.843 -0.594 -26.406 1.00 96.88 416 THR A N 1
ATOM 3129 C CA . THR A 1 416 ? 24.249 -1.712 -25.663 1.00 96.88 416 THR A CA 1
ATOM 3130 C C . THR A 1 416 ? 23.864 -1.234 -24.266 1.00 96.88 416 THR A C 1
ATOM 3132 O O . THR A 1 416 ? 24.563 -0.405 -23.680 1.00 96.88 416 THR A O 1
ATOM 3135 N N . TYR A 1 417 ? 22.768 -1.761 -23.726 1.00 98.12 417 TYR A N 1
ATOM 3136 C CA . TYR A 1 417 ? 22.405 -1.610 -22.313 1.00 98.12 417 TYR A CA 1
ATOM 3137 C C . TYR A 1 417 ? 22.906 -2.765 -21.447 1.00 98.12 417 TYR A C 1
ATOM 3139 O O . TYR A 1 417 ? 22.838 -2.699 -20.219 1.00 98.12 417 TYR A O 1
ATOM 3147 N N . VAL A 1 418 ? 23.383 -3.844 -22.067 1.00 98.38 418 VAL A N 1
ATOM 3148 C CA . VAL A 1 418 ? 23.819 -5.049 -21.363 1.00 98.38 418 VAL A CA 1
ATOM 3149 C C . VAL A 1 418 ? 25.163 -4.795 -20.697 1.00 98.38 418 VAL A C 1
ATOM 3151 O O . VAL A 1 418 ? 26.116 -4.349 -21.336 1.00 98.38 418 VAL A O 1
ATOM 3154 N N . ALA A 1 419 ? 25.233 -5.083 -19.399 1.00 98.25 419 ALA A N 1
ATOM 3155 C CA . ALA A 1 419 ? 26.434 -4.874 -18.609 1.00 98.25 419 ALA A CA 1
ATOM 3156 C C . ALA A 1 419 ? 27.588 -5.793 -19.051 1.00 98.25 419 ALA A C 1
ATOM 3158 O O . ALA A 1 419 ? 27.389 -6.905 -19.546 1.00 98.25 419 ALA A O 1
ATOM 3159 N N . ASN A 1 420 ? 28.826 -5.354 -18.808 1.00 97.56 420 ASN A N 1
ATOM 3160 C CA . ASN A 1 420 ? 30.017 -6.155 -19.092 1.00 97.56 420 ASN A CA 1
ATOM 3161 C C . ASN A 1 420 ? 29.967 -7.514 -18.373 1.00 97.56 420 ASN A C 1
ATOM 3163 O O . ASN A 1 420 ? 29.696 -7.587 -17.175 1.00 97.56 420 ASN A O 1
ATOM 3167 N N . GLY A 1 421 ? 30.279 -8.591 -19.100 1.00 97.88 421 GLY A N 1
ATOM 3168 C CA . GLY A 1 421 ? 30.212 -9.963 -18.581 1.00 97.88 421 GLY A CA 1
ATOM 3169 C C . GLY A 1 421 ? 28.819 -10.601 -18.641 1.00 97.88 421 GLY A C 1
ATOM 3170 O O . GLY A 1 421 ? 28.632 -11.682 -18.083 1.00 97.88 421 GLY A O 1
ATOM 3171 N N . TYR A 1 422 ? 27.863 -9.959 -19.318 1.00 98.62 422 TYR A N 1
ATOM 3172 C CA . TYR A 1 422 ? 26.521 -10.479 -19.585 1.00 98.62 422 TYR A CA 1
ATOM 3173 C C . TYR A 1 422 ? 26.261 -10.550 -21.093 1.00 98.62 422 TYR A C 1
ATOM 3175 O O . TYR A 1 422 ? 26.935 -9.895 -21.889 1.00 98.62 422 TYR A O 1
ATOM 3183 N N . LYS A 1 423 ? 25.296 -11.382 -21.488 1.00 98.19 423 LYS A N 1
ATOM 3184 C CA . LYS A 1 423 ? 24.881 -11.580 -22.883 1.00 98.19 423 LYS A CA 1
ATOM 3185 C C . LYS A 1 423 ? 23.368 -11.740 -22.987 1.00 98.19 423 LYS A C 1
ATOM 3187 O O . LYS A 1 423 ? 22.710 -12.093 -22.010 1.00 98.19 423 LYS A O 1
ATOM 3192 N N . VAL A 1 424 ? 22.837 -11.530 -24.187 1.00 98.56 424 VAL A N 1
ATOM 3193 C CA . VAL A 1 424 ? 21.428 -11.777 -24.511 1.00 98.56 424 VAL A CA 1
ATOM 3194 C C . VAL A 1 424 ? 21.273 -13.162 -25.128 1.00 98.56 424 VAL A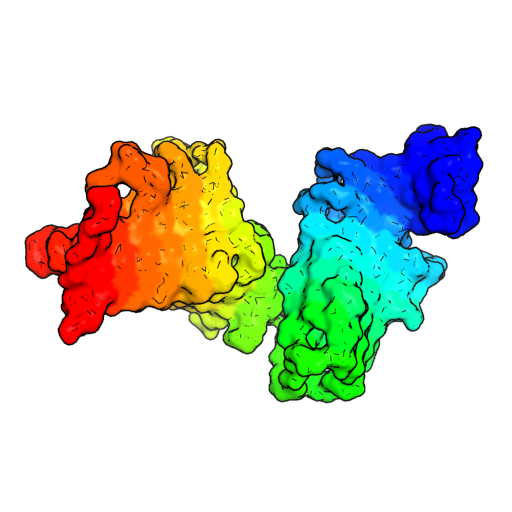 C 1
ATOM 3196 O O . VAL A 1 424 ? 22.044 -13.571 -25.996 1.00 98.56 424 VAL A O 1
ATOM 3199 N N . THR A 1 425 ? 20.249 -13.879 -24.682 1.00 98.00 425 THR A N 1
ATOM 3200 C CA . THR A 1 425 ? 19.729 -15.081 -25.337 1.00 98.00 425 THR A CA 1
ATOM 3201 C C . THR A 1 425 ? 18.346 -14.775 -25.891 1.00 98.00 425 THR A C 1
ATOM 3203 O O . THR A 1 425 ? 17.550 -14.112 -25.232 1.00 98.00 425 THR A O 1
ATOM 3206 N N . LYS A 1 426 ? 18.064 -15.233 -27.111 1.00 97.69 426 LYS A N 1
ATOM 3207 C CA . LYS A 1 426 ? 16.761 -15.064 -27.755 1.00 97.69 426 LYS A CA 1
ATOM 3208 C C . LYS A 1 426 ? 16.015 -16.394 -27.742 1.00 97.69 426 LYS A C 1
ATOM 3210 O O . LYS A 1 426 ? 16.547 -17.399 -28.213 1.00 97.69 426 LYS A O 1
ATOM 3215 N N . ASN A 1 427 ? 14.778 -16.375 -27.262 1.00 96.44 427 ASN A N 1
ATOM 3216 C CA . ASN A 1 427 ? 13.832 -17.477 -27.388 1.00 96.44 427 ASN A CA 1
ATOM 3217 C C . ASN A 1 427 ? 12.541 -16.960 -28.031 1.00 96.44 427 ASN A C 1
ATOM 3219 O O . ASN A 1 427 ? 12.088 -15.873 -27.690 1.00 96.44 427 ASN A O 1
ATOM 3223 N N . THR A 1 428 ? 11.935 -17.722 -28.938 1.00 95.69 428 THR A N 1
ATOM 3224 C CA . THR A 1 428 ? 10.660 -17.343 -29.560 1.00 95.69 428 THR A CA 1
ATOM 3225 C C . THR A 1 428 ? 9.556 -18.236 -29.005 1.00 95.69 428 THR A C 1
ATOM 3227 O O . THR A 1 428 ? 9.546 -19.443 -29.245 1.00 95.69 428 THR A O 1
ATOM 3230 N N . VAL A 1 429 ? 8.606 -17.644 -28.283 1.00 90.44 429 VAL A N 1
ATOM 3231 C CA . VAL A 1 429 ? 7.454 -18.341 -27.694 1.00 90.44 429 VAL A CA 1
ATOM 3232 C C . VAL A 1 429 ? 6.185 -17.698 -28.234 1.00 90.44 429 VAL A C 1
ATOM 3234 O O . VAL A 1 429 ? 6.056 -16.482 -28.204 1.00 90.44 429 VAL A O 1
ATOM 3237 N N . ASN A 1 430 ? 5.247 -18.492 -28.760 1.00 88.31 430 ASN A N 1
ATOM 3238 C CA . ASN A 1 430 ? 3.970 -17.991 -29.294 1.00 88.31 430 ASN A CA 1
ATOM 3239 C C . ASN A 1 430 ? 4.115 -16.825 -30.301 1.00 88.31 430 ASN A C 1
ATOM 3241 O O . ASN A 1 430 ? 3.320 -15.893 -30.290 1.00 88.31 430 ASN A O 1
ATOM 3245 N N . GLN A 1 431 ? 5.116 -16.893 -31.190 1.00 86.56 431 GLN A N 1
ATOM 3246 C CA . GLN A 1 431 ? 5.454 -15.838 -32.170 1.00 86.56 431 GLN A CA 1
ATOM 3247 C C . GLN A 1 431 ? 5.961 -14.522 -31.550 1.00 86.56 431 GLN A C 1
ATOM 3249 O O . GLN A 1 431 ? 5.991 -13.483 -32.213 1.00 86.56 431 GLN A O 1
ATOM 3254 N N . GLU A 1 432 ? 6.397 -14.556 -30.294 1.00 91.25 432 GLU A N 1
ATOM 3255 C CA . GLU A 1 432 ? 7.024 -13.427 -29.619 1.00 91.25 432 GLU A CA 1
ATOM 3256 C C . GLU A 1 432 ? 8.479 -13.737 -29.311 1.00 91.25 432 GLU A C 1
ATOM 3258 O O . GLU A 1 432 ? 8.800 -14.756 -28.700 1.00 91.25 432 GLU A O 1
ATOM 3263 N N . ASP A 1 433 ? 9.361 -12.844 -29.749 1.00 96.44 433 ASP A N 1
ATOM 3264 C CA . ASP A 1 433 ? 10.762 -12.894 -29.370 1.00 96.44 433 ASP A CA 1
ATOM 3265 C C . ASP A 1 433 ? 10.915 -12.390 -27.936 1.00 96.44 433 ASP A C 1
ATOM 3267 O O . ASP A 1 433 ? 10.527 -11.265 -27.618 1.00 96.44 433 ASP A O 1
ATOM 3271 N N . ILE A 1 434 ? 11.505 -13.224 -27.092 1.00 97.94 434 ILE A N 1
ATOM 3272 C CA . ILE A 1 434 ? 11.865 -12.932 -25.712 1.00 97.94 434 ILE A CA 1
ATOM 3273 C C . ILE A 1 434 ? 13.387 -12.877 -25.653 1.00 97.94 434 ILE A C 1
ATOM 3275 O O . ILE A 1 434 ? 14.068 -13.861 -25.961 1.00 97.94 434 ILE A O 1
ATOM 3279 N N . TYR A 1 435 ? 13.914 -11.720 -25.272 1.00 98.50 435 TYR A N 1
ATOM 3280 C CA . TYR A 1 435 ? 15.339 -11.494 -25.085 1.00 98.50 435 TYR A CA 1
ATOM 3281 C C . TYR A 1 435 ? 15.640 -11.552 -23.591 1.00 98.50 435 TYR A C 1
ATOM 3283 O O . TYR A 1 435 ? 15.175 -10.707 -22.831 1.00 98.50 435 TYR A O 1
ATOM 3291 N N . THR A 1 436 ? 16.398 -12.555 -23.160 1.00 98.56 436 THR A N 1
ATOM 3292 C CA . THR A 1 436 ? 16.759 -12.748 -21.752 1.00 98.56 436 THR A CA 1
ATOM 3293 C C . THR A 1 436 ? 18.237 -12.449 -21.554 1.00 98.56 436 THR A C 1
ATOM 3295 O O . THR A 1 436 ? 19.091 -13.042 -22.224 1.00 98.56 436 THR A O 1
ATOM 3298 N N . VAL A 1 437 ? 18.541 -11.539 -20.628 1.00 98.75 437 VAL A N 1
ATOM 3299 C CA . VAL A 1 437 ? 19.917 -11.205 -20.245 1.00 98.75 437 VAL A CA 1
ATOM 3300 C C . VAL A 1 437 ? 20.391 -12.187 -19.179 1.00 98.75 437 VAL A C 1
ATOM 3302 O O . VAL A 1 437 ? 19.718 -12.408 -18.176 1.00 98.75 437 VAL A O 1
ATOM 3305 N N . VAL A 1 438 ? 21.558 -12.788 -19.399 1.00 97.81 438 VAL A N 1
ATOM 3306 C CA . VAL A 1 438 ? 22.176 -13.757 -18.486 1.00 97.81 438 VAL A CA 1
ATOM 3307 C C . VAL A 1 438 ? 23.670 -13.494 -18.365 1.00 97.81 438 VAL A C 1
ATOM 3309 O O . VAL A 1 438 ? 24.281 -12.872 -19.239 1.00 97.81 438 VAL A O 1
ATOM 3312 N N . LYS A 1 439 ? 24.285 -13.990 -17.290 1.00 96.81 439 LYS A N 1
ATOM 3313 C CA . LYS A 1 439 ? 25.744 -13.970 -17.145 1.00 96.81 439 LYS A CA 1
ATOM 3314 C C . LYS A 1 439 ? 26.393 -14.771 -18.288 1.00 96.81 439 LYS A C 1
ATOM 3316 O O . LYS A 1 439 ? 25.889 -15.837 -18.646 1.00 96.81 439 LYS A O 1
ATOM 3321 N N . ALA A 1 440 ? 27.447 -14.215 -18.892 1.00 89.50 440 ALA A N 1
ATOM 3322 C CA . ALA A 1 440 ? 28.050 -14.718 -20.129 1.00 89.50 440 ALA A CA 1
ATOM 3323 C C . ALA A 1 440 ? 28.739 -16.079 -19.987 1.00 89.50 440 ALA A C 1
ATOM 3325 O O . ALA A 1 440 ? 29.350 -16.336 -18.925 1.00 89.50 440 ALA A O 1
#